Protein AF-A0A4Z2C5X3-F1 (afdb_monomer)

Radius of gyration: 63.91 Å; Cα contacts (8 Å, |Δi|>4): 15; chains: 1; bounding box: 154×69×195 Å

Sequence (505 aa):
MLQVNLQAMNTTLAELKLVVNQPTEAEAEPPQPSDPTALWEAIKRLDDMMVNNTVNVNSLIEDVEMTSRNIQLLRQDFRSLEKQINQTARNSQVQFMETGLEVEAAREVVLQRVAQLAGNLSKQSERLQEMDVDLDYVYSMLYKDNSSSDCGCKSLKTALAGLERSVANVTELANKNQQALEEESEGVAAQWDVTSDWEPAVQVVQQDLQQMRESIVLEQSRTQILDHSLAQLSNSVNLLTAEVSVLKDYNRKLAENMQRWSGSFKSLLKDVVRHNDVLGLLLGEEVLEFLEWPIQNQREYSILALKEQLGVLQEQMRSHNLSISSLLALRTGTREELPSADQPSSSPFSLPIEDWLPRDKRRGRGRVSRTERQHIQQAGRNPEQRAEGSDLWSLEKKVDELKLKVLWLEDRESNTSAGRGATNGGVEDKLQAEVTWLKRGLEEHLRMFRNVFSNADLLEKTQATLELDKLWQLMKTKDAEKEKQKQRGEGRGVRQGPRKGGEIH

Secondary structure (DSSP, 8-state):
-HHHHHHHHHHHHHHHHHHTT------------S-HHHHHHHHHHHHHHHHHHHHHHHHHHHHHHHHHHHHHHHHHHHHHHHHHHHHHHHHHHHHHHHHHHHHHHHHHHHHHHHHHHHHHHHHHHHHHHHHHHHHHHHHHHHHHHTTSS---HHHHHHHHHHHHHHHHHHHHHHHHHHHHHHHHHHHHHHHHHS-TTHHHHHHHHHHHHHHHHHHHHHHHHHHHHHHHHHHHHHHHHHHHHHHHHHHHHHHHHHHHHHHHHHHHHHHHHHHHHHHHHHHHHHH-HHHHHHHHS-HHHHHHTSHHHHHHHHHHHHHHHHHHHHHHHHHHHHGGG--------------------------------------------------------HHHHHHHHHHHHHHHHHHHHHHHHHTS-SS---S-HHHHHHHHHHHHHHHHHHHHHHHHHHHHHTTHHHHHHS-----HHHHHHHHHHHHHHHHHHHTTSSS--------------

Foldseek 3Di:
DVVVLVVVVVVVVVVVVVVVPDDDPDDDDDDDPPDVPVVVVVVVVVVVVVVVVVVSVVVVVVVVVVVVVVVVVVVVVVVVVVVVVVVVVVVVVVVVVVVVVVVVVVVVVVVVVVVVVVVVVVVVVVVVVVVVVVVVVLVVCVVVCVVPPDDPVVVVVVVVVVVVVVVVVVVVVVVVVVVVVVVVVCVVVVVVVVDPVVVVVVVVVVVVVVVVVVVVVVVVVVVVVVVVVVVVVVVVVVVVVVVVVVVVVVVVVVVVVVVVVVVVVVVVVVVVVVVVVVCCVPCPPVNVVLVPDDPVVVVCPPPVNVVVVVVVVVVVVVVVVVVVVVVVVVVVPDDDDDDDDDDDDDDDDDDDDDDDDDDDDDDDDDDDDDDDDDDDDDDDDDDDDDDPPVPVVVVVVVVVVVVVVVVVVVVVVVVPPPDDDDDDVVPVVVVVVVVVVVVVVVVVVVVVVCVVCVCVVVVVVPPDDPPVVVVVVVVVVVVVVVVVVVVVPPDDDDDDDDDDDDDDD

Mean predicted aligned error: 25.35 Å

pLDDT: mean 71.65, std 22.35, range [26.69, 97.56]

Solvent-accessible surface area (backbone atoms only — not comparable to full-atom values): 30193 Å² total; per-residue (Å²): 112,72,71,61,55,54,52,55,54,53,50,55,54,50,53,57,54,59,74,73,67,72,86,85,86,74,96,70,76,89,77,72,83,87,52,72,65,60,54,53,52,50,52,49,53,50,49,56,49,50,52,52,49,51,53,53,50,51,53,49,51,53,52,51,52,52,51,51,52,52,53,52,50,52,56,48,51,50,55,50,50,53,50,50,51,55,50,50,53,54,50,51,53,50,50,53,51,52,53,50,51,52,51,51,53,53,48,51,54,50,52,52,50,51,52,51,50,52,52,51,52,50,55,50,50,50,54,52,50,54,52,49,52,51,49,51,50,52,52,53,50,57,67,62,46,77,79,48,101,74,70,64,56,69,62,48,51,52,48,52,58,46,48,56,50,50,53,48,50,53,50,51,49,49,51,50,52,49,47,50,52,48,49,52,48,42,56,55,43,51,64,52,67,78,42,69,65,55,56,59,53,50,50,49,51,51,48,52,54,50,52,48,50,52,50,50,53,50,51,50,54,51,48,51,54,48,51,53,52,49,52,51,48,51,52,52,50,52,51,52,52,52,51,50,51,54,52,50,52,52,50,50,53,51,53,53,49,51,52,52,48,53,51,49,54,55,48,51,53,51,49,53,52,51,50,49,55,49,47,42,72,72,60,34,68,68,52,52,54,47,69,71,43,57,70,68,57,40,54,62,70,23,73,67,43,47,51,51,53,50,50,56,50,50,50,52,52,51,52,50,51,52,51,51,51,50,52,55,57,62,65,70,76,73,88,83,82,85,84,89,83,82,85,87,82,81,85,85,86,80,85,80,86,88,85,87,84,83,87,85,88,91,87,82,84,88,82,88,85,81,88,85,82,90,88,86,91,82,88,86,82,87,89,91,86,87,84,87,70,62,66,62,57,54,45,52,54,50,50,54,53,47,52,53,51,50,53,55,49,55,60,55,60,68,75,64,76,85,78,81,84,86,89,54,69,77,59,54,55,49,52,52,52,50,51,53,49,51,52,51,52,48,52,49,51,51,50,50,49,47,64,70,47,63,56,48,68,58,52,70,70,43,94,62,84,81,58,62,69,59,52,52,50,48,51,54,51,50,54,54,48,53,56,55,54,59,70,64,66,82,76,84,86,89,82,84,87,82,91,80,88,83,83,89,133

Structure (mmCIF, N/CA/C/O backbone):
data_AF-A0A4Z2C5X3-F1
#
_entry.id   AF-A0A4Z2C5X3-F1
#
loop_
_atom_site.group_PDB
_atom_site.id
_atom_site.type_symbol
_atom_site.label_atom_id
_atom_site.label_alt_id
_atom_site.label_comp_id
_atom_site.label_asym_id
_atom_site.label_entity_id
_atom_site.label_seq_id
_atom_site.pdbx_PDB_ins_code
_atom_site.Cartn_x
_atom_site.Cartn_y
_atom_site.Cartn_z
_atom_site.occupancy
_atom_site.B_iso_or_equiv
_atom_site.auth_seq_id
_atom_site.auth_comp_id
_atom_site.auth_asym_id
_atom_site.auth_atom_id
_atom_site.pdbx_PDB_model_num
ATOM 1 N N . MET A 1 1 ? 3.021 15.407 17.992 1.00 47.22 1 MET A N 1
ATOM 2 C CA . MET A 1 1 ? 2.207 16.014 19.070 1.00 47.22 1 MET A CA 1
ATOM 3 C C . MET A 1 1 ? 0.918 15.247 19.355 1.00 47.22 1 MET A C 1
ATOM 5 O O . MET A 1 1 ? 0.690 14.944 20.514 1.00 47.22 1 MET A O 1
ATOM 9 N N . LEU A 1 2 ? 0.134 14.839 18.347 1.00 42.22 2 LEU A N 1
ATOM 10 C CA . LEU A 1 2 ? -1.108 14.054 18.526 1.00 42.22 2 LEU A CA 1
ATOM 11 C C . LEU A 1 2 ? -0.980 12.806 19.423 1.00 42.22 2 LEU A C 1
ATOM 13 O O . LEU A 1 2 ? -1.866 12.525 20.223 1.00 42.22 2 LEU A O 1
ATOM 17 N N . GLN A 1 3 ? 0.137 12.079 19.333 1.00 43.78 3 GLN A N 1
ATOM 18 C CA . GLN A 1 3 ? 0.350 10.857 20.116 1.00 43.78 3 GLN A CA 1
ATOM 19 C C . GLN A 1 3 ? 0.526 11.122 21.621 1.00 43.78 3 GLN A C 1
ATOM 21 O O . GLN A 1 3 ? 0.051 10.335 22.433 1.00 43.78 3 GLN A O 1
ATOM 26 N N . VAL A 1 4 ? 1.139 12.251 21.992 1.00 54.69 4 VAL A N 1
ATOM 27 C CA . VAL A 1 4 ? 1.338 12.644 23.399 1.00 54.69 4 VAL A CA 1
ATOM 28 C C . VAL A 1 4 ? 0.012 13.111 24.012 1.00 54.69 4 VAL A C 1
ATOM 30 O O . VAL A 1 4 ? -0.307 12.756 25.145 1.00 54.69 4 VAL A O 1
ATOM 33 N N . ASN A 1 5 ? -0.815 13.812 23.230 1.00 50.12 5 ASN A N 1
ATOM 34 C CA . ASN A 1 5 ? -2.126 14.293 23.675 1.00 50.12 5 ASN A CA 1
ATOM 35 C C . ASN A 1 5 ? -3.148 13.157 23.848 1.00 50.12 5 ASN A C 1
ATOM 37 O O . ASN A 1 5 ? -3.917 13.166 24.807 1.00 50.12 5 ASN A O 1
ATOM 41 N N . LEU A 1 6 ? -3.116 12.131 22.989 1.00 55.56 6 LEU A N 1
ATOM 42 C CA . LEU A 1 6 ? -3.941 10.927 23.171 1.00 55.56 6 LEU A CA 1
ATOM 43 C C . LEU A 1 6 ? -3.541 10.137 24.422 1.00 55.56 6 LEU A C 1
ATOM 45 O O . LEU A 1 6 ? -4.403 9.584 25.101 1.00 55.56 6 LEU A O 1
ATOM 49 N N . GLN A 1 7 ? -2.249 10.113 24.754 1.00 59.06 7 GLN A N 1
ATOM 50 C CA . GLN A 1 7 ? -1.750 9.474 25.970 1.00 59.06 7 GLN A CA 1
ATOM 51 C C . GLN A 1 7 ? -2.241 10.197 27.232 1.00 59.06 7 GLN A C 1
ATOM 53 O O . GLN A 1 7 ? -2.726 9.538 28.149 1.00 59.06 7 GLN A O 1
ATOM 58 N N . ALA A 1 8 ? -2.206 11.534 27.240 1.00 56.41 8 ALA A N 1
ATOM 59 C CA . ALA A 1 8 ? -2.694 12.357 28.348 1.00 56.41 8 ALA A CA 1
ATOM 60 C C . ALA A 1 8 ? -4.218 12.243 28.563 1.00 56.41 8 ALA A C 1
ATOM 62 O O . ALA A 1 8 ? -4.705 12.254 29.693 1.00 56.41 8 ALA A O 1
ATOM 63 N N . MET A 1 9 ? -4.988 12.081 27.484 1.00 55.88 9 MET A N 1
ATOM 64 C CA . MET A 1 9 ? -6.439 11.890 27.565 1.00 55.88 9 MET A CA 1
ATOM 65 C C . MET A 1 9 ? -6.813 10.491 28.083 1.00 55.88 9 MET A C 1
ATOM 67 O O . MET A 1 9 ? -7.818 10.315 28.768 1.00 55.88 9 MET A O 1
ATOM 71 N N . ASN A 1 10 ? -5.980 9.484 27.804 1.00 62.47 10 ASN A N 1
ATOM 72 C CA . ASN A 1 10 ? -6.183 8.129 28.314 1.00 62.47 10 ASN A CA 1
ATOM 73 C C . ASN A 1 10 ? -5.863 8.029 29.817 1.00 62.47 10 ASN A C 1
ATOM 75 O O . ASN A 1 10 ? -6.504 7.263 30.535 1.00 62.47 10 ASN A O 1
ATOM 79 N N . THR A 1 11 ? -4.909 8.827 30.311 1.00 64.38 11 THR A N 1
ATOM 80 C CA . THR A 1 11 ? -4.576 8.892 31.742 1.00 64.38 11 THR A CA 1
ATOM 81 C C . THR A 1 11 ? -5.658 9.600 32.554 1.00 64.38 11 THR A C 1
ATOM 83 O O . THR A 1 11 ? -6.049 9.084 33.597 1.00 64.38 11 THR A O 1
ATOM 86 N N . THR A 1 12 ? -6.234 10.700 32.056 1.00 62.66 12 THR A N 1
ATOM 87 C CA . THR A 1 12 ? -7.338 11.390 32.756 1.00 62.66 12 THR A CA 1
ATOM 88 C C . THR A 1 12 ? -8.621 10.554 32.779 1.00 62.66 12 THR A C 1
ATOM 90 O O . THR A 1 12 ? -9.343 10.534 33.777 1.00 62.66 12 THR A O 1
ATOM 93 N N . LEU A 1 13 ? -8.882 9.782 31.718 1.00 58.62 13 LEU A N 1
ATOM 94 C CA . LEU A 1 13 ? -10.001 8.839 31.671 1.00 58.62 13 LEU A CA 1
ATOM 95 C C . LEU A 1 13 ? -9.794 7.653 32.632 1.00 58.62 1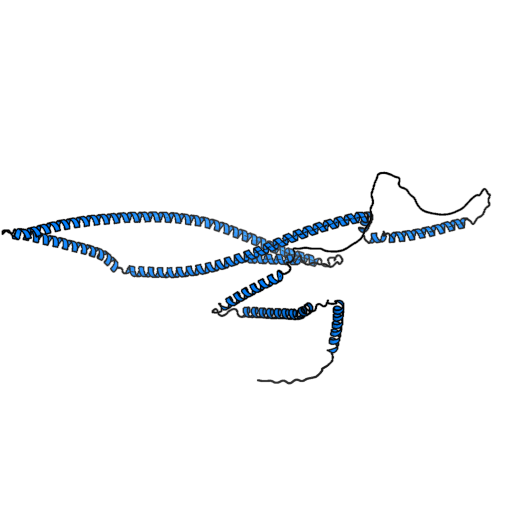3 LEU A C 1
ATOM 97 O O . LEU A 1 13 ? -10.755 7.176 33.240 1.00 58.62 13 LEU A O 1
ATOM 101 N N . ALA A 1 14 ? -8.549 7.205 32.822 1.00 61.06 14 ALA A N 1
ATOM 102 C CA . ALA A 1 14 ? -8.205 6.182 33.808 1.00 61.06 14 ALA A CA 1
ATOM 103 C C . ALA A 1 14 ? -8.342 6.690 35.258 1.00 61.06 14 ALA A C 1
ATOM 105 O O . ALA A 1 14 ? -8.840 5.953 36.110 1.00 61.06 14 ALA A O 1
ATOM 106 N N . GLU A 1 15 ? -7.980 7.947 35.527 1.00 53.47 15 GLU A N 1
ATOM 107 C CA . GLU A 1 15 ? -8.142 8.583 36.843 1.00 53.47 15 GLU A CA 1
ATOM 108 C C . GLU A 1 15 ? -9.620 8.775 37.218 1.00 53.47 15 GLU A C 1
ATOM 110 O O . GLU A 1 15 ? -10.026 8.424 38.327 1.00 53.47 15 GLU A O 1
ATOM 115 N N . LEU A 1 16 ? -10.468 9.208 36.277 1.00 49.19 16 LEU A N 1
ATOM 116 C CA . LEU A 1 16 ? -11.921 9.299 36.490 1.00 49.19 16 LEU A CA 1
ATOM 117 C C . LEU A 1 16 ? -12.565 7.929 36.749 1.00 49.19 16 LEU A C 1
ATOM 119 O O . LEU A 1 16 ? -13.497 7.809 37.546 1.00 49.19 16 LEU A O 1
ATOM 123 N N . LYS A 1 17 ? -12.043 6.866 36.127 1.00 53.31 17 LYS A N 1
ATOM 124 C CA . LYS A 1 17 ? -12.523 5.492 36.337 1.00 53.31 17 LYS A CA 1
ATOM 125 C C . LYS A 1 17 ? -12.150 4.937 37.718 1.00 53.31 17 LYS A C 1
ATOM 127 O O . LYS A 1 17 ? -12.823 4.030 38.206 1.00 53.31 17 LYS A O 1
ATOM 132 N N . LEU A 1 18 ? -11.112 5.477 38.355 1.00 48.94 18 LEU A N 1
ATOM 133 C CA . LEU A 1 18 ? -10.665 5.089 39.696 1.00 48.94 18 LEU A CA 1
ATOM 134 C C . LEU A 1 18 ? -11.539 5.699 40.803 1.00 48.94 18 LEU A C 1
ATOM 136 O O . LEU A 1 18 ? -11.748 5.058 41.829 1.00 48.94 18 LEU A O 1
ATOM 140 N N . VAL A 1 19 ? -12.124 6.877 40.566 1.00 49.28 19 VAL A N 1
ATOM 141 C CA . VAL A 1 19 ? -13.046 7.537 41.513 1.00 49.28 19 VAL A CA 1
ATOM 142 C C . VAL A 1 19 ? -14.422 6.854 41.557 1.00 49.28 19 VAL A C 1
ATOM 144 O O . VAL A 1 19 ? -15.076 6.847 42.593 1.00 49.28 19 VAL A O 1
ATOM 147 N N . VAL A 1 20 ? -14.853 6.221 40.461 1.00 46.25 20 VAL A N 1
ATOM 148 C CA . VAL A 1 20 ? -16.187 5.594 40.343 1.00 46.25 20 VAL A CA 1
ATOM 149 C C . VAL A 1 20 ? -16.244 4.158 40.900 1.00 46.25 20 VAL A C 1
ATOM 151 O O . VAL A 1 20 ? -17.331 3.636 41.121 1.00 46.25 20 VAL A O 1
ATOM 154 N N . ASN A 1 21 ? -15.104 3.508 41.169 1.00 37.94 21 ASN A N 1
ATOM 155 C CA . ASN A 1 21 ? -15.046 2.076 41.510 1.00 37.94 21 ASN A CA 1
ATOM 156 C C . ASN A 1 21 ? -14.614 1.756 42.958 1.00 37.94 21 ASN A C 1
ATOM 158 O O . ASN A 1 21 ? -14.092 0.668 43.197 1.00 37.94 21 ASN A O 1
ATOM 162 N N . GLN A 1 22 ? -14.829 2.644 43.936 1.00 35.34 22 GLN A N 1
ATOM 163 C CA . GLN A 1 22 ? -14.754 2.247 45.353 1.00 35.34 22 GLN A CA 1
ATOM 164 C C . GLN A 1 22 ? -16.110 1.690 45.825 1.00 35.34 22 GLN A C 1
ATOM 166 O O . GLN A 1 22 ? -17.087 2.438 45.851 1.00 35.34 22 GLN A O 1
ATOM 171 N N . PRO A 1 23 ? -16.202 0.400 46.207 1.00 38.38 23 PRO A N 1
ATOM 172 C CA . PRO A 1 23 ? -17.390 -0.148 46.839 1.00 38.38 23 PRO A CA 1
ATOM 173 C C . PRO A 1 23 ? -17.342 0.152 48.342 1.00 38.38 23 PRO A C 1
ATOM 175 O O . PRO A 1 23 ? -16.551 -0.437 49.079 1.00 38.38 23 PRO A O 1
ATOM 178 N N . THR A 1 24 ? -18.189 1.069 48.802 1.00 37.28 24 THR A N 1
ATOM 179 C CA . THR A 1 24 ? -18.442 1.277 50.232 1.00 37.28 24 THR A CA 1
ATOM 180 C C . THR A 1 24 ? -19.626 0.403 50.640 1.00 37.28 24 THR A C 1
ATOM 182 O O . THR A 1 24 ? -20.774 0.820 50.531 1.00 37.28 24 THR A O 1
ATOM 185 N N . GLU A 1 25 ? -19.358 -0.820 51.098 1.00 37.94 25 GLU A N 1
ATOM 186 C CA . GLU A 1 25 ? -20.300 -1.566 51.939 1.00 37.94 25 GLU A CA 1
ATOM 187 C C . GLU A 1 25 ? -19.902 -1.371 53.406 1.00 37.94 25 GLU A C 1
ATOM 189 O O . GLU A 1 25 ? -18.965 -1.994 53.898 1.00 37.94 25 GLU A O 1
ATOM 194 N N . ALA A 1 26 ? -20.610 -0.477 54.094 1.00 36.72 26 ALA A N 1
ATOM 195 C CA . ALA A 1 26 ? -20.847 -0.548 55.531 1.00 36.72 26 ALA A CA 1
ATOM 196 C C . ALA A 1 26 ? -22.053 0.341 55.855 1.00 36.72 26 ALA A C 1
ATOM 198 O O . ALA A 1 26 ? -22.033 1.555 55.668 1.00 36.72 26 ALA A O 1
ATOM 199 N N . GLU A 1 27 ? -23.112 -0.312 56.305 1.00 45.31 27 GLU A N 1
ATOM 200 C CA . GLU A 1 27 ? -24.350 0.260 56.808 1.00 45.31 27 GLU A CA 1
ATOM 201 C C . GLU A 1 27 ? -24.056 1.073 58.086 1.00 45.31 27 GLU A C 1
ATOM 203 O O . GLU A 1 27 ? -23.697 0.516 59.122 1.00 45.31 27 GLU A O 1
ATOM 208 N N . ALA A 1 28 ? -24.162 2.399 58.003 1.00 39.12 28 ALA A N 1
ATOM 209 C CA . ALA A 1 28 ? -24.257 3.305 59.145 1.00 39.12 28 ALA A CA 1
ATOM 210 C C . ALA A 1 28 ? -24.993 4.581 58.701 1.00 39.12 28 ALA A C 1
ATOM 212 O O . ALA A 1 28 ? -24.853 5.005 57.557 1.00 39.12 28 ALA A O 1
ATOM 213 N N . GLU A 1 29 ? -25.807 5.119 59.610 1.00 38.12 29 GLU A N 1
ATOM 214 C CA . GLU A 1 29 ? -26.675 6.310 59.544 1.00 38.12 29 GLU A CA 1
ATOM 215 C C . GLU A 1 29 ? -26.291 7.429 58.551 1.00 38.12 29 GLU A C 1
ATOM 217 O O . GLU A 1 29 ? -25.109 7.649 58.290 1.00 38.12 29 GLU A O 1
ATOM 222 N N . PRO A 1 30 ? -27.271 8.211 58.038 1.00 42.19 30 PRO A N 1
ATOM 223 C CA . PRO A 1 30 ? -27.009 9.252 57.047 1.00 42.19 30 PRO A CA 1
ATOM 224 C C . PRO A 1 30 ? -25.991 10.266 57.595 1.00 42.19 30 PRO A C 1
ATOM 226 O O . PRO A 1 30 ? -26.302 10.976 58.557 1.00 42.19 30 PRO A O 1
ATOM 229 N N . PRO A 1 31 ? -24.785 10.379 57.006 1.00 44.25 31 PRO A N 1
ATOM 230 C CA . PRO A 1 31 ? -23.811 11.334 57.489 1.00 44.25 31 PRO A CA 1
ATOM 231 C C . PRO A 1 31 ? -24.287 12.724 57.076 1.00 44.25 31 PRO A C 1
ATOM 233 O O . PRO A 1 31 ? -24.319 13.072 55.894 1.00 44.25 31 PRO A O 1
ATOM 236 N N . GLN A 1 32 ? -24.668 13.535 58.062 1.00 55.50 32 GLN A N 1
ATOM 237 C CA . GLN A 1 32 ? -24.762 14.974 57.862 1.00 55.50 32 GLN A CA 1
ATOM 238 C C . GLN A 1 32 ? -23.415 15.481 57.315 1.00 55.50 32 GLN A C 1
ATOM 240 O O . GLN A 1 32 ? -22.360 15.118 57.852 1.00 55.50 32 GLN A O 1
ATOM 245 N N . PRO A 1 33 ? -23.419 16.303 56.251 1.00 44.88 33 PRO A N 1
ATOM 246 C CA . PRO A 1 33 ? -22.196 16.732 55.592 1.00 44.88 33 PRO A CA 1
ATOM 247 C C . PRO A 1 33 ? -21.420 17.633 56.549 1.00 44.88 33 PRO A C 1
ATOM 249 O O . PRO A 1 33 ? -21.801 18.772 56.800 1.00 44.88 33 PRO A O 1
ATOM 252 N N . SER A 1 34 ? -20.338 17.100 57.110 1.00 51.62 34 SER A N 1
ATOM 253 C CA . SER A 1 34 ? -19.562 17.799 58.137 1.00 51.62 34 SER A CA 1
ATOM 254 C C . SER A 1 34 ? -18.550 18.794 57.568 1.00 51.62 34 SER A C 1
ATOM 256 O O . SER A 1 34 ? -17.840 19.417 58.345 1.00 51.62 34 SER A O 1
ATOM 258 N N . ASP A 1 35 ? -18.489 19.004 56.246 1.00 59.53 35 ASP A N 1
ATOM 259 C CA . ASP A 1 35 ? -17.701 20.116 55.713 1.00 59.53 35 ASP A CA 1
ATOM 260 C C . ASP A 1 35 ? -18.167 20.575 54.313 1.00 59.53 35 ASP A C 1
ATOM 262 O O . ASP A 1 35 ? -17.813 19.955 53.304 1.00 59.53 35 ASP A O 1
ATOM 266 N N . PRO A 1 36 ? -18.954 21.666 54.193 1.00 71.06 36 PRO A N 1
ATOM 267 C CA . PRO A 1 36 ? -19.327 22.230 52.890 1.00 71.06 36 PRO A CA 1
ATOM 268 C C . PRO A 1 36 ? -18.091 22.660 52.081 1.00 71.06 36 PRO A C 1
ATOM 270 O O . PRO A 1 36 ? -18.131 22.702 50.854 1.00 71.06 36 PRO A O 1
ATOM 273 N N . THR A 1 37 ? -16.970 22.916 52.755 1.00 74.88 37 THR A N 1
ATOM 274 C CA . THR A 1 37 ? -15.687 23.320 52.173 1.00 74.88 37 THR A CA 1
ATOM 275 C C . THR A 1 37 ? -15.086 22.247 51.260 1.00 74.88 37 THR A C 1
ATOM 277 O O . THR A 1 37 ? -14.600 22.564 50.177 1.00 74.88 37 THR A O 1
ATOM 280 N N . ALA A 1 38 ? -15.168 20.967 51.645 1.00 75.75 38 ALA A N 1
ATOM 281 C CA . ALA A 1 38 ? -14.642 19.859 50.843 1.00 75.75 38 ALA A CA 1
ATOM 282 C C . ALA A 1 38 ? -15.438 19.657 49.542 1.00 75.75 38 ALA A C 1
ATOM 284 O O . ALA A 1 38 ? -14.866 19.326 48.503 1.00 75.75 38 ALA A O 1
ATOM 285 N N . LEU A 1 39 ? -16.751 19.907 49.590 1.00 84.94 39 LEU A N 1
ATOM 286 C CA . LEU A 1 39 ? -17.621 19.865 48.417 1.00 84.94 39 LEU A CA 1
ATOM 287 C C . LEU A 1 39 ? -17.283 21.002 47.441 1.00 84.94 39 LEU A C 1
ATOM 289 O O . LEU A 1 39 ? -17.140 20.758 46.246 1.00 84.94 39 LEU A O 1
ATOM 293 N N . TRP A 1 40 ? -17.093 22.225 47.945 1.00 89.19 40 TRP A N 1
ATOM 294 C CA . TRP A 1 40 ? -16.707 23.375 47.121 1.00 89.19 40 TRP A CA 1
ATOM 295 C C . TRP A 1 40 ? -15.319 23.217 46.492 1.00 89.19 40 TRP A C 1
ATOM 297 O O . TRP A 1 40 ? -15.144 23.560 45.325 1.00 89.19 40 TRP A O 1
ATOM 307 N N . GLU A 1 41 ? -14.355 22.640 47.209 1.00 90.19 41 GLU A N 1
ATOM 308 C CA . GLU A 1 41 ? -13.032 22.322 46.654 1.00 90.19 41 GLU A CA 1
ATOM 309 C C . GLU A 1 41 ? -13.091 21.227 45.579 1.00 90.19 41 GLU A C 1
ATOM 311 O O . GLU A 1 41 ? -12.421 21.327 44.551 1.00 90.19 41 GLU A O 1
ATOM 316 N N . ALA A 1 42 ? -13.926 20.197 45.758 1.00 88.56 42 ALA A N 1
ATOM 317 C CA . ALA A 1 42 ? -14.144 19.183 44.726 1.00 88.56 42 ALA A CA 1
ATOM 318 C C . ALA A 1 42 ? -14.809 19.774 43.470 1.00 88.56 42 ALA A C 1
ATOM 320 O O . ALA A 1 42 ? -14.383 19.472 42.354 1.00 88.56 42 ALA A O 1
ATOM 321 N N . ILE A 1 43 ? -15.802 20.655 43.647 1.00 88.12 43 ILE A N 1
ATOM 322 C CA . ILE A 1 43 ? -16.458 21.380 42.548 1.00 88.12 43 ILE A CA 1
ATOM 323 C C . ILE A 1 43 ? -15.449 22.270 41.816 1.00 88.12 43 ILE A C 1
ATOM 325 O O . ILE A 1 43 ? -15.400 22.245 40.591 1.00 88.12 43 ILE A O 1
ATOM 329 N N . LYS A 1 44 ? -14.598 22.999 42.544 1.00 91.38 44 LYS A N 1
ATOM 330 C CA . LYS A 1 44 ? -13.569 23.863 41.954 1.00 91.38 44 LYS A CA 1
ATOM 331 C C . LYS A 1 44 ? -12.524 23.073 41.164 1.00 91.38 44 LYS A C 1
ATOM 333 O O . LYS A 1 44 ? -12.178 23.461 40.058 1.00 91.38 44 LYS A O 1
ATOM 338 N N . ARG A 1 45 ? -12.067 21.927 41.681 1.00 90.00 45 ARG A N 1
ATOM 339 C CA . ARG A 1 45 ? -11.151 21.033 40.946 1.00 90.00 45 ARG A CA 1
ATOM 340 C C . ARG A 1 45 ? -11.778 20.472 39.676 1.00 90.00 45 ARG A C 1
ATOM 342 O O . ARG A 1 45 ? -11.085 20.327 38.672 1.00 90.00 45 ARG A O 1
ATOM 349 N N . LEU A 1 46 ? -13.065 20.132 39.727 1.00 93.19 46 LEU A N 1
ATOM 350 C CA . LEU A 1 46 ? -13.793 19.682 38.547 1.00 93.19 46 LEU A CA 1
ATOM 351 C C . LEU A 1 46 ? -13.920 20.812 37.518 1.00 93.19 46 LEU A C 1
ATOM 353 O O . LEU A 1 46 ? -13.716 20.557 36.336 1.00 93.19 46 LEU A O 1
ATOM 357 N N . ASP A 1 47 ? -14.197 22.039 37.962 1.00 93.25 47 ASP A N 1
ATOM 358 C CA . ASP A 1 47 ? -14.281 23.225 37.104 1.00 93.25 47 ASP A CA 1
ATOM 359 C C . ASP A 1 47 ? -12.932 23.536 36.439 1.00 93.25 47 ASP A C 1
ATOM 361 O O . ASP A 1 47 ? -12.853 23.610 35.214 1.00 93.25 47 ASP A O 1
ATOM 365 N N . ASP A 1 48 ? -11.838 23.563 37.208 1.00 93.38 48 ASP A N 1
ATOM 366 C CA . ASP A 1 48 ? -10.477 23.744 36.685 1.00 93.38 48 ASP A CA 1
ATOM 367 C C . ASP A 1 48 ? -10.120 22.657 35.652 1.00 93.38 48 ASP A C 1
ATOM 369 O O . ASP A 1 48 ? -9.542 22.935 34.596 1.00 93.38 48 ASP A O 1
ATOM 373 N N . MET A 1 49 ? -10.505 21.403 35.917 1.00 91.81 49 MET A N 1
ATOM 374 C CA . MET A 1 49 ? -10.292 20.291 34.989 1.00 91.81 49 MET A CA 1
ATOM 375 C C . MET A 1 49 ? -11.159 20.420 33.731 1.00 91.81 49 MET A C 1
ATOM 377 O O . MET A 1 49 ? -10.680 20.152 32.630 1.00 91.81 49 MET A O 1
ATOM 381 N N . MET A 1 50 ? -12.415 20.847 33.862 1.00 90.81 50 MET A N 1
ATOM 382 C CA . MET A 1 50 ? -13.305 21.103 32.731 1.00 90.81 50 MET A CA 1
ATOM 383 C C . MET A 1 50 ? -12.795 22.248 31.859 1.00 90.81 50 MET A C 1
ATOM 385 O O . MET A 1 50 ? -12.803 22.120 30.635 1.00 90.81 50 MET A O 1
ATOM 389 N N . VAL A 1 51 ? -12.306 23.333 32.459 1.00 92.62 51 VAL A N 1
ATOM 390 C CA . VAL A 1 51 ? -11.704 24.462 31.741 1.00 92.62 51 VAL A CA 1
ATOM 391 C C . VAL A 1 51 ? -10.451 24.005 30.999 1.00 92.62 51 VAL A C 1
ATOM 393 O O . VAL A 1 51 ? -10.334 24.250 29.799 1.00 92.62 51 VAL A O 1
ATOM 396 N N . ASN A 1 52 ? -9.556 23.263 31.658 1.00 92.38 52 ASN A N 1
ATOM 397 C CA . ASN A 1 52 ? -8.355 22.726 31.016 1.00 92.38 52 ASN A CA 1
ATOM 398 C C . ASN A 1 52 ? -8.703 21.772 29.859 1.00 92.38 52 ASN A C 1
ATOM 400 O O . ASN A 1 52 ? -8.160 21.880 28.761 1.00 92.38 52 ASN A O 1
ATOM 404 N N . ASN A 1 53 ? -9.677 20.882 30.062 1.00 91.31 53 ASN A N 1
ATOM 405 C CA . ASN A 1 53 ? -10.166 19.997 29.007 1.00 91.31 53 ASN A CA 1
ATOM 406 C C . ASN A 1 53 ? -10.795 20.781 27.849 1.00 91.31 53 ASN A C 1
ATOM 408 O O . ASN A 1 53 ? -10.578 20.427 26.695 1.00 91.31 53 ASN A O 1
ATOM 412 N N . THR A 1 54 ? -11.516 21.866 28.131 1.00 93.00 54 THR A N 1
ATOM 413 C CA . THR A 1 54 ? -12.110 22.731 27.101 1.00 93.00 54 THR A CA 1
ATOM 414 C C . THR A 1 54 ? -11.028 23.407 26.258 1.00 93.00 54 THR A C 1
ATOM 416 O O . THR A 1 54 ? -11.120 23.410 25.032 1.00 93.00 54 THR A O 1
ATOM 419 N N . VAL A 1 55 ? -9.964 23.917 26.886 1.00 92.12 55 VAL A N 1
ATOM 420 C CA . VAL A 1 55 ? -8.813 24.502 26.175 1.00 92.12 55 VAL A CA 1
ATOM 421 C C . VAL A 1 55 ? -8.104 23.449 25.318 1.00 92.12 55 VAL A C 1
ATOM 423 O O . VAL A 1 55 ? -7.824 23.703 24.147 1.00 92.12 55 VAL A O 1
ATOM 426 N N . ASN A 1 56 ? -7.881 22.248 25.857 1.00 92.81 56 ASN A N 1
ATOM 427 C CA . ASN A 1 56 ? -7.241 21.154 25.123 1.00 92.81 56 ASN A CA 1
ATOM 428 C C . ASN A 1 56 ? -8.078 20.690 23.922 1.00 92.81 56 ASN A C 1
ATOM 430 O O . ASN A 1 56 ? -7.530 20.431 22.852 1.00 92.81 56 ASN A O 1
ATOM 434 N N . VAL A 1 57 ? -9.404 20.614 24.071 1.00 92.56 57 VAL A N 1
ATOM 435 C CA . VAL A 1 57 ? -10.319 20.279 22.970 1.00 92.56 57 VAL A CA 1
ATOM 436 C C . VAL A 1 57 ? -10.295 21.364 21.896 1.00 92.56 57 VAL A C 1
ATOM 438 O O . VAL A 1 57 ? -10.209 21.031 20.718 1.00 92.56 57 VAL A O 1
ATOM 441 N N . ASN A 1 58 ? -10.301 22.644 22.276 1.00 91.56 58 ASN A N 1
ATOM 442 C CA . ASN A 1 58 ? -10.217 23.745 21.314 1.00 91.56 58 ASN A CA 1
ATOM 443 C C . ASN A 1 58 ? -8.895 23.725 20.534 1.00 91.56 58 ASN A C 1
ATOM 445 O O . ASN A 1 58 ? -8.913 23.810 19.309 1.00 91.56 58 ASN A O 1
ATOM 449 N N . SER A 1 59 ? -7.765 23.514 21.214 1.00 92.19 59 SER A N 1
ATOM 450 C CA . SER A 1 59 ? -6.463 23.359 20.551 1.00 92.19 59 SER A CA 1
ATOM 451 C C . SER A 1 59 ? -6.444 22.161 19.594 1.00 92.19 59 SER A C 1
ATOM 453 O O . SER A 1 59 ? -5.913 22.262 18.490 1.00 92.19 59 SER A O 1
ATOM 455 N N . LEU A 1 60 ? -7.072 21.041 19.966 1.00 93.50 60 LEU A N 1
ATOM 456 C CA . LEU A 1 60 ? -7.165 19.875 19.088 1.00 93.50 60 LEU A CA 1
ATOM 457 C C . LEU A 1 60 ? -8.038 20.144 17.853 1.00 93.50 60 LEU A C 1
ATOM 459 O O . LEU A 1 60 ? -7.736 19.646 16.771 1.00 93.50 60 LEU A O 1
ATOM 463 N N . ILE A 1 61 ? -9.113 20.922 17.997 1.00 94.00 61 ILE A N 1
ATOM 464 C CA . ILE A 1 61 ? -9.962 21.330 16.870 1.00 94.00 61 ILE A CA 1
ATOM 465 C C . ILE A 1 61 ? -9.153 22.178 15.882 1.00 94.00 61 ILE A C 1
ATOM 467 O O . ILE A 1 61 ? -9.193 21.904 14.682 1.00 94.00 61 ILE A O 1
ATOM 471 N N . GLU A 1 62 ? -8.367 23.140 16.368 1.00 94.25 62 GLU A N 1
ATOM 472 C CA . GLU A 1 62 ? -7.482 23.959 15.528 1.00 94.25 62 GLU A CA 1
ATOM 473 C C . GLU A 1 62 ? -6.438 23.106 14.786 1.00 94.25 62 GLU A C 1
ATOM 475 O O . GLU A 1 62 ? -6.244 23.267 13.575 1.00 94.25 62 GLU A O 1
ATOM 480 N N . ASP A 1 63 ? -5.826 22.137 15.472 1.00 93.00 63 ASP A N 1
ATOM 481 C CA . ASP A 1 63 ? -4.888 21.189 14.863 1.00 93.00 63 ASP A CA 1
ATOM 482 C C . ASP A 1 63 ? -5.562 20.346 13.767 1.00 93.00 63 ASP A C 1
ATOM 484 O O . ASP A 1 63 ? -4.993 20.131 12.689 1.00 93.00 63 ASP A O 1
ATOM 488 N N . VAL A 1 64 ? -6.793 19.879 13.999 1.00 92.62 64 VAL A N 1
ATOM 489 C CA . VAL A 1 64 ? -7.573 19.116 13.010 1.00 92.62 64 VAL A CA 1
ATOM 490 C C . VAL A 1 64 ? -7.914 19.982 11.797 1.00 92.62 64 VAL A C 1
ATOM 492 O O . VAL A 1 64 ? -7.788 19.514 10.660 1.00 92.62 64 VAL A O 1
ATOM 495 N N . GLU A 1 65 ? -8.285 21.246 11.996 1.00 94.50 65 GLU A N 1
ATOM 496 C CA . GLU A 1 65 ? -8.533 22.182 10.898 1.00 94.50 65 GLU A CA 1
ATOM 497 C C . GLU A 1 65 ? -7.273 22.446 10.070 1.00 94.50 65 GLU A C 1
ATOM 499 O O . GLU A 1 65 ? -7.325 22.403 8.836 1.00 94.50 65 GLU A O 1
ATOM 504 N N . MET A 1 66 ? -6.127 22.671 10.719 1.00 93.50 66 MET A N 1
ATOM 505 C CA . MET A 1 66 ? -4.851 22.865 10.030 1.00 93.50 66 MET A CA 1
ATOM 506 C C . MET A 1 66 ? -4.462 21.616 9.232 1.00 93.50 66 MET A C 1
ATOM 508 O O . MET A 1 66 ? -4.098 21.706 8.057 1.00 93.50 66 MET A O 1
ATOM 512 N N . THR A 1 67 ? -4.608 20.436 9.836 1.00 92.38 67 THR A N 1
ATOM 513 C CA . THR A 1 67 ? -4.316 19.159 9.175 1.00 92.38 67 THR A CA 1
ATOM 514 C C . THR A 1 67 ? -5.237 18.942 7.971 1.00 92.38 67 THR A C 1
ATOM 516 O O . THR A 1 67 ? -4.780 18.528 6.906 1.00 92.38 67 THR A O 1
ATOM 519 N N . SER A 1 68 ? -6.519 19.295 8.090 1.00 94.19 68 SER A N 1
ATOM 520 C CA . SER A 1 68 ? -7.487 19.241 6.990 1.00 94.19 68 SER A CA 1
ATOM 521 C C . SER A 1 68 ? -7.087 20.148 5.819 1.00 94.19 68 SER A C 1
ATOM 523 O O . SER A 1 68 ? -7.097 19.704 4.667 1.00 94.19 68 SER A O 1
ATOM 525 N N . ARG A 1 69 ? -6.648 21.387 6.091 1.00 94.62 69 ARG A N 1
ATOM 526 C CA . ARG A 1 69 ? -6.132 22.305 5.054 1.00 94.62 69 ARG A CA 1
ATOM 527 C C . ARG A 1 69 ? -4.893 21.734 4.362 1.00 94.62 69 ARG A C 1
ATOM 529 O O . ARG A 1 69 ? -4.830 21.732 3.134 1.00 94.62 69 ARG A O 1
ATOM 536 N N . ASN A 1 70 ? -3.958 21.170 5.124 1.00 93.75 70 ASN A N 1
ATOM 537 C CA . ASN A 1 70 ? -2.755 20.541 4.570 1.00 93.75 70 ASN A CA 1
ATOM 538 C C . ASN A 1 70 ? -3.092 19.337 3.676 1.00 93.75 70 ASN A C 1
ATOM 540 O O . ASN A 1 70 ? -2.509 19.179 2.606 1.00 93.75 70 ASN A O 1
ATOM 544 N N . ILE A 1 71 ? -4.080 18.522 4.057 1.00 94.19 71 ILE A N 1
ATOM 545 C CA . ILE A 1 71 ? -4.562 17.405 3.229 1.00 94.19 71 ILE A CA 1
ATOM 546 C C . ILE A 1 71 ? -5.182 17.913 1.918 1.00 94.19 71 ILE A C 1
ATOM 548 O O . ILE A 1 71 ? -5.009 17.287 0.869 1.00 94.19 71 ILE A O 1
ATOM 552 N N . GLN A 1 72 ? -5.903 19.037 1.946 1.00 94.19 72 GLN A N 1
ATOM 553 C CA . GLN A 1 72 ? -6.472 19.634 0.734 1.00 94.19 72 GLN A CA 1
ATOM 554 C C . GLN A 1 72 ? -5.389 20.151 -0.219 1.00 94.19 72 GLN A C 1
ATOM 556 O O . GLN A 1 72 ? -5.476 19.871 -1.417 1.00 94.19 72 GLN A O 1
ATOM 561 N N . LEU A 1 73 ? -4.363 20.830 0.307 1.00 96.50 73 LEU A N 1
ATOM 562 C CA . LEU A 1 73 ? -3.199 21.270 -0.470 1.00 96.50 73 LEU A CA 1
ATOM 563 C C . LEU A 1 73 ? -2.475 20.077 -1.097 1.00 96.50 73 LEU A C 1
ATOM 565 O O . LEU A 1 73 ? -2.302 20.033 -2.311 1.00 96.50 73 LEU A O 1
ATOM 569 N N . LEU A 1 74 ? -2.194 19.036 -0.308 1.00 95.25 74 LEU A N 1
ATOM 570 C CA . LEU A 1 74 ? -1.547 17.822 -0.806 1.00 95.25 74 LEU A CA 1
ATOM 571 C C . LEU A 1 74 ? -2.351 17.154 -1.937 1.00 95.25 74 LEU A C 1
ATOM 573 O O . LEU A 1 74 ? -1.788 16.691 -2.927 1.00 95.25 74 LEU A O 1
ATOM 577 N N . ARG A 1 75 ? -3.687 17.133 -1.836 1.00 95.44 75 ARG A N 1
ATOM 578 C CA . ARG A 1 75 ? -4.565 16.628 -2.910 1.00 95.44 75 ARG A CA 1
ATOM 579 C C . ARG A 1 75 ? -4.544 17.494 -4.167 1.00 95.44 75 ARG A C 1
ATOM 581 O O . ARG A 1 75 ? -4.835 16.992 -5.256 1.00 95.44 75 ARG A O 1
ATOM 588 N N . GLN A 1 76 ? -4.307 18.794 -4.038 1.00 96.50 76 GLN A N 1
ATOM 589 C CA . GLN A 1 76 ? -4.160 19.687 -5.182 1.00 96.50 76 GLN A CA 1
ATOM 590 C C . GLN A 1 76 ? -2.807 19.467 -5.862 1.00 96.50 76 GLN A C 1
ATOM 592 O O . GLN A 1 76 ? -2.772 19.302 -7.082 1.00 96.50 76 GLN A O 1
ATOM 597 N N . ASP A 1 77 ? -1.737 19.369 -5.078 1.00 96.38 77 ASP A N 1
ATOM 598 C CA . ASP A 1 77 ? -0.385 19.121 -5.575 1.00 96.38 77 ASP A CA 1
ATOM 599 C C . ASP A 1 77 ? -0.290 17.767 -6.276 1.00 96.38 77 ASP A C 1
ATOM 601 O O . ASP A 1 77 ? 0.240 17.688 -7.381 1.00 96.38 77 ASP A O 1
ATOM 605 N N . PHE A 1 78 ? -0.908 16.721 -5.717 1.00 96.38 78 PHE A N 1
ATOM 606 C CA . PHE A 1 78 ? -0.964 15.407 -6.359 1.00 96.38 78 PHE A CA 1
ATOM 607 C C . PHE A 1 78 ? -1.659 15.459 -7.728 1.00 96.38 78 PHE A C 1
ATOM 609 O O . PHE A 1 78 ? -1.155 14.912 -8.705 1.00 96.38 78 PHE A O 1
ATOM 616 N N . ARG A 1 79 ? -2.780 16.187 -7.836 1.00 97.00 79 ARG A N 1
ATOM 617 C CA . ARG A 1 79 ? -3.475 16.392 -9.121 1.00 97.00 79 ARG A CA 1
ATOM 618 C C . ARG A 1 79 ? -2.649 17.212 -10.111 1.00 97.00 79 ARG A C 1
ATOM 620 O O . ARG A 1 79 ? -2.759 17.003 -11.317 1.00 97.00 79 ARG A O 1
ATOM 627 N N . SER A 1 80 ? -1.856 18.165 -9.627 1.00 97.31 80 SER A N 1
ATOM 628 C CA . SER A 1 80 ? -0.924 18.927 -10.463 1.00 97.31 80 SER A CA 1
ATOM 629 C C . SER A 1 80 ? 0.195 18.027 -10.992 1.00 97.31 80 SER A C 1
ATOM 631 O O . SER A 1 80 ? 0.456 18.001 -12.195 1.00 97.31 80 SER A O 1
ATOM 633 N N . LEU A 1 81 ? 0.789 17.221 -10.111 1.00 96.81 81 LEU A N 1
ATOM 634 C CA . LEU A 1 81 ? 1.859 16.291 -10.450 1.00 96.81 81 LEU A CA 1
ATOM 635 C C . LEU A 1 81 ? 1.387 15.225 -11.444 1.00 96.81 81 LEU A C 1
ATOM 637 O O . LEU A 1 81 ? 2.069 14.958 -12.427 1.00 96.81 81 LEU A O 1
ATOM 641 N N . GLU A 1 82 ? 0.184 14.682 -11.263 1.00 96.81 82 GLU A N 1
ATOM 642 C CA . GLU A 1 82 ? -0.427 13.740 -12.205 1.00 96.81 82 GLU A CA 1
ATOM 643 C C . GLU A 1 82 ? -0.590 14.351 -13.608 1.00 96.81 82 GLU A C 1
ATOM 645 O O . GLU A 1 82 ? -0.300 13.705 -14.618 1.00 96.81 82 GLU A O 1
ATOM 650 N N . LYS A 1 83 ? -1.001 15.624 -13.698 1.00 96.81 83 LYS A N 1
ATOM 651 C CA . LYS A 1 83 ? -1.068 16.338 -14.984 1.00 96.81 83 LYS A CA 1
ATOM 652 C C . LYS A 1 83 ? 0.313 16.505 -15.613 1.00 96.81 83 LYS A C 1
ATOM 654 O O . LYS A 1 83 ? 0.439 16.299 -16.818 1.00 96.81 83 LYS A O 1
ATOM 659 N N . GLN A 1 84 ? 1.328 16.852 -14.821 1.00 97.31 84 GLN A N 1
ATOM 660 C CA . GLN A 1 84 ? 2.701 16.993 -15.310 1.00 97.31 84 GLN A CA 1
ATOM 661 C C . GLN A 1 84 ? 3.261 15.661 -15.811 1.00 97.31 84 GLN A C 1
ATOM 663 O O . GLN A 1 84 ? 3.775 15.614 -16.921 1.00 97.31 84 GLN A O 1
ATOM 668 N N . ILE A 1 85 ? 3.087 14.569 -15.062 1.00 95.31 85 ILE A N 1
ATOM 669 C CA . ILE A 1 85 ? 3.526 13.226 -15.471 1.00 95.31 85 ILE A CA 1
ATOM 670 C C . ILE A 1 85 ? 2.869 12.829 -16.793 1.00 95.31 85 ILE A C 1
ATOM 672 O O . ILE A 1 85 ? 3.558 12.412 -17.722 1.00 95.31 85 ILE A O 1
ATOM 676 N N . ASN A 1 86 ? 1.553 13.016 -16.914 1.00 96.56 86 ASN A N 1
ATOM 677 C CA . ASN A 1 86 ? 0.831 12.702 -18.146 1.00 96.56 86 ASN A CA 1
ATOM 678 C C . ASN A 1 86 ? 1.302 13.552 -19.334 1.00 96.56 86 ASN A C 1
ATOM 680 O O . ASN A 1 86 ? 1.379 13.052 -20.458 1.00 96.56 86 ASN A O 1
ATOM 684 N N . GLN A 1 87 ? 1.623 14.828 -19.109 1.00 96.62 87 GLN A N 1
ATOM 685 C CA . GLN A 1 87 ? 2.157 15.691 -20.158 1.00 96.62 87 GLN A CA 1
ATOM 686 C C . GLN A 1 87 ? 3.575 15.278 -20.565 1.00 96.62 87 GLN A C 1
ATOM 688 O O . GLN A 1 87 ? 3.859 15.193 -21.757 1.00 96.62 87 GLN A O 1
ATOM 693 N N . THR A 1 88 ? 4.446 14.972 -19.603 1.00 95.94 88 THR A N 1
ATOM 694 C CA . THR A 1 88 ? 5.811 14.500 -19.862 1.00 95.94 88 THR A CA 1
ATOM 695 C C . THR A 1 88 ? 5.801 13.167 -20.599 1.00 95.94 88 THR A C 1
ATOM 697 O O . THR A 1 88 ? 6.535 13.013 -21.570 1.00 95.94 88 THR A O 1
ATOM 700 N N . ALA A 1 89 ? 4.922 12.235 -20.217 1.00 94.38 89 ALA A N 1
ATOM 701 C CA . ALA A 1 89 ? 4.758 10.964 -20.915 1.00 94.38 89 ALA A CA 1
ATOM 702 C C . ALA A 1 89 ? 4.381 11.185 -22.389 1.00 94.38 89 ALA A C 1
ATOM 704 O O . ALA A 1 89 ? 5.047 10.654 -23.277 1.00 94.38 89 ALA A O 1
ATOM 705 N N . ARG A 1 90 ? 3.390 12.045 -22.664 1.00 95.06 90 ARG A N 1
ATOM 706 C CA . ARG A 1 90 ? 3.012 12.401 -24.043 1.00 95.06 90 ARG A CA 1
ATOM 707 C C . ARG A 1 90 ? 4.155 13.063 -24.805 1.00 95.06 90 ARG A C 1
ATOM 709 O O . ARG A 1 90 ? 4.449 12.640 -25.915 1.00 95.06 90 ARG A O 1
ATOM 716 N N . ASN A 1 91 ? 4.818 14.056 -24.214 1.00 96.75 91 ASN A N 1
ATOM 717 C CA . ASN A 1 91 ? 5.934 14.749 -24.858 1.00 96.75 91 ASN A CA 1
ATOM 718 C C . ASN A 1 91 ? 7.083 13.785 -25.181 1.00 96.75 91 ASN A C 1
ATOM 720 O O . ASN A 1 91 ? 7.606 13.819 -26.289 1.00 96.75 91 ASN A O 1
ATOM 724 N N . SER A 1 92 ? 7.433 12.895 -24.248 1.00 94.94 92 SER A N 1
ATOM 725 C CA . SER A 1 92 ? 8.476 11.891 -24.469 1.00 94.94 92 SER A CA 1
ATOM 726 C C . SER A 1 92 ? 8.111 10.943 -25.609 1.00 94.94 92 SER A C 1
ATOM 728 O O . SER A 1 92 ? 8.938 10.690 -26.476 1.00 94.94 92 SER A O 1
ATOM 730 N N . GLN A 1 93 ? 6.855 10.485 -25.677 1.00 95.50 93 GLN A N 1
ATOM 731 C CA . GLN A 1 93 ? 6.383 9.630 -26.764 1.00 95.50 93 GLN A CA 1
ATOM 732 C C . GLN A 1 93 ? 6.497 10.329 -28.124 1.00 95.50 93 GLN A C 1
ATOM 734 O O . GLN A 1 93 ? 6.957 9.708 -29.080 1.00 95.50 93 GLN A O 1
ATOM 739 N N . VAL A 1 94 ? 6.108 11.606 -28.212 1.00 96.00 94 VAL A N 1
ATOM 740 C CA . VAL A 1 94 ? 6.252 12.388 -29.450 1.00 96.00 94 VAL A CA 1
ATOM 741 C C . VAL A 1 94 ? 7.723 12.514 -29.841 1.00 96.00 94 VAL A C 1
ATOM 743 O O . VAL A 1 94 ? 8.065 12.178 -30.968 1.00 96.00 94 VAL A O 1
ATOM 746 N N . GLN A 1 95 ? 8.603 12.882 -28.908 1.00 95.00 95 GLN A N 1
ATOM 747 C CA . GLN A 1 95 ? 10.039 13.003 -29.180 1.00 95.00 95 GLN A CA 1
ATOM 748 C C . GLN A 1 95 ? 10.668 11.677 -29.626 1.00 95.00 95 GLN A C 1
ATOM 750 O O . GLN A 1 95 ? 11.470 11.661 -30.557 1.00 95.00 95 GLN A O 1
ATOM 755 N N . PHE A 1 96 ? 10.293 10.548 -29.015 1.00 95.81 96 PHE A N 1
ATOM 756 C CA . PHE A 1 96 ? 10.763 9.229 -29.452 1.00 95.81 96 PHE A CA 1
ATOM 757 C C . PHE A 1 96 ? 10.278 8.876 -30.860 1.00 95.81 96 PHE A C 1
ATOM 759 O O . PHE A 1 96 ? 11.023 8.279 -31.633 1.00 95.81 96 PHE A O 1
ATOM 766 N N . MET A 1 97 ? 9.047 9.249 -31.215 1.00 95.94 97 MET A N 1
ATOM 767 C CA . MET A 1 97 ? 8.542 9.048 -32.572 1.00 95.94 97 MET A CA 1
ATOM 768 C C . MET A 1 97 ? 9.244 9.954 -33.588 1.00 95.94 97 MET A C 1
ATOM 770 O O . MET A 1 97 ? 9.623 9.474 -34.650 1.00 95.94 97 MET A O 1
ATOM 774 N N . GLU A 1 98 ? 9.442 11.233 -33.271 1.00 95.06 98 GLU A N 1
ATOM 775 C CA . GLU A 1 98 ? 10.132 12.196 -34.140 1.00 95.06 98 GLU A CA 1
ATOM 776 C C . GLU A 1 98 ? 11.581 11.776 -34.393 1.00 95.06 98 GLU A C 1
ATOM 778 O O . GLU A 1 98 ? 11.983 11.609 -35.542 1.00 95.06 98 GLU A O 1
ATOM 783 N N . THR A 1 99 ? 12.334 11.489 -33.329 1.00 94.69 99 THR A N 1
ATOM 784 C CA . THR A 1 99 ? 13.719 11.005 -33.447 1.00 94.69 99 THR A CA 1
ATOM 785 C C . THR A 1 99 ? 13.794 9.656 -34.162 1.00 94.69 99 THR A C 1
ATOM 787 O O . THR A 1 99 ? 14.689 9.442 -34.976 1.00 94.69 99 THR A O 1
ATOM 790 N N . GLY A 1 100 ? 12.832 8.756 -33.934 1.00 95.31 100 GLY A N 1
ATOM 791 C CA . GLY A 1 100 ? 12.731 7.499 -34.674 1.00 95.31 100 GLY A CA 1
ATOM 792 C C . GLY A 1 100 ? 12.540 7.709 -36.180 1.00 95.31 100 GLY A C 1
ATOM 793 O O . GLY A 1 100 ? 13.186 7.033 -36.979 1.00 95.31 100 GLY A O 1
ATOM 794 N N . LEU A 1 101 ? 11.702 8.673 -36.577 1.00 95.19 101 LEU A N 1
ATOM 795 C CA . LEU A 1 101 ? 11.490 9.027 -37.984 1.00 95.19 101 LEU A CA 1
ATOM 796 C C . LEU A 1 101 ? 12.725 9.686 -38.611 1.00 95.19 101 LEU A C 1
ATOM 798 O O . LEU A 1 101 ? 13.054 9.380 -39.756 1.00 95.19 101 LEU A O 1
ATOM 802 N N . GLU A 1 102 ? 13.429 10.551 -37.880 1.00 94.94 102 GLU A N 1
ATOM 803 C CA . GLU A 1 102 ? 14.680 11.164 -38.347 1.00 94.94 102 GLU A CA 1
ATOM 804 C C . GLU A 1 102 ? 15.779 10.119 -38.573 1.00 94.94 102 GLU A C 1
ATOM 806 O O . GLU A 1 102 ? 16.463 10.143 -39.599 1.00 94.94 102 GLU A O 1
ATOM 811 N N . VAL A 1 103 ? 15.917 9.162 -37.650 1.00 96.44 103 VAL A N 1
ATOM 812 C CA . VAL A 1 103 ? 16.872 8.054 -37.782 1.00 96.44 103 VAL A CA 1
ATOM 813 C C . VAL A 1 103 ? 16.523 7.170 -38.978 1.00 96.44 103 VAL A C 1
ATOM 815 O O . VAL A 1 103 ? 17.420 6.807 -39.739 1.00 96.44 103 VAL A O 1
ATOM 818 N N . GLU A 1 104 ? 15.245 6.854 -39.193 1.00 95.06 104 GLU A N 1
ATOM 819 C CA . GLU A 1 104 ? 14.832 6.053 -40.351 1.00 95.06 104 GLU A CA 1
ATOM 820 C C . GLU A 1 104 ? 15.066 6.806 -41.673 1.00 95.06 104 GLU A C 1
ATOM 822 O O . GLU A 1 104 ? 15.541 6.218 -42.645 1.00 95.06 104 GLU A O 1
ATOM 827 N N . ALA A 1 105 ? 14.839 8.123 -41.705 1.00 94.56 105 ALA A N 1
ATOM 828 C CA . ALA A 1 105 ? 15.166 8.950 -42.866 1.00 94.56 105 ALA A CA 1
ATOM 829 C C . ALA A 1 105 ? 16.679 8.963 -43.155 1.00 94.56 105 ALA A C 1
ATOM 831 O O . ALA A 1 105 ? 17.095 8.807 -44.306 1.00 94.56 105 ALA A O 1
ATOM 832 N N . ALA A 1 106 ? 17.516 9.099 -42.122 1.00 93.00 106 ALA A N 1
ATOM 833 C CA . ALA A 1 106 ? 18.969 9.029 -42.265 1.00 93.00 106 ALA A CA 1
ATOM 834 C C . ALA A 1 106 ? 19.428 7.643 -42.749 1.00 93.00 106 ALA A C 1
ATOM 836 O O . ALA A 1 106 ? 20.289 7.543 -43.629 1.00 93.00 106 ALA A O 1
ATOM 837 N N . ARG A 1 107 ? 18.822 6.573 -42.223 1.00 95.50 107 ARG A N 1
ATOM 838 C CA . ARG A 1 107 ? 19.076 5.192 -42.646 1.00 95.50 107 ARG A CA 1
ATOM 839 C C . ARG A 1 107 ? 18.792 4.999 -44.133 1.00 95.50 107 ARG A C 1
ATOM 841 O O . ARG A 1 107 ? 19.625 4.413 -44.821 1.00 95.50 107 ARG A O 1
ATOM 848 N N . GLU A 1 108 ? 17.672 5.508 -44.636 1.00 96.62 108 GLU A N 1
ATOM 849 C CA . GLU A 1 108 ? 17.317 5.386 -46.054 1.00 96.62 108 GLU A CA 1
ATOM 850 C C . GLU A 1 108 ? 18.340 6.086 -46.961 1.00 96.62 108 GLU A C 1
ATOM 852 O O . GLU A 1 108 ? 18.787 5.517 -47.958 1.00 96.62 108 GLU A O 1
ATOM 857 N N . VAL A 1 109 ? 18.806 7.281 -46.579 1.00 96.00 109 VAL A N 1
ATOM 858 C CA . VAL A 1 109 ? 19.863 7.995 -47.319 1.00 96.00 109 VAL A CA 1
ATOM 859 C C . VAL A 1 109 ? 21.161 7.185 -47.359 1.00 96.00 109 VAL A C 1
ATOM 861 O O . VAL A 1 109 ? 21.814 7.104 -48.405 1.00 96.00 109 VAL A O 1
ATOM 864 N N . VAL A 1 110 ? 21.546 6.563 -46.240 1.00 95.38 110 VAL A N 1
ATOM 865 C CA . VAL A 1 110 ? 22.734 5.698 -46.183 1.00 95.38 110 VAL A CA 1
ATOM 866 C C . VAL A 1 110 ? 22.557 4.476 -47.082 1.00 95.38 110 VAL A C 1
ATOM 868 O O . VAL A 1 110 ? 23.447 4.183 -47.882 1.00 95.38 110 VAL A O 1
ATOM 871 N N . LEU A 1 111 ? 21.408 3.797 -47.018 1.00 94.19 111 LEU A N 1
ATOM 872 C CA . LEU A 1 111 ? 21.112 2.647 -47.877 1.00 94.19 111 LEU A CA 1
ATOM 873 C C . LEU A 1 111 ? 21.153 3.022 -49.361 1.00 94.19 111 LEU A C 1
ATOM 875 O O . LEU A 1 111 ? 21.741 2.291 -50.159 1.00 94.19 111 LEU A O 1
ATOM 879 N N . GLN A 1 112 ? 20.621 4.188 -49.730 1.00 95.25 112 GLN A N 1
ATOM 880 C CA . GLN A 1 112 ? 20.674 4.682 -51.101 1.00 95.25 112 GLN A CA 1
ATOM 881 C C . GLN A 1 112 ? 22.117 4.913 -51.573 1.00 95.25 112 GLN A C 1
ATOM 883 O O . GLN A 1 112 ? 22.471 4.514 -52.685 1.00 95.25 112 GLN A O 1
ATOM 888 N N . ARG A 1 113 ? 22.974 5.511 -50.734 1.00 94.06 113 ARG A N 1
ATOM 889 C CA . ARG A 1 113 ? 24.399 5.710 -51.054 1.00 94.06 113 ARG A CA 1
ATOM 890 C C . ARG A 1 113 ? 25.147 4.386 -51.190 1.00 94.06 113 ARG A C 1
ATOM 892 O O . ARG A 1 113 ? 25.922 4.226 -52.130 1.00 94.06 113 ARG A O 1
ATOM 899 N N . VAL A 1 114 ? 24.887 3.423 -50.305 1.00 94.44 114 VAL A N 1
ATOM 900 C CA . VAL A 1 114 ? 25.483 2.078 -50.378 1.00 94.44 114 VAL A CA 1
ATOM 901 C C . VAL A 1 114 ? 25.042 1.358 -51.653 1.00 94.44 114 VAL A C 1
ATOM 903 O O . VAL A 1 114 ? 25.876 0.772 -52.339 1.00 94.44 114 VAL A O 1
ATOM 906 N N . ALA A 1 115 ? 23.764 1.452 -52.025 1.00 93.75 115 ALA A N 1
ATOM 907 C CA . ALA A 1 115 ? 23.253 0.870 -53.263 1.00 93.75 115 ALA A CA 1
ATOM 908 C C . ALA A 1 115 ? 23.895 1.505 -54.509 1.00 93.75 115 ALA A C 1
ATOM 910 O O . ALA A 1 115 ? 24.275 0.795 -55.442 1.00 93.75 115 ALA A O 1
ATOM 911 N N . GLN A 1 116 ? 24.074 2.831 -54.518 1.00 93.81 116 GLN A N 1
ATOM 912 C CA . GLN A 1 116 ? 24.788 3.528 -55.593 1.00 93.81 116 GLN A CA 1
ATOM 913 C C . GLN A 1 116 ? 26.254 3.090 -55.685 1.00 93.81 116 GLN A C 1
ATOM 915 O O . GLN A 1 116 ? 26.743 2.815 -56.782 1.00 93.81 116 GLN A O 1
ATOM 920 N N . LEU A 1 117 ? 26.947 2.983 -54.547 1.00 93.38 117 LEU A N 1
ATOM 921 C CA . LEU A 1 117 ? 28.336 2.535 -54.497 1.00 93.38 117 LEU A CA 1
ATOM 922 C C . LEU A 1 117 ? 28.476 1.093 -54.998 1.00 93.38 117 LEU A C 1
ATOM 924 O O . LEU A 1 117 ? 29.329 0.823 -55.841 1.00 93.38 117 LEU A O 1
ATOM 928 N N . ALA A 1 118 ? 27.600 0.190 -54.553 1.00 91.81 118 ALA A N 1
ATOM 929 C CA . ALA A 1 118 ? 27.562 -1.194 -55.017 1.00 91.81 118 ALA A CA 1
ATOM 930 C C . ALA A 1 118 ? 27.317 -1.282 -56.534 1.00 91.81 118 ALA A C 1
ATOM 932 O O . ALA A 1 118 ? 27.995 -2.039 -57.228 1.00 91.81 118 ALA A O 1
ATOM 933 N N . GLY A 1 119 ? 26.407 -0.462 -57.074 1.00 92.69 119 GLY A N 1
ATOM 934 C CA . GLY A 1 119 ? 26.157 -0.384 -58.515 1.00 92.69 119 GLY A CA 1
ATOM 935 C C . GLY A 1 119 ? 27.368 0.115 -59.311 1.00 92.69 119 GLY A C 1
ATOM 936 O O . GLY A 1 119 ? 27.677 -0.424 -60.374 1.00 92.69 119 GLY A O 1
ATOM 937 N N . ASN A 1 120 ? 28.090 1.111 -58.794 1.00 92.19 120 ASN A N 1
ATOM 938 C CA . ASN A 1 120 ? 29.313 1.609 -59.425 1.00 92.19 120 ASN A CA 1
ATOM 939 C C . ASN A 1 120 ? 30.442 0.570 -59.386 1.00 92.19 120 ASN A C 1
ATOM 941 O O . ASN A 1 120 ? 31.105 0.360 -60.403 1.00 92.19 120 ASN A O 1
ATOM 945 N N . LEU A 1 121 ? 30.619 -0.120 -58.254 1.00 88.44 121 LEU A N 1
ATOM 946 C CA . LEU A 1 121 ? 31.619 -1.177 -58.098 1.00 88.44 121 LEU A CA 1
ATOM 947 C C . LEU A 1 121 ? 31.326 -2.368 -59.021 1.00 88.44 121 LEU A C 1
ATOM 949 O O . LEU A 1 121 ? 32.237 -2.906 -59.645 1.00 88.44 121 LEU A O 1
ATOM 953 N N . SER A 1 122 ? 30.048 -2.721 -59.191 1.00 90.75 122 SER A N 1
ATOM 954 C CA . SER A 1 122 ? 29.623 -3.750 -60.146 1.00 90.75 122 SER A CA 1
ATOM 955 C C . SER A 1 122 ? 29.973 -3.373 -61.588 1.00 90.75 122 SER A C 1
ATOM 957 O O . SER A 1 122 ? 30.521 -4.198 -62.312 1.00 90.75 122 SER A O 1
ATOM 959 N N . LYS A 1 123 ? 29.717 -2.124 -62.005 1.00 90.19 123 LYS A N 1
ATOM 960 C CA . LYS A 1 123 ? 30.100 -1.640 -63.346 1.00 90.19 123 LYS A CA 1
ATOM 961 C C . LYS A 1 123 ? 31.612 -1.642 -63.551 1.00 90.19 123 LYS A C 1
ATOM 963 O O . LYS A 1 123 ? 32.090 -1.901 -64.651 1.00 90.19 123 LYS A O 1
ATOM 968 N N . GLN A 1 124 ? 32.376 -1.323 -62.507 1.00 87.12 124 GLN A N 1
ATOM 969 C CA . GLN A 1 124 ? 33.831 -1.401 -62.564 1.00 87.12 124 GLN A CA 1
ATOM 970 C C . GLN A 1 124 ? 34.304 -2.853 -62.697 1.00 87.12 124 GLN A C 1
ATOM 972 O O . GLN A 1 124 ? 35.189 -3.119 -63.503 1.00 87.12 124 GLN A O 1
ATOM 977 N N . SER A 1 125 ? 33.690 -3.785 -61.964 1.00 84.94 125 SER A N 1
ATOM 978 C CA . SER A 1 125 ? 33.983 -5.218 -62.070 1.00 84.94 125 SER A CA 1
ATOM 979 C C . SER A 1 125 ? 33.702 -5.762 -63.471 1.00 84.94 125 SER A C 1
ATOM 981 O O . SER A 1 125 ? 34.517 -6.511 -63.995 1.00 84.94 125 SER A O 1
ATOM 983 N N . GLU A 1 126 ? 32.586 -5.371 -64.092 1.00 89.00 126 GLU A N 1
ATOM 984 C CA . GLU A 1 126 ? 32.235 -5.780 -65.459 1.00 89.00 126 GLU A CA 1
ATOM 985 C C . GLU A 1 126 ? 33.272 -5.286 -66.475 1.00 89.00 126 GLU A C 1
ATOM 987 O O . GLU A 1 126 ? 33.791 -6.075 -67.256 1.00 89.00 126 GLU A O 1
ATOM 992 N N . ARG A 1 127 ? 33.682 -4.012 -66.389 1.00 84.81 127 ARG A N 1
ATOM 993 C CA . ARG A 1 127 ? 34.753 -3.468 -67.245 1.00 84.81 127 ARG A CA 1
ATOM 994 C C . ARG A 1 127 ? 36.085 -4.189 -67.065 1.00 84.81 127 ARG A C 1
ATOM 996 O O . ARG A 1 127 ? 36.821 -4.363 -68.031 1.00 84.81 127 ARG A O 1
ATOM 1003 N N . LEU A 1 128 ? 36.423 -4.573 -65.833 1.00 84.38 128 LEU A N 1
ATOM 1004 C CA . LEU A 1 128 ? 37.637 -5.345 -65.570 1.00 84.38 128 LEU A CA 1
ATOM 1005 C C . LEU A 1 128 ? 37.543 -6.749 -66.173 1.00 84.38 128 LEU A C 1
ATOM 1007 O O . LEU A 1 128 ? 38.533 -7.231 -66.709 1.00 84.38 128 LEU A O 1
ATOM 1011 N N . GLN A 1 129 ? 36.367 -7.373 -66.132 1.00 86.75 129 GLN A N 1
ATOM 1012 C CA . GLN A 1 129 ? 36.139 -8.682 -66.735 1.00 86.75 129 GLN A CA 1
ATOM 1013 C C . GLN A 1 129 ? 36.184 -8.631 -68.270 1.00 86.75 129 GLN A C 1
ATOM 1015 O O . GLN A 1 129 ? 36.778 -9.511 -68.882 1.00 86.75 129 GLN A O 1
ATOM 1020 N N . GLU A 1 130 ? 35.614 -7.599 -68.900 1.00 86.06 130 GLU A N 1
ATOM 1021 C CA . GLU A 1 130 ? 35.749 -7.376 -70.349 1.00 86.06 130 GLU A CA 1
ATOM 1022 C C . GLU A 1 130 ? 37.220 -7.215 -70.751 1.00 86.06 130 GLU A C 1
ATOM 1024 O O . GLU A 1 130 ? 37.687 -7.865 -71.684 1.00 86.06 130 GLU A O 1
ATOM 1029 N N . MET A 1 131 ? 37.975 -6.414 -69.996 1.00 82.81 131 MET A N 1
ATOM 1030 C CA . MET A 1 131 ? 39.408 -6.229 -70.225 1.00 82.81 131 MET A CA 1
ATOM 1031 C C . MET A 1 131 ? 40.205 -7.532 -70.053 1.00 82.81 131 MET A C 1
ATOM 1033 O O . MET A 1 131 ? 41.169 -7.751 -70.784 1.00 82.81 131 MET A O 1
ATOM 1037 N N . ASP A 1 132 ? 39.816 -8.392 -69.109 1.00 82.44 132 ASP A N 1
ATOM 1038 C CA . ASP A 1 132 ? 40.431 -9.708 -68.903 1.00 82.44 132 ASP A CA 1
ATOM 1039 C C . ASP A 1 132 ? 40.185 -10.634 -70.105 1.00 82.44 132 ASP A C 1
ATOM 1041 O O . ASP A 1 132 ? 41.117 -11.253 -70.611 1.00 82.44 132 ASP A O 1
ATOM 1045 N N . VAL A 1 133 ? 38.962 -10.643 -70.653 1.00 85.44 133 VAL A N 1
ATOM 1046 C CA . VAL A 1 133 ? 38.626 -11.388 -71.880 1.00 85.44 133 VAL A CA 1
ATOM 1047 C C . VAL A 1 133 ? 39.410 -10.870 -73.089 1.00 85.44 133 VAL A C 1
ATOM 1049 O O . VAL A 1 133 ? 39.907 -11.672 -73.883 1.00 85.44 133 VAL A O 1
ATOM 1052 N N . ASP A 1 134 ? 39.562 -9.551 -73.229 1.00 79.06 134 ASP A N 1
ATOM 1053 C CA . ASP A 1 134 ? 40.381 -8.950 -74.289 1.00 79.06 134 ASP A CA 1
ATOM 1054 C C . ASP A 1 134 ? 41.861 -9.350 -74.156 1.00 79.06 134 ASP A C 1
ATOM 1056 O O . ASP A 1 134 ? 42.526 -9.656 -75.152 1.00 79.06 134 ASP A O 1
ATOM 1060 N N . LEU A 1 135 ? 42.380 -9.400 -72.926 1.00 82.06 135 LEU A N 1
ATOM 1061 C CA . LEU A 1 135 ? 43.729 -9.878 -72.614 1.00 82.06 135 LEU A CA 1
ATOM 1062 C C . LEU A 1 135 ? 43.912 -11.356 -72.975 1.00 82.06 135 LEU A C 1
ATOM 1064 O O . LEU A 1 135 ? 44.900 -11.704 -73.627 1.00 82.06 135 LEU A O 1
ATOM 1068 N N . ASP A 1 136 ? 42.952 -12.205 -72.615 1.00 81.62 136 ASP A N 1
ATOM 1069 C CA . ASP A 1 136 ? 42.958 -13.637 -72.926 1.00 81.62 136 ASP A CA 1
ATOM 1070 C C . ASP A 1 136 ? 42.849 -13.886 -74.440 1.00 81.62 136 ASP A C 1
ATOM 1072 O O . ASP A 1 136 ? 43.537 -14.747 -75.001 1.00 81.62 136 ASP A O 1
ATOM 1076 N N . TYR A 1 137 ? 42.051 -13.080 -75.148 1.00 77.75 137 TYR A N 1
ATOM 1077 C CA . TYR A 1 137 ? 41.972 -13.108 -76.606 1.00 77.75 137 TYR A CA 1
ATOM 1078 C C . TYR A 1 137 ? 43.323 -12.766 -77.242 1.00 77.75 137 TYR A C 1
ATOM 1080 O O . TYR A 1 137 ? 43.814 -13.533 -78.077 1.00 77.75 137 TYR A O 1
ATOM 1088 N N . VAL A 1 138 ? 43.967 -11.676 -76.809 1.00 76.81 138 VAL A N 1
ATOM 1089 C CA . VAL A 1 138 ? 45.311 -11.294 -77.272 1.00 76.81 138 VAL A CA 1
ATOM 1090 C C . VAL A 1 138 ? 46.330 -12.391 -76.957 1.00 76.81 138 VAL A C 1
ATOM 1092 O O . VAL A 1 138 ? 47.124 -12.754 -77.826 1.00 76.81 138 VAL A O 1
ATOM 1095 N N . TYR A 1 139 ? 46.286 -12.972 -75.757 1.00 74.19 139 TYR A N 1
ATOM 1096 C CA . TYR A 1 139 ? 47.161 -14.074 -75.358 1.00 74.19 139 TYR A CA 1
ATOM 1097 C C . TYR A 1 139 ? 46.970 -15.313 -76.250 1.00 74.19 139 TYR A C 1
ATOM 1099 O O . TYR A 1 139 ? 47.941 -15.893 -76.742 1.00 74.19 139 TYR A O 1
ATOM 1107 N N . SER A 1 140 ? 45.721 -15.691 -76.534 1.00 73.50 140 SER A N 1
ATOM 1108 C CA . SER A 1 140 ? 45.395 -16.842 -77.383 1.00 73.50 140 SER A CA 1
ATOM 1109 C C . SER A 1 140 ? 45.781 -16.634 -78.854 1.00 73.50 140 SER A C 1
ATOM 1111 O O . SER A 1 140 ? 46.256 -17.570 -79.505 1.00 73.50 140 SER A O 1
ATOM 1113 N N . MET A 1 141 ? 45.629 -15.408 -79.369 1.00 68.94 141 MET A N 1
ATOM 1114 C CA . MET A 1 141 ? 46.043 -15.020 -80.717 1.00 68.94 141 MET A CA 1
ATOM 1115 C C . MET A 1 141 ? 47.569 -15.083 -80.847 1.00 68.94 141 MET A C 1
ATOM 1117 O O . MET A 1 141 ? 48.077 -15.684 -81.791 1.00 68.94 141 MET A O 1
ATOM 1121 N N . LEU A 1 142 ? 48.301 -14.591 -79.841 1.00 64.94 142 LEU A N 1
ATOM 1122 C CA . LEU A 1 142 ? 49.762 -14.693 -79.784 1.00 64.94 142 LEU A CA 1
ATOM 1123 C C . LEU A 1 142 ? 50.268 -16.134 -79.776 1.00 64.94 142 LEU A C 1
ATOM 1125 O O . LEU A 1 142 ? 51.277 -16.442 -80.409 1.00 64.94 142 LEU A O 1
ATOM 1129 N N . TYR A 1 143 ? 49.578 -17.024 -79.065 1.00 63.09 143 TYR A N 1
ATOM 1130 C CA . TYR A 1 143 ? 49.994 -18.419 -78.966 1.00 63.09 143 TYR A CA 1
ATOM 1131 C C . TYR A 1 143 ? 49.681 -19.221 -80.243 1.00 63.09 143 TYR A C 1
ATOM 1133 O O . TYR A 1 143 ? 50.442 -20.120 -80.601 1.00 63.09 143 TYR A O 1
ATOM 1141 N N . LYS A 1 144 ? 48.595 -18.887 -80.960 1.00 60.50 144 LYS A N 1
ATOM 1142 C CA . LYS A 1 144 ? 48.211 -19.536 -82.230 1.00 60.50 144 LYS A CA 1
ATOM 1143 C C . LYS A 1 144 ? 49.024 -19.048 -83.438 1.00 60.50 144 LYS A C 1
ATOM 1145 O O . LYS A 1 144 ? 49.419 -19.876 -84.263 1.00 60.50 144 LYS A O 1
ATOM 1150 N N . ASP A 1 145 ? 49.336 -17.754 -83.522 1.00 55.22 145 ASP A N 1
ATOM 1151 C CA . ASP A 1 145 ? 50.062 -17.162 -84.662 1.00 55.22 145 ASP A CA 1
ATOM 1152 C C . ASP A 1 145 ? 51.576 -17.426 -84.661 1.00 55.22 145 ASP A C 1
ATOM 1154 O O . ASP A 1 145 ? 52.242 -17.175 -85.663 1.00 55.22 145 ASP A O 1
ATOM 1158 N N . ASN A 1 146 ? 52.127 -18.065 -83.622 1.00 52.06 146 ASN A N 1
ATOM 1159 C CA . ASN A 1 146 ? 53.500 -18.601 -83.623 1.00 52.06 146 ASN A CA 1
ATOM 1160 C C . ASN A 1 146 ? 53.757 -19.684 -84.699 1.00 52.06 146 ASN A C 1
ATOM 1162 O O . ASN A 1 146 ? 54.864 -20.212 -84.801 1.00 52.06 146 ASN A O 1
ATOM 1166 N N . SER A 1 147 ? 52.745 -20.018 -85.505 1.00 52.84 147 SER A N 1
ATOM 1167 C CA . SER A 1 147 ? 52.831 -20.917 -86.657 1.00 52.84 147 SER A CA 1
ATOM 1168 C C . SER A 1 147 ? 52.819 -20.204 -88.025 1.00 52.84 147 SER A C 1
ATOM 1170 O O . SER A 1 147 ? 52.998 -20.869 -89.044 1.00 52.84 147 SER A O 1
ATOM 1172 N N . SER A 1 148 ? 52.676 -18.870 -88.072 1.00 51.84 148 SER A N 1
ATOM 1173 C CA . SER A 1 148 ? 52.662 -18.066 -89.305 1.00 51.84 148 SER A CA 1
ATOM 1174 C C . SER A 1 148 ? 53.768 -17.003 -89.279 1.00 51.84 148 SER A C 1
ATOM 1176 O O . SER A 1 148 ? 53.877 -16.205 -88.354 1.00 51.84 148 SER A O 1
ATOM 1178 N N . SER A 1 149 ? 54.627 -16.991 -90.299 1.00 53.34 149 SER A N 1
ATOM 1179 C CA . SER A 1 149 ? 55.900 -16.253 -90.337 1.00 53.34 149 SER A CA 1
ATOM 1180 C C . SER A 1 149 ? 55.799 -14.733 -90.559 1.00 53.34 149 SER A C 1
ATOM 1182 O O . SER A 1 149 ? 56.798 -14.118 -90.926 1.00 53.34 149 SER A O 1
ATOM 1184 N N . ASP A 1 150 ? 54.639 -14.115 -90.337 1.00 57.69 150 ASP A N 1
ATOM 1185 C CA . ASP A 1 150 ? 54.477 -12.655 -90.371 1.00 57.69 150 ASP A CA 1
ATOM 1186 C C . ASP A 1 150 ? 53.745 -12.185 -89.107 1.00 57.69 150 ASP A C 1
ATOM 1188 O O . ASP A 1 150 ? 52.557 -11.866 -89.098 1.00 57.69 150 ASP A O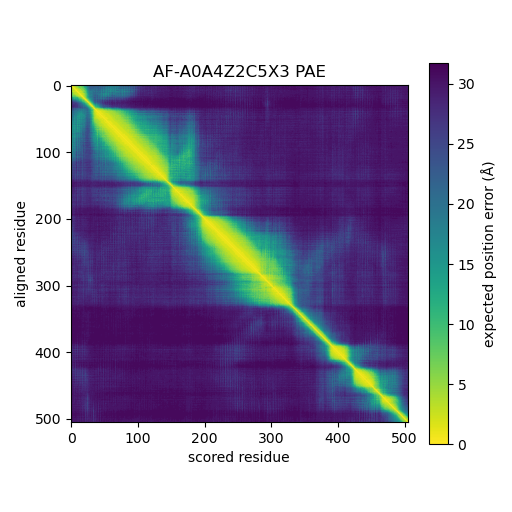 1
ATOM 1192 N N . CYS A 1 151 ? 54.461 -12.224 -87.980 1.00 59.97 151 CYS A N 1
ATOM 1193 C CA . CYS A 1 151 ? 53.946 -11.727 -86.714 1.00 59.97 151 CYS A CA 1
ATOM 1194 C C . CYS A 1 151 ? 53.689 -10.218 -86.828 1.00 59.97 151 CYS A C 1
ATOM 1196 O O . CYS A 1 151 ? 54.632 -9.428 -86.945 1.00 59.97 151 CYS A O 1
ATOM 1198 N N . GLY A 1 152 ? 52.437 -9.790 -86.632 1.00 60.72 152 GLY A N 1
ATOM 1199 C CA . GLY A 1 152 ? 52.037 -8.399 -86.370 1.00 60.72 152 GLY A CA 1
ATOM 1200 C C . GLY A 1 152 ? 52.617 -7.808 -85.070 1.00 60.72 152 GLY A C 1
ATOM 1201 O O . GLY A 1 152 ? 52.036 -6.902 -84.476 1.00 60.72 152 GLY A O 1
ATOM 1202 N N . CYS A 1 153 ? 53.780 -8.290 -84.630 1.00 64.38 153 CYS A N 1
ATOM 1203 C CA . CYS A 1 153 ? 54.524 -7.991 -83.412 1.00 64.38 153 CYS A CA 1
ATOM 1204 C C . CYS A 1 153 ? 54.740 -6.487 -83.178 1.00 64.38 153 CYS A C 1
ATOM 1206 O O . CYS A 1 153 ? 54.821 -6.051 -82.033 1.00 64.38 153 CYS A O 1
ATOM 1208 N N . LYS A 1 154 ? 54.802 -5.660 -84.234 1.00 69.00 154 LYS A N 1
ATOM 1209 C CA . LYS A 1 154 ? 54.837 -4.192 -84.088 1.00 69.00 154 LYS A CA 1
ATOM 1210 C C . LYS A 1 154 ? 53.514 -3.626 -83.567 1.00 69.00 154 LYS A C 1
ATOM 1212 O O . LYS A 1 154 ? 53.549 -2.799 -82.663 1.00 69.00 154 LYS A O 1
ATOM 1217 N N . SER A 1 155 ? 52.382 -4.086 -84.104 1.00 67.44 155 SER A N 1
ATOM 1218 C CA . SER A 1 155 ? 51.042 -3.665 -83.666 1.00 67.44 155 SER A CA 1
ATOM 1219 C C . SER A 1 155 ? 50.733 -4.151 -82.246 1.00 67.44 155 SER A C 1
ATOM 1221 O O . SER A 1 155 ? 50.206 -3.402 -81.423 1.00 67.44 155 SER A O 1
ATOM 1223 N N . LEU A 1 156 ? 51.190 -5.359 -81.912 1.00 70.12 156 LEU A N 1
ATOM 1224 C CA . LEU A 1 156 ? 51.110 -5.889 -80.559 1.00 70.12 156 LEU A CA 1
ATOM 1225 C C . LEU A 1 156 ? 51.974 -5.084 -79.590 1.00 70.12 156 LEU A C 1
ATOM 1227 O O . LEU A 1 156 ? 51.510 -4.723 -78.519 1.00 70.12 156 LEU A O 1
ATOM 1231 N N . LYS A 1 157 ? 53.214 -4.752 -79.961 1.00 74.25 157 LYS A N 1
ATOM 1232 C CA . LYS A 1 157 ? 54.087 -3.931 -79.115 1.00 74.25 157 LYS A CA 1
ATOM 1233 C C . LYS A 1 157 ? 53.462 -2.565 -78.823 1.00 74.25 157 LYS A C 1
ATOM 1235 O O . LYS A 1 157 ? 53.601 -2.065 -77.712 1.00 74.25 157 LYS A O 1
ATOM 1240 N N . THR A 1 158 ? 52.740 -1.981 -79.782 1.00 77.31 158 THR A N 1
ATOM 1241 C CA . THR A 1 158 ? 51.972 -0.750 -79.548 1.00 77.31 158 THR A CA 1
ATOM 1242 C C . THR A 1 158 ? 50.738 -0.967 -78.670 1.00 77.31 158 THR A C 1
ATOM 1244 O O . THR A 1 158 ? 50.471 -0.120 -77.824 1.00 77.31 158 THR A O 1
ATOM 1247 N N . ALA A 1 159 ? 50.027 -2.092 -78.806 1.00 75.62 159 ALA A N 1
ATOM 1248 C CA . ALA A 1 159 ? 48.890 -2.436 -77.948 1.00 75.62 159 ALA A CA 1
ATOM 1249 C C . ALA A 1 159 ? 49.328 -2.723 -76.502 1.00 75.62 159 ALA A C 1
ATOM 1251 O O . ALA A 1 159 ? 48.744 -2.185 -75.569 1.00 75.62 159 ALA A O 1
ATOM 1252 N N . LEU A 1 160 ? 50.420 -3.470 -76.317 1.00 79.06 160 LEU A N 1
ATOM 1253 C CA . LEU A 1 160 ? 51.027 -3.761 -75.019 1.00 79.06 160 LEU A CA 1
ATOM 1254 C C . LEU A 1 160 ? 51.518 -2.478 -74.339 1.00 79.06 160 LEU A C 1
ATOM 1256 O O . LEU A 1 160 ? 51.218 -2.256 -73.174 1.00 79.06 160 LEU A O 1
ATOM 1260 N N . ALA A 1 161 ? 52.175 -1.582 -75.083 1.00 77.12 161 ALA A N 1
ATOM 1261 C CA . ALA A 1 161 ? 52.558 -0.266 -74.570 1.00 77.12 161 ALA A CA 1
ATOM 1262 C C . ALA A 1 161 ? 51.344 0.648 -74.291 1.00 77.12 161 ALA A C 1
ATOM 1264 O O . ALA A 1 161 ? 51.449 1.611 -73.529 1.00 77.12 161 ALA A O 1
ATOM 1265 N N . GLY A 1 162 ? 50.200 0.409 -74.939 1.00 82.50 162 GLY A N 1
ATOM 1266 C CA . GLY A 1 162 ? 48.921 1.059 -74.647 1.00 82.50 162 GLY A CA 1
ATOM 1267 C C . GLY A 1 162 ? 48.316 0.555 -73.338 1.00 82.50 162 GLY A C 1
ATOM 1268 O O . GLY A 1 162 ? 47.962 1.361 -72.478 1.00 82.50 162 GLY A O 1
ATOM 1269 N N . LEU A 1 163 ? 48.286 -0.768 -73.166 1.00 80.38 163 LEU A N 1
ATOM 1270 C CA . LEU A 1 163 ? 47.788 -1.441 -71.973 1.00 80.38 163 LEU A CA 1
ATOM 1271 C C . LEU A 1 163 ? 48.640 -1.106 -70.746 1.00 80.38 163 LEU A C 1
ATOM 1273 O O . LEU A 1 163 ? 48.089 -0.697 -69.732 1.00 80.38 163 LEU A O 1
ATOM 1277 N N . GLU A 1 164 ? 49.967 -1.169 -70.857 1.00 81.81 164 GLU A N 1
ATOM 1278 C CA . GLU A 1 164 ? 50.907 -0.796 -69.792 1.00 81.81 164 GLU A CA 1
ATOM 1279 C C . GLU A 1 164 ? 50.647 0.633 -69.292 1.00 81.81 164 GLU A C 1
ATOM 1281 O O . GLU A 1 164 ? 50.578 0.878 -68.090 1.00 81.81 164 GLU A O 1
ATOM 1286 N N . ARG A 1 165 ? 50.383 1.571 -70.212 1.00 82.69 165 ARG A N 1
ATOM 1287 C CA . ARG A 1 165 ? 50.011 2.950 -69.870 1.00 82.69 165 ARG A CA 1
ATOM 1288 C C . ARG A 1 165 ? 48.632 3.042 -69.214 1.00 82.69 165 ARG A C 1
ATOM 1290 O O . ARG A 1 165 ? 48.454 3.843 -68.305 1.00 82.69 165 ARG A O 1
ATOM 1297 N N . SER A 1 166 ? 47.657 2.248 -69.653 1.00 79.12 166 SER A N 1
ATOM 1298 C CA . SER A 1 166 ? 46.324 2.229 -69.034 1.00 79.12 166 SER A CA 1
ATOM 1299 C C . SER A 1 166 ? 46.349 1.642 -67.619 1.00 79.12 166 SER A C 1
ATOM 1301 O O . SER A 1 166 ? 45.751 2.220 -66.716 1.00 79.12 166 SER A O 1
ATOM 1303 N N . VAL A 1 167 ? 47.120 0.572 -67.397 1.00 81.19 167 VAL A N 1
ATOM 1304 C CA . VAL A 1 167 ? 47.341 -0.036 -66.080 1.00 81.19 167 VAL A CA 1
ATOM 1305 C C . VAL A 1 167 ? 48.091 0.938 -65.178 1.00 81.19 167 VAL A C 1
ATOM 1307 O O . VAL A 1 167 ? 47.691 1.125 -64.031 1.00 81.19 167 VAL A O 1
ATOM 1310 N N . ALA A 1 168 ? 49.108 1.634 -65.696 1.00 82.69 168 ALA A N 1
ATOM 1311 C CA . ALA A 1 168 ? 49.791 2.695 -64.962 1.00 82.69 168 ALA A CA 1
ATOM 1312 C C . ALA A 1 168 ? 48.827 3.830 -64.568 1.00 82.69 168 ALA A C 1
ATOM 1314 O O . ALA A 1 168 ? 48.822 4.232 -63.411 1.00 82.69 168 ALA A O 1
ATOM 1315 N N . ASN A 1 169 ? 47.949 4.276 -65.474 1.00 85.12 169 ASN A N 1
ATOM 1316 C CA . ASN A 1 169 ? 46.949 5.309 -65.180 1.00 85.12 169 ASN A CA 1
ATOM 1317 C C . ASN A 1 169 ? 45.915 4.861 -64.134 1.00 85.12 169 ASN A C 1
ATOM 1319 O O . ASN A 1 169 ? 45.539 5.654 -63.276 1.00 85.12 169 ASN A O 1
ATOM 1323 N N . VAL A 1 170 ? 45.438 3.611 -64.190 1.00 81.62 170 VAL A N 1
ATOM 1324 C CA . VAL A 1 170 ? 44.501 3.064 -63.189 1.00 81.62 170 VAL A CA 1
ATOM 1325 C C . VAL A 1 170 ? 45.191 2.900 -61.838 1.00 81.62 170 VAL A C 1
ATOM 1327 O O . VAL A 1 170 ? 44.588 3.200 -60.813 1.00 81.62 170 VAL A O 1
ATOM 1330 N N . THR A 1 171 ? 46.461 2.495 -61.831 1.00 81.50 171 THR A N 1
ATOM 1331 C CA . THR A 1 171 ? 47.270 2.394 -60.609 1.00 81.50 171 THR A CA 1
ATOM 1332 C C . THR A 1 171 ? 47.520 3.777 -60.009 1.00 81.50 171 THR A C 1
ATOM 1334 O O . THR A 1 171 ? 47.371 3.965 -58.807 1.00 81.50 171 THR A O 1
ATOM 1337 N N . GLU A 1 172 ? 47.822 4.779 -60.837 1.00 85.25 172 GLU A N 1
ATOM 1338 C CA . GLU A 1 172 ? 47.967 6.168 -60.400 1.00 85.25 172 GLU A CA 1
ATOM 1339 C C . GLU A 1 172 ? 46.641 6.734 -59.877 1.00 85.25 172 GLU A C 1
ATOM 1341 O O . GLU A 1 172 ? 46.630 7.427 -58.866 1.00 85.25 172 GLU A O 1
ATOM 1346 N N . LEU A 1 173 ? 45.510 6.417 -60.514 1.00 84.81 173 LEU A N 1
ATOM 1347 C CA . LEU A 1 173 ? 44.189 6.833 -60.043 1.00 84.81 173 LEU A CA 1
ATOM 1348 C C . LEU A 1 173 ? 43.799 6.136 -58.733 1.00 84.81 173 LEU A C 1
ATOM 1350 O O . LEU A 1 173 ? 43.226 6.776 -57.860 1.00 84.81 173 LEU A O 1
ATOM 1354 N N . ALA A 1 174 ? 44.124 4.852 -58.574 1.00 81.38 174 ALA A N 1
ATOM 1355 C CA . ALA A 1 174 ? 43.924 4.121 -57.327 1.00 81.38 174 ALA A CA 1
ATOM 1356 C C . ALA A 1 174 ? 44.775 4.716 -56.200 1.00 81.38 174 ALA A C 1
ATOM 1358 O O . ALA A 1 174 ? 44.243 4.974 -55.126 1.00 81.38 174 ALA A O 1
ATOM 1359 N N . ASN A 1 175 ? 46.042 5.037 -56.476 1.00 82.94 175 ASN A N 1
ATOM 1360 C CA . ASN A 1 175 ? 46.919 5.720 -55.528 1.00 82.94 175 ASN A CA 1
ATOM 1361 C C . ASN A 1 175 ? 46.416 7.132 -55.203 1.00 82.94 175 ASN A C 1
ATOM 1363 O O . ASN A 1 175 ? 46.435 7.514 -54.045 1.00 82.94 175 ASN A O 1
ATOM 1367 N N . LYS A 1 176 ? 45.900 7.892 -56.180 1.00 85.19 176 LYS A N 1
ATOM 1368 C CA . LYS A 1 176 ? 45.275 9.207 -55.941 1.00 85.19 176 LYS A CA 1
ATOM 1369 C C . LYS A 1 176 ? 43.990 9.107 -55.128 1.00 85.19 176 LYS A C 1
ATOM 1371 O O . LYS A 1 176 ? 43.748 9.967 -54.299 1.00 85.19 176 LYS A O 1
ATOM 1376 N N . ASN A 1 177 ? 43.168 8.083 -55.351 1.00 79.12 177 ASN A N 1
ATOM 1377 C CA . ASN A 1 177 ? 41.954 7.854 -54.567 1.00 79.12 177 ASN A CA 1
ATOM 1378 C C . ASN A 1 177 ? 42.290 7.395 -53.144 1.00 79.12 177 ASN A C 1
ATOM 1380 O O . ASN A 1 177 ? 41.639 7.836 -52.205 1.00 79.12 177 ASN A O 1
ATOM 1384 N N . GLN A 1 178 ? 43.308 6.545 -52.984 1.00 80.06 178 GLN A N 1
ATOM 1385 C CA . GLN A 1 178 ? 43.844 6.171 -51.678 1.00 80.06 178 GLN A CA 1
ATOM 1386 C C . GLN A 1 178 ? 44.405 7.400 -50.963 1.00 80.06 178 GLN A C 1
ATOM 1388 O O . GLN A 1 178 ? 44.044 7.642 -49.823 1.00 80.06 178 GLN A O 1
ATOM 1393 N N . GLN A 1 179 ? 45.197 8.216 -51.655 1.00 77.50 179 GLN A N 1
ATOM 1394 C CA . GLN A 1 179 ? 45.753 9.447 -51.112 1.00 77.50 179 GLN A CA 1
ATOM 1395 C C . GLN A 1 179 ? 44.660 10.474 -50.791 1.00 77.50 179 GLN A C 1
ATOM 1397 O O . GLN A 1 179 ? 44.743 11.119 -49.766 1.00 77.50 179 GLN A O 1
ATOM 1402 N N . ALA A 1 180 ? 43.599 10.594 -51.592 1.00 77.94 180 ALA A N 1
ATOM 1403 C CA . ALA A 1 180 ? 42.463 11.462 -51.280 1.00 77.94 180 ALA A CA 1
ATOM 1404 C C . ALA A 1 180 ? 41.657 10.957 -50.069 1.00 77.94 180 ALA A C 1
ATOM 1406 O O . ALA A 1 180 ? 41.197 11.765 -49.271 1.00 77.94 180 ALA A O 1
ATOM 1407 N N . LEU A 1 181 ? 41.510 9.636 -49.903 1.00 70.00 181 LEU A N 1
ATOM 1408 C CA . LEU A 1 181 ? 40.913 9.024 -48.709 1.00 70.00 181 LEU A CA 1
ATOM 1409 C C . LEU A 1 181 ? 41.802 9.204 -47.472 1.00 70.00 181 LEU A C 1
ATOM 1411 O O . LEU A 1 181 ? 41.286 9.438 -46.383 1.00 70.00 181 LEU A O 1
ATOM 1415 N N . GLU A 1 182 ? 43.120 9.108 -47.633 1.00 70.94 182 GLU A N 1
ATOM 1416 C CA . GLU A 1 182 ? 44.107 9.354 -46.581 1.00 70.94 182 GLU A CA 1
ATOM 1417 C C . GLU A 1 182 ? 44.198 10.846 -46.239 1.00 70.94 182 GLU A C 1
ATOM 1419 O O . GLU A 1 182 ? 44.256 11.159 -45.066 1.00 70.94 182 GLU A O 1
ATOM 1424 N N . GLU A 1 183 ? 44.096 11.767 -47.201 1.00 70.25 183 GLU A N 1
ATOM 1425 C CA . GLU A 1 183 ? 44.050 13.225 -46.992 1.00 70.25 183 GLU A CA 1
ATOM 1426 C C . GLU A 1 183 ? 42.704 13.686 -46.410 1.00 70.25 183 GLU A C 1
ATOM 1428 O O . GLU A 1 183 ? 42.668 14.634 -45.633 1.00 70.25 183 GLU A O 1
ATOM 1433 N N . GLU A 1 184 ? 41.587 13.022 -46.727 1.00 60.19 184 GLU A N 1
ATOM 1434 C CA . GLU A 1 184 ? 40.299 13.244 -46.056 1.00 60.19 184 GLU A CA 1
ATOM 1435 C C . GLU A 1 184 ? 40.339 12.673 -44.628 1.00 60.19 184 GLU A C 1
ATOM 1437 O O . GLU A 1 184 ? 39.919 13.339 -43.683 1.00 60.19 184 GLU A O 1
ATOM 1442 N N . SER A 1 185 ? 40.943 11.495 -44.443 1.00 53.69 185 SER A N 1
ATOM 1443 C CA . SER A 1 185 ? 41.202 10.886 -43.135 1.00 53.69 185 SER A CA 1
ATOM 1444 C C . SER A 1 185 ? 42.198 11.685 -42.295 1.00 53.69 185 SER A C 1
ATOM 1446 O O . SER A 1 185 ? 42.000 11.767 -41.094 1.00 53.69 185 SER A O 1
ATOM 1448 N N . GLU A 1 186 ? 43.243 12.277 -42.873 1.00 54.28 186 GLU A N 1
ATOM 1449 C CA . GLU A 1 186 ? 44.228 13.146 -42.216 1.00 54.28 186 GLU A CA 1
ATOM 1450 C C . GLU A 1 186 ? 43.699 14.569 -42.059 1.00 54.28 186 GLU A C 1
ATOM 1452 O O . GLU A 1 186 ? 44.036 15.236 -41.094 1.00 54.28 186 GLU A O 1
ATOM 1457 N N . GLY A 1 187 ? 42.807 15.035 -42.931 1.00 54.16 187 GLY A N 1
ATOM 1458 C CA . GLY A 1 187 ? 42.061 16.275 -42.751 1.00 54.16 187 GLY A CA 1
ATOM 1459 C C . GLY A 1 187 ? 41.136 16.202 -41.540 1.00 54.16 187 GLY A C 1
ATOM 1460 O O . GLY A 1 187 ? 41.079 17.161 -40.767 1.00 54.16 187 GLY A O 1
ATOM 1461 N N . VAL A 1 188 ? 40.479 15.053 -41.309 1.00 51.22 188 VAL A N 1
ATOM 1462 C CA . VAL A 1 188 ? 39.772 14.827 -40.041 1.00 51.22 188 VAL A CA 1
ATOM 1463 C C . VAL A 1 188 ? 40.698 14.329 -38.926 1.00 51.22 188 VAL A C 1
ATOM 1465 O O . VAL A 1 188 ? 40.474 14.704 -37.795 1.00 51.22 188 VAL A O 1
ATOM 1468 N N . ALA A 1 189 ? 41.801 13.618 -39.159 1.00 47.53 189 ALA A N 1
ATOM 1469 C CA . ALA A 1 189 ? 42.701 13.207 -38.071 1.00 47.53 189 ALA A CA 1
ATOM 1470 C C . ALA A 1 189 ? 43.557 14.370 -37.544 1.00 47.53 189 ALA A C 1
ATOM 1472 O O . ALA A 1 189 ? 43.680 14.514 -36.338 1.00 47.53 189 ALA A O 1
ATOM 1473 N N . ALA A 1 190 ? 44.068 15.266 -38.391 1.00 48.00 190 ALA A N 1
ATOM 1474 C CA . ALA A 1 190 ? 44.827 16.454 -37.987 1.00 48.00 190 ALA A CA 1
ATOM 1475 C C . ALA A 1 190 ? 43.939 17.517 -37.322 1.00 48.00 190 ALA A C 1
ATOM 1477 O O . ALA A 1 190 ? 44.403 18.263 -36.460 1.00 48.00 190 ALA A O 1
ATOM 1478 N N . GLN A 1 191 ? 42.644 17.563 -37.656 1.00 48.00 191 GLN A N 1
ATOM 1479 C CA . GLN A 1 191 ? 41.678 18.376 -36.915 1.00 48.00 191 GLN A CA 1
ATOM 1480 C C . GLN A 1 191 ? 41.400 17.810 -35.509 1.00 48.00 191 GLN A C 1
ATOM 1482 O O . GLN A 1 191 ? 41.040 18.572 -34.613 1.00 48.00 191 GLN A O 1
ATOM 1487 N N . TRP A 1 192 ? 41.623 16.509 -35.296 1.00 49.75 192 TRP A N 1
ATOM 1488 C CA . TRP A 1 192 ? 41.473 15.835 -34.002 1.00 49.75 192 TRP A CA 1
ATOM 1489 C C . TRP A 1 192 ? 42.808 15.685 -33.239 1.00 49.75 192 TRP A C 1
ATOM 1491 O O . TRP A 1 192 ? 42.783 15.536 -32.023 1.00 49.75 192 TRP A O 1
ATOM 1501 N N . ASP A 1 193 ? 43.961 15.785 -33.912 1.00 47.56 193 ASP A N 1
ATOM 1502 C CA . ASP A 1 193 ? 45.310 15.673 -33.322 1.00 47.56 193 ASP A CA 1
ATOM 1503 C C . ASP A 1 193 ? 45.836 17.024 -32.793 1.00 47.56 193 ASP A C 1
ATOM 1505 O O . ASP A 1 193 ? 46.594 17.081 -31.829 1.00 47.56 193 ASP A O 1
ATOM 1509 N N . VAL A 1 194 ? 45.369 18.152 -33.351 1.00 51.09 194 VAL A N 1
ATOM 1510 C CA . VAL A 1 194 ? 45.705 19.505 -32.849 1.00 51.09 194 VAL A CA 1
ATOM 1511 C C . VAL A 1 194 ? 44.832 19.926 -31.654 1.00 51.09 194 VAL A C 1
ATOM 1513 O O . VAL A 1 194 ? 45.149 20.890 -30.960 1.00 51.09 194 VAL A O 1
ATOM 1516 N N . THR A 1 195 ? 43.763 19.184 -31.355 1.00 52.22 195 THR A N 1
ATOM 1517 C CA . THR A 1 195 ? 42.932 19.398 -30.164 1.00 52.22 195 THR A CA 1
ATOM 1518 C C . THR A 1 195 ? 42.910 18.145 -29.300 1.00 52.22 195 THR A C 1
ATOM 1520 O O . THR A 1 195 ? 41.949 17.379 -29.280 1.00 52.22 195 THR A O 1
ATOM 1523 N N . SER A 1 196 ? 43.922 18.009 -28.443 1.00 54.44 196 SER A N 1
ATOM 1524 C CA . SER A 1 196 ? 43.855 17.177 -27.231 1.00 54.44 196 SER A CA 1
ATOM 1525 C C . SER A 1 196 ? 42.713 17.590 -26.268 1.00 54.44 196 SER A C 1
ATOM 1527 O O . SER A 1 196 ? 42.679 17.136 -25.131 1.00 54.44 196 SER A O 1
ATOM 1529 N N . ASP A 1 197 ? 41.761 18.427 -26.700 1.00 59.81 197 ASP A N 1
ATOM 1530 C CA . ASP A 1 197 ? 40.598 18.933 -25.964 1.00 59.81 197 ASP A CA 1
ATOM 1531 C C . ASP A 1 197 ? 39.582 17.833 -25.613 1.00 59.81 197 ASP A C 1
ATOM 1533 O O . ASP A 1 197 ? 38.792 17.989 -24.678 1.00 59.81 197 ASP A O 1
ATOM 1537 N N . TRP A 1 198 ? 39.615 16.691 -26.307 1.00 65.00 198 TRP A N 1
ATOM 1538 C CA . TRP A 1 198 ? 38.780 15.539 -25.959 1.00 65.00 198 TRP A CA 1
ATOM 1539 C C . TRP A 1 198 ? 39.293 14.782 -24.736 1.00 65.00 198 TRP A C 1
ATOM 1541 O O . TRP A 1 198 ? 38.492 14.178 -24.032 1.00 65.00 198 TRP A O 1
ATOM 1551 N N . GLU A 1 199 ? 40.592 14.813 -24.437 1.00 72.00 199 GLU A N 1
ATOM 1552 C CA . GLU A 1 199 ? 41.155 14.069 -23.306 1.00 72.00 199 GLU A CA 1
ATOM 1553 C C . GLU A 1 199 ? 40.693 14.629 -21.943 1.00 72.00 199 GLU A C 1
ATOM 1555 O O . GLU A 1 199 ? 40.229 13.840 -21.114 1.00 72.00 199 GLU A O 1
ATOM 1560 N N . PRO A 1 200 ? 40.657 15.961 -21.719 1.00 76.31 200 PRO A N 1
ATOM 1561 C CA . PRO A 1 200 ? 39.974 16.554 -20.573 1.00 76.31 200 PRO A CA 1
ATOM 1562 C C . PRO A 1 200 ? 38.472 16.256 -20.555 1.00 76.31 200 PRO A C 1
ATOM 1564 O O . PRO A 1 200 ? 37.932 15.946 -19.498 1.00 76.31 200 PRO A O 1
ATOM 1567 N N . ALA A 1 201 ? 37.786 16.310 -21.703 1.00 77.19 201 ALA A N 1
ATOM 1568 C CA . ALA A 1 201 ? 36.350 16.027 -21.772 1.00 77.19 201 ALA A CA 1
ATOM 1569 C C . ALA A 1 201 ? 36.031 14.565 -21.409 1.00 77.19 201 ALA A C 1
ATOM 1571 O O . ALA A 1 201 ? 35.088 14.295 -20.669 1.00 77.19 201 ALA A O 1
ATOM 1572 N N . VAL A 1 202 ? 36.853 13.618 -21.863 1.00 82.31 202 VAL A N 1
ATOM 1573 C CA . VAL A 1 202 ? 36.753 12.194 -21.521 1.00 82.31 202 VAL A CA 1
ATOM 1574 C C . VAL A 1 202 ? 37.116 11.960 -20.055 1.00 82.31 202 VAL A C 1
ATOM 1576 O O . VAL A 1 202 ? 36.442 11.172 -19.396 1.00 82.31 202 VAL A O 1
ATOM 1579 N N . GLN A 1 203 ? 38.106 12.669 -19.504 1.00 85.94 203 GLN A N 1
ATOM 1580 C CA . GLN A 1 203 ? 38.424 12.611 -18.073 1.00 85.94 203 GLN A CA 1
ATOM 1581 C C . GLN A 1 203 ? 37.292 13.166 -17.202 1.00 85.94 203 GLN A C 1
ATOM 1583 O O . GLN A 1 203 ? 36.987 12.563 -16.175 1.00 85.94 203 GLN A O 1
ATOM 1588 N N . VAL A 1 204 ? 36.630 14.252 -17.615 1.00 87.12 204 VAL A N 1
ATOM 1589 C CA . VAL A 1 204 ? 35.437 14.786 -16.936 1.00 87.12 204 VAL A CA 1
ATOM 1590 C C . VAL A 1 204 ? 34.301 13.770 -16.991 1.00 87.12 204 VAL A C 1
ATOM 1592 O O . VAL A 1 204 ? 33.760 13.421 -15.952 1.00 87.12 204 VAL A O 1
ATOM 1595 N N . VAL A 1 205 ? 34.008 13.191 -18.159 1.00 87.50 205 VAL A N 1
ATOM 1596 C CA . VAL A 1 205 ? 32.979 12.143 -18.286 1.00 87.50 205 VAL A CA 1
ATOM 1597 C C . VAL A 1 205 ? 33.325 10.908 -17.451 1.00 87.50 205 VAL A C 1
ATOM 1599 O O . VAL A 1 205 ? 32.446 10.306 -16.839 1.00 87.50 205 VAL A O 1
ATOM 1602 N N . GLN A 1 206 ? 34.596 10.518 -17.384 1.00 90.38 206 GLN A N 1
ATOM 1603 C CA . GLN A 1 206 ? 35.044 9.398 -16.561 1.00 90.38 206 GLN A CA 1
ATOM 1604 C C . GLN A 1 206 ? 34.889 9.696 -15.063 1.00 90.38 206 GLN A C 1
ATOM 1606 O O . GLN A 1 206 ? 34.457 8.819 -14.312 1.00 90.38 206 GLN A O 1
ATOM 1611 N N . GLN A 1 207 ? 35.196 10.922 -14.633 1.00 92.50 207 GLN A N 1
ATOM 1612 C CA . GLN A 1 207 ? 34.964 11.384 -13.263 1.00 92.50 207 GLN A CA 1
ATOM 1613 C C . GLN A 1 207 ? 33.468 11.448 -12.941 1.00 92.50 207 GLN A C 1
ATOM 1615 O O . GLN A 1 207 ? 33.062 10.935 -11.902 1.00 92.50 207 GLN A O 1
ATOM 1620 N N . ASP A 1 208 ? 32.645 11.969 -13.850 1.00 90.31 208 ASP A N 1
ATOM 1621 C CA . ASP A 1 208 ? 31.191 12.054 -13.700 1.00 90.31 208 ASP A CA 1
ATOM 1622 C C . ASP A 1 208 ? 30.553 10.660 -13.633 1.00 90.31 208 ASP A C 1
ATOM 1624 O O . ASP A 1 208 ? 29.687 10.404 -12.797 1.00 90.31 208 ASP A O 1
ATOM 1628 N N . LEU A 1 209 ? 31.006 9.713 -14.461 1.00 92.00 209 LEU A N 1
ATOM 1629 C CA . LEU A 1 209 ? 30.571 8.314 -14.402 1.00 92.00 209 LEU A CA 1
ATOM 1630 C C . LEU A 1 209 ? 30.983 7.649 -13.088 1.00 92.00 209 LEU A C 1
ATOM 1632 O O . LEU A 1 209 ? 30.220 6.862 -12.521 1.00 92.00 209 LEU A O 1
ATOM 1636 N N . GLN A 1 210 ? 32.174 7.966 -12.582 1.00 93.50 210 GLN A N 1
ATOM 1637 C CA . GLN A 1 210 ? 32.632 7.460 -11.297 1.00 93.50 210 GLN A CA 1
ATOM 1638 C C . GLN A 1 210 ? 31.826 8.059 -10.136 1.00 93.50 210 GLN A C 1
ATOM 1640 O O . GLN A 1 210 ? 31.375 7.315 -9.264 1.00 93.50 210 GLN A O 1
ATOM 1645 N N . GLN A 1 211 ? 31.535 9.357 -10.177 1.00 94.75 211 GLN A N 1
ATOM 1646 C CA . GLN A 1 211 ? 30.676 10.036 -9.211 1.00 94.75 211 GLN A CA 1
ATOM 1647 C C . GLN A 1 211 ? 29.239 9.502 -9.259 1.00 94.75 211 GLN A C 1
ATOM 1649 O O . GLN A 1 211 ? 28.621 9.268 -8.221 1.00 94.75 211 GLN A O 1
ATOM 1654 N N . MET A 1 212 ? 28.707 9.238 -10.454 1.00 94.19 212 MET A N 1
ATOM 1655 C CA . MET A 1 212 ? 27.394 8.624 -10.632 1.00 94.19 212 MET A CA 1
ATOM 1656 C C . MET A 1 212 ? 27.367 7.214 -10.041 1.00 94.19 212 MET A C 1
ATOM 1658 O O . MET A 1 212 ? 26.416 6.861 -9.349 1.00 94.19 212 MET A O 1
ATOM 1662 N N . ARG A 1 213 ? 28.423 6.418 -10.243 1.00 94.31 213 ARG A N 1
ATOM 1663 C CA . ARG A 1 213 ? 28.552 5.089 -9.632 1.00 94.31 213 ARG A CA 1
ATOM 1664 C C . ARG A 1 213 ? 28.535 5.168 -8.106 1.00 94.31 213 ARG A C 1
ATOM 1666 O O . ARG A 1 213 ? 27.835 4.383 -7.471 1.00 94.31 213 ARG A O 1
ATOM 1673 N N . GLU A 1 214 ? 29.270 6.107 -7.520 1.00 94.19 214 GLU A N 1
ATOM 1674 C CA . GLU A 1 214 ? 29.272 6.336 -6.071 1.00 94.19 214 GLU A CA 1
ATOM 1675 C C . GLU A 1 214 ? 27.895 6.794 -5.567 1.00 94.19 214 GLU A C 1
ATOM 1677 O O . GLU A 1 214 ? 27.398 6.268 -4.570 1.00 94.19 214 GLU A O 1
ATOM 1682 N N . SER A 1 215 ? 27.225 7.689 -6.300 1.00 93.31 215 SER A N 1
ATOM 1683 C CA . SER A 1 215 ? 25.864 8.134 -5.987 1.00 93.31 215 SER A CA 1
ATOM 1684 C C . SER A 1 215 ? 24.845 6.996 -6.071 1.00 93.31 215 SER A C 1
ATOM 1686 O O . SER A 1 215 ? 23.945 6.931 -5.238 1.00 93.31 215 SER A O 1
ATOM 1688 N N . ILE A 1 216 ? 24.981 6.084 -7.037 1.00 94.50 216 ILE A N 1
ATOM 1689 C CA . ILE A 1 216 ? 24.119 4.902 -7.166 1.00 94.50 216 ILE A CA 1
ATOM 1690 C C . ILE A 1 216 ? 24.322 3.964 -5.976 1.00 94.50 216 ILE A C 1
ATOM 1692 O O . ILE A 1 216 ? 23.344 3.470 -5.421 1.00 94.50 216 ILE A O 1
ATOM 1696 N N . VAL A 1 217 ? 25.566 3.732 -5.548 1.00 94.75 217 VAL A N 1
ATOM 1697 C CA . VAL A 1 217 ? 25.853 2.900 -4.366 1.00 94.75 217 VAL A CA 1
ATOM 1698 C C . VAL A 1 217 ? 25.270 3.534 -3.101 1.00 94.75 217 VAL A C 1
ATOM 1700 O O . VAL A 1 217 ? 24.678 2.835 -2.275 1.00 94.75 217 VAL A O 1
ATOM 1703 N N . LEU A 1 218 ? 25.379 4.858 -2.960 1.00 94.75 218 LEU A N 1
ATOM 1704 C CA . LEU A 1 218 ? 24.792 5.585 -1.838 1.00 94.75 218 LEU A CA 1
ATOM 1705 C C . LEU A 1 218 ? 23.261 5.484 -1.842 1.00 94.75 218 LEU A C 1
ATOM 1707 O O . LEU A 1 218 ? 22.677 5.122 -0.819 1.00 94.75 218 LEU A O 1
ATOM 1711 N N . GLU A 1 219 ? 22.610 5.701 -2.984 1.00 94.69 219 GLU A N 1
ATOM 1712 C CA . GLU A 1 219 ? 21.157 5.537 -3.112 1.00 94.69 219 GLU A CA 1
ATOM 1713 C C . GLU A 1 219 ? 20.713 4.087 -2.891 1.00 94.69 219 GLU A C 1
ATOM 1715 O O . GLU A 1 219 ? 19.719 3.839 -2.210 1.00 94.69 219 GLU A O 1
ATOM 1720 N N . GLN A 1 220 ? 21.481 3.098 -3.349 1.00 94.75 220 GLN A N 1
ATOM 1721 C CA . GLN A 1 220 ? 21.197 1.690 -3.079 1.00 94.75 220 GLN A CA 1
ATOM 1722 C C . GLN A 1 220 ? 21.258 1.384 -1.575 1.00 94.75 220 GLN A C 1
ATOM 1724 O O . GLN A 1 220 ? 20.363 0.723 -1.047 1.00 94.75 220 GLN A O 1
ATOM 1729 N N . SER A 1 221 ? 22.263 1.907 -0.864 1.00 94.00 221 SER A N 1
ATOM 1730 C CA . SER A 1 221 ? 22.364 1.756 0.594 1.00 94.00 221 SER A CA 1
ATOM 1731 C C . SER A 1 221 ? 21.204 2.441 1.326 1.00 94.00 221 SER A C 1
ATOM 1733 O O . SER A 1 221 ? 20.628 1.876 2.258 1.00 94.00 221 SER A O 1
ATOM 1735 N N . ARG A 1 222 ? 20.784 3.621 0.852 1.00 96.00 222 ARG A N 1
ATOM 1736 C CA . ARG A 1 222 ? 19.623 4.349 1.371 1.00 96.00 222 ARG A CA 1
ATOM 1737 C C . ARG A 1 222 ? 18.331 3.561 1.158 1.00 96.00 222 ARG A C 1
ATOM 1739 O O . ARG A 1 222 ? 17.513 3.480 2.071 1.00 96.00 222 ARG A O 1
ATOM 1746 N N . THR A 1 223 ? 18.178 2.942 -0.009 1.00 94.56 223 THR A N 1
ATOM 1747 C CA . THR A 1 223 ? 17.026 2.093 -0.340 1.00 94.56 223 THR A CA 1
ATOM 1748 C C . THR A 1 223 ? 16.978 0.872 0.574 1.00 94.56 223 THR A C 1
ATOM 1750 O O . THR A 1 223 ? 15.941 0.598 1.166 1.00 94.56 223 THR A O 1
ATOM 1753 N N . GLN A 1 224 ? 18.117 0.212 0.808 1.00 95.12 224 GLN A N 1
ATOM 1754 C CA . GLN A 1 224 ? 18.192 -0.903 1.756 1.00 95.12 224 GLN A CA 1
ATOM 1755 C C . GLN A 1 224 ? 17.781 -0.482 3.172 1.00 95.12 224 GLN A C 1
ATOM 1757 O O . GLN A 1 224 ? 17.021 -1.199 3.818 1.00 95.12 224 GLN A O 1
ATOM 1762 N N . ILE A 1 225 ? 18.230 0.676 3.667 1.00 95.31 225 ILE A N 1
ATOM 1763 C CA . ILE A 1 225 ? 17.820 1.183 4.990 1.00 95.31 225 ILE A CA 1
ATOM 1764 C C . ILE A 1 225 ? 16.306 1.431 5.032 1.00 95.31 225 ILE A C 1
ATOM 1766 O O . ILE A 1 225 ? 15.646 1.063 6.007 1.00 95.31 225 ILE A O 1
ATOM 1770 N N . LEU A 1 226 ? 15.747 2.021 3.972 1.00 95.38 226 LEU A N 1
ATOM 1771 C CA . LEU A 1 226 ? 14.308 2.249 3.859 1.00 95.38 226 LEU A CA 1
ATOM 1772 C C . LEU A 1 226 ? 13.529 0.930 3.852 1.00 95.38 226 LEU A C 1
ATOM 1774 O O . LEU A 1 226 ? 12.563 0.812 4.602 1.00 95.38 226 LEU A O 1
ATOM 1778 N N . ASP A 1 227 ? 13.982 -0.079 3.114 1.00 95.56 227 ASP A N 1
ATOM 1779 C CA . ASP A 1 227 ? 13.357 -1.404 3.086 1.00 95.56 227 ASP A CA 1
ATOM 1780 C C . ASP A 1 227 ? 13.368 -2.071 4.467 1.00 95.56 227 ASP A C 1
ATOM 1782 O O . ASP A 1 227 ? 12.349 -2.606 4.910 1.00 95.56 227 ASP A O 1
ATOM 1786 N N . HIS A 1 228 ? 14.481 -1.973 5.204 1.00 95.56 228 HIS A N 1
ATOM 1787 C CA . HIS A 1 228 ? 14.552 -2.463 6.584 1.00 95.56 228 HIS A CA 1
ATOM 1788 C C . HIS A 1 228 ? 13.569 -1.714 7.493 1.00 95.56 228 HIS A C 1
ATOM 1790 O O . HIS A 1 228 ? 12.872 -2.341 8.293 1.00 95.56 228 HIS A O 1
ATOM 1796 N N . SER A 1 229 ? 13.469 -0.388 7.351 1.00 95.88 229 SER A N 1
ATOM 1797 C CA . SER A 1 229 ? 12.528 0.426 8.129 1.00 95.88 229 SER A CA 1
ATOM 1798 C C . SER A 1 229 ? 11.066 0.081 7.813 1.00 95.88 229 SER A C 1
ATOM 1800 O O . SER A 1 229 ? 10.233 0.006 8.717 1.00 95.88 229 SER A O 1
ATOM 1802 N N . LEU A 1 230 ? 10.758 -0.218 6.548 1.00 96.81 230 LEU A N 1
ATOM 1803 C CA . LEU A 1 230 ? 9.428 -0.608 6.094 1.00 96.81 230 LEU A CA 1
ATOM 1804 C C . LEU A 1 230 ? 9.071 -2.008 6.594 1.00 96.81 230 LEU A C 1
ATOM 1806 O O . LEU A 1 230 ? 7.959 -2.216 7.076 1.00 96.81 230 LEU A O 1
ATOM 1810 N N . ALA A 1 231 ? 10.017 -2.949 6.570 1.00 94.56 231 ALA A N 1
ATOM 1811 C CA . ALA A 1 231 ? 9.834 -4.274 7.158 1.00 94.56 231 ALA A CA 1
ATOM 1812 C C . ALA A 1 231 ? 9.587 -4.195 8.677 1.00 94.56 231 ALA A C 1
ATOM 1814 O O . ALA A 1 231 ? 8.686 -4.855 9.199 1.00 94.56 231 ALA A O 1
ATOM 1815 N N . GLN A 1 232 ? 10.329 -3.344 9.395 1.00 95.25 232 GLN A N 1
ATOM 1816 C CA . GLN A 1 232 ? 10.107 -3.097 10.825 1.00 95.25 232 GLN A CA 1
ATOM 1817 C C . GLN A 1 232 ? 8.733 -2.475 11.104 1.00 95.25 232 GLN A C 1
ATOM 1819 O O . GLN A 1 232 ? 8.039 -2.897 12.037 1.00 95.25 232 GLN A O 1
ATOM 1824 N N . LEU A 1 233 ? 8.314 -1.511 10.281 1.00 96.00 233 LEU A N 1
ATOM 1825 C CA . LEU A 1 233 ? 6.996 -0.897 10.387 1.00 96.00 233 LEU A CA 1
ATOM 1826 C C . LEU A 1 233 ? 5.890 -1.917 10.100 1.00 96.00 233 LEU A C 1
ATOM 1828 O O . LEU A 1 233 ? 4.928 -1.999 10.857 1.00 96.00 233 LEU A O 1
ATOM 1832 N N . SER A 1 234 ? 6.047 -2.738 9.061 1.00 96.94 234 SER A N 1
ATOM 1833 C CA . SER A 1 234 ? 5.109 -3.808 8.716 1.00 96.94 234 SER A CA 1
ATOM 1834 C C . SER A 1 234 ? 4.939 -4.794 9.874 1.00 96.94 234 SER A C 1
ATOM 1836 O O . SER A 1 234 ? 3.813 -5.093 10.271 1.00 96.94 234 SER A O 1
ATOM 1838 N N . ASN A 1 235 ? 6.040 -5.219 10.498 1.00 95.19 235 ASN A N 1
ATOM 1839 C CA . ASN A 1 235 ? 5.994 -6.090 11.672 1.00 95.19 235 ASN A CA 1
ATOM 1840 C C . ASN A 1 235 ? 5.289 -5.427 12.863 1.00 95.19 235 ASN A C 1
ATOM 1842 O O . ASN A 1 235 ? 4.469 -6.068 13.520 1.00 95.19 235 ASN A O 1
ATOM 1846 N N . SER A 1 236 ? 5.551 -4.141 13.108 1.00 96.56 236 SER A N 1
ATOM 1847 C CA . SER A 1 236 ? 4.876 -3.370 14.161 1.00 96.56 236 SER A CA 1
ATOM 1848 C C . SER A 1 236 ? 3.369 -3.254 13.912 1.00 96.56 236 SER A C 1
ATOM 1850 O O . SER A 1 236 ? 2.570 -3.453 14.824 1.00 96.56 236 SER A O 1
ATOM 1852 N N . VAL A 1 237 ? 2.961 -2.996 12.667 1.00 96.75 237 VAL A N 1
ATOM 1853 C CA . VAL A 1 237 ? 1.546 -2.930 12.271 1.00 96.75 237 VAL A CA 1
ATOM 1854 C C . VAL A 1 237 ? 0.870 -4.291 12.432 1.00 96.75 237 VAL A C 1
ATOM 1856 O O . VAL A 1 237 ? -0.248 -4.361 12.942 1.00 96.75 237 VAL A O 1
ATOM 1859 N N . ASN A 1 238 ? 1.543 -5.379 12.060 1.00 95.94 238 ASN A N 1
ATOM 1860 C CA . ASN A 1 238 ? 1.016 -6.731 12.234 1.00 95.94 238 ASN A CA 1
ATOM 1861 C C . ASN A 1 238 ? 0.829 -7.082 13.718 1.00 95.94 238 ASN A C 1
ATOM 1863 O O . ASN A 1 238 ? -0.207 -7.640 14.085 1.00 95.94 238 ASN A O 1
ATOM 1867 N N . LEU A 1 239 ? 1.781 -6.702 14.578 1.00 96.19 239 LEU A N 1
ATOM 1868 C CA . LEU A 1 239 ? 1.676 -6.890 16.026 1.00 96.19 239 LEU A CA 1
ATOM 1869 C C . LEU A 1 239 ? 0.485 -6.114 16.607 1.00 96.19 239 LEU A C 1
ATOM 1871 O O . LEU A 1 239 ? -0.358 -6.702 17.283 1.00 96.19 239 LEU A O 1
ATOM 1875 N N . LEU A 1 240 ? 0.358 -4.828 16.270 1.00 95.75 240 LEU A N 1
ATOM 1876 C CA . LEU A 1 240 ? -0.773 -4.000 16.705 1.00 95.75 240 LEU A CA 1
ATOM 1877 C C . LEU A 1 240 ? -2.112 -4.557 16.210 1.00 95.75 240 LEU A C 1
ATOM 1879 O O . LEU A 1 240 ? -3.103 -4.553 16.936 1.00 95.75 240 LEU A O 1
ATOM 1883 N N . THR A 1 241 ? -2.150 -5.086 14.988 1.00 95.88 241 THR A N 1
ATOM 1884 C CA . THR A 1 241 ? -3.359 -5.710 14.435 1.00 95.88 241 THR A CA 1
ATOM 1885 C C . THR A 1 241 ? -3.758 -6.951 15.240 1.00 95.88 241 THR A C 1
ATOM 1887 O O . THR A 1 241 ? -4.944 -7.149 15.524 1.00 95.88 241 THR A O 1
ATOM 1890 N N . ALA A 1 242 ? -2.784 -7.760 15.669 1.00 94.50 242 ALA A N 1
ATOM 1891 C CA . ALA A 1 242 ? -3.032 -8.898 16.548 1.00 94.50 242 ALA A CA 1
ATOM 1892 C C . ALA A 1 242 ? -3.545 -8.450 17.929 1.00 94.50 242 ALA A C 1
ATOM 1894 O O . ALA A 1 242 ? -4.544 -8.988 18.408 1.00 94.50 242 ALA A O 1
ATOM 1895 N N . GLU A 1 243 ? -2.953 -7.422 18.538 1.00 96.25 243 GLU A N 1
ATOM 1896 C CA . GLU A 1 243 ? -3.414 -6.874 19.823 1.00 96.25 243 GLU A CA 1
ATOM 1897 C C . GLU A 1 243 ? -4.846 -6.326 19.749 1.00 96.25 243 GLU A C 1
ATOM 1899 O O . GLU A 1 243 ? -5.674 -6.615 20.616 1.00 96.25 243 GLU A O 1
ATOM 1904 N N . VAL A 1 244 ? -5.185 -5.605 18.676 1.00 96.50 244 VAL A N 1
ATOM 1905 C CA . VAL A 1 244 ? -6.548 -5.105 18.438 1.00 96.50 244 VAL A CA 1
ATOM 1906 C C . VAL A 1 244 ? -7.542 -6.258 18.298 1.00 96.50 244 VAL A C 1
ATOM 1908 O O . VAL A 1 244 ? -8.665 -6.162 18.800 1.00 96.50 244 VAL A O 1
ATOM 1911 N N . SER A 1 245 ? -7.151 -7.365 17.660 1.00 95.00 245 SER A N 1
ATOM 1912 C CA . SER A 1 245 ? -8.013 -8.549 17.548 1.00 95.00 245 SER A CA 1
ATOM 1913 C C . SER A 1 245 ? -8.313 -9.174 18.916 1.00 95.00 245 SER A C 1
ATOM 1915 O O . SER A 1 245 ? -9.471 -9.466 19.222 1.00 95.00 245 SER A O 1
ATOM 1917 N N . VAL A 1 246 ? -7.303 -9.266 19.785 1.00 95.94 246 VAL A N 1
ATOM 1918 C CA . VAL A 1 246 ? -7.451 -9.757 21.159 1.00 95.94 246 VAL A CA 1
ATOM 1919 C C . VAL A 1 246 ? -8.350 -8.820 21.968 1.00 95.94 246 VAL A C 1
ATOM 1921 O O . VAL A 1 246 ? -9.284 -9.272 22.631 1.00 95.94 246 VAL A O 1
ATOM 1924 N N . LEU A 1 247 ? -8.133 -7.505 21.876 1.00 95.75 247 LEU A N 1
ATOM 1925 C CA . LEU A 1 247 ? -8.953 -6.514 22.574 1.00 95.75 247 LEU A CA 1
ATOM 1926 C C . LEU A 1 247 ? -10.419 -6.553 22.116 1.00 95.75 247 LEU A C 1
ATOM 1928 O O . LEU A 1 247 ? -11.337 -6.449 22.933 1.00 95.75 247 LEU A O 1
ATOM 1932 N N . LYS A 1 248 ? -10.654 -6.761 20.818 1.00 96.88 248 LYS A N 1
ATOM 1933 C CA . LYS A 1 248 ? -11.995 -6.936 20.251 1.00 96.88 248 LYS A CA 1
ATOM 1934 C C . LYS A 1 248 ? -12.703 -8.160 20.837 1.00 96.88 248 LYS A C 1
ATOM 1936 O O . LYS A 1 248 ? -13.889 -8.077 21.160 1.00 96.88 248 LYS A O 1
ATOM 1941 N N . ASP A 1 249 ? -11.985 -9.263 21.023 1.00 96.50 249 ASP A N 1
ATOM 1942 C CA . ASP A 1 249 ? -12.526 -10.471 21.649 1.00 96.50 249 ASP A CA 1
ATOM 1943 C C . ASP A 1 249 ? -12.866 -10.258 23.131 1.00 96.50 249 ASP A C 1
ATOM 1945 O O . ASP A 1 249 ? -13.916 -10.718 23.591 1.00 96.50 249 ASP A O 1
ATOM 1949 N N . TYR A 1 250 ? -12.037 -9.520 23.876 1.00 97.00 250 TYR A N 1
ATOM 1950 C CA . TYR A 1 250 ? -12.360 -9.118 25.250 1.00 97.00 250 TYR A CA 1
ATOM 1951 C C . TYR A 1 250 ? -13.608 -8.234 25.311 1.00 97.00 250 TYR A C 1
ATOM 1953 O O . TYR A 1 250 ? -14.473 -8.455 26.160 1.00 97.00 250 TYR A O 1
ATOM 1961 N N . ASN A 1 251 ? -13.742 -7.280 24.389 1.00 95.75 251 ASN A N 1
ATOM 1962 C CA . ASN A 1 251 ? -14.909 -6.404 24.337 1.00 95.75 251 ASN A CA 1
ATOM 1963 C C . ASN A 1 251 ? -16.197 -7.184 24.016 1.00 95.75 251 ASN A C 1
ATOM 1965 O O . ASN A 1 251 ? -17.238 -6.946 24.628 1.00 95.75 251 ASN A O 1
ATOM 1969 N N . ARG A 1 252 ? -16.122 -8.184 23.123 1.00 97.56 252 ARG A N 1
ATOM 1970 C CA . ARG A 1 252 ? -17.244 -9.099 22.848 1.00 97.56 252 ARG A CA 1
ATOM 1971 C C . ARG A 1 252 ? -17.674 -9.856 24.107 1.00 97.56 252 ARG A C 1
ATOM 1973 O O . ARG A 1 252 ? -18.854 -9.842 24.442 1.00 97.56 252 ARG A O 1
ATOM 1980 N N . LYS A 1 253 ? -16.725 -10.448 24.843 1.00 97.19 253 LYS A N 1
ATOM 1981 C CA . LYS A 1 253 ? -17.017 -11.155 26.106 1.00 97.19 253 LYS A CA 1
ATOM 1982 C C . LYS A 1 253 ? -17.645 -10.235 27.154 1.00 97.19 253 LYS A C 1
ATOM 1984 O O . LYS A 1 253 ? -18.563 -10.638 27.863 1.00 97.19 253 LYS A O 1
ATOM 1989 N N . LEU A 1 254 ? -17.169 -8.993 27.253 1.00 97.00 254 LEU A N 1
ATOM 1990 C CA . LEU A 1 254 ? -17.741 -8.009 28.170 1.00 97.00 254 LEU A CA 1
ATOM 1991 C C . LEU A 1 254 ? -19.195 -7.681 27.804 1.00 97.00 254 LEU A C 1
ATOM 1993 O O . LEU A 1 254 ? -20.048 -7.639 28.688 1.00 97.00 254 LEU A O 1
ATOM 1997 N N . ALA A 1 255 ? -19.494 -7.507 26.514 1.00 97.00 255 ALA A N 1
ATOM 1998 C CA . ALA A 1 255 ? -20.853 -7.262 26.037 1.00 97.00 255 ALA A CA 1
ATOM 1999 C C . ALA A 1 255 ? -21.796 -8.445 26.327 1.00 97.00 255 ALA A C 1
ATOM 2001 O O . ALA A 1 255 ? -22.921 -8.237 26.786 1.00 97.00 255 ALA A O 1
ATOM 2002 N N . GLU A 1 256 ? -21.331 -9.681 26.125 1.00 97.25 256 GLU A N 1
ATO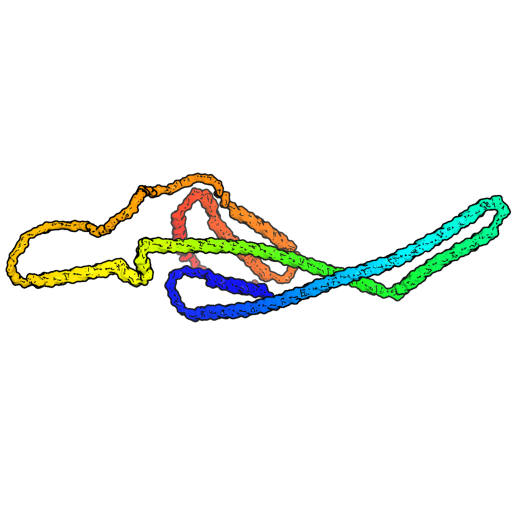M 2003 C CA . GLU A 1 256 ? -22.081 -10.900 26.465 1.00 97.25 256 GLU A CA 1
ATOM 2004 C C . GLU A 1 256 ? -22.386 -10.978 27.971 1.00 97.25 256 GLU A C 1
ATOM 2006 O O . GLU A 1 256 ? -23.523 -11.253 28.368 1.00 97.25 256 GLU A O 1
ATOM 2011 N N . ASN A 1 257 ? -21.404 -10.665 28.824 1.00 97.25 257 ASN A N 1
ATOM 2012 C CA . ASN A 1 257 ? -21.596 -10.613 30.275 1.00 97.25 257 ASN A CA 1
ATOM 2013 C C . ASN A 1 257 ? -22.583 -9.518 30.686 1.00 97.25 257 ASN A C 1
ATOM 2015 O O . ASN A 1 257 ? -23.471 -9.778 31.495 1.00 97.25 257 ASN A O 1
ATOM 2019 N N . MET A 1 258 ? -22.486 -8.325 30.094 1.00 95.69 258 MET A N 1
ATOM 2020 C CA . MET A 1 258 ? -23.412 -7.223 30.360 1.00 95.69 258 MET A CA 1
ATOM 2021 C C . MET A 1 258 ? -24.850 -7.606 29.999 1.00 95.69 258 MET A C 1
ATOM 2023 O O . MET A 1 258 ? -25.775 -7.356 30.774 1.00 95.69 258 MET A O 1
ATOM 2027 N N . GLN A 1 259 ? -25.051 -8.285 28.864 1.00 96.56 259 GLN A N 1
ATOM 2028 C CA . GLN A 1 259 ? -26.365 -8.812 28.505 1.00 96.56 259 GLN A CA 1
ATOM 2029 C C . GLN A 1 259 ? -26.854 -9.856 29.511 1.00 96.56 259 GLN A C 1
ATOM 2031 O O . GLN A 1 259 ? -27.989 -9.755 29.982 1.00 96.56 259 GLN A O 1
ATOM 2036 N N . ARG A 1 260 ? -26.005 -10.812 29.905 1.00 97.56 260 ARG A N 1
ATOM 2037 C CA . ARG A 1 260 ? -26.355 -11.818 30.918 1.00 97.56 260 ARG A CA 1
ATOM 2038 C C . ARG A 1 260 ? -26.744 -11.169 32.250 1.00 97.56 260 ARG A C 1
ATOM 2040 O O . ARG A 1 260 ? -27.779 -11.527 32.812 1.00 97.56 260 ARG A O 1
ATOM 2047 N N . TRP A 1 261 ? -25.964 -10.207 32.742 1.00 97.38 261 TRP A N 1
ATOM 2048 C CA . TRP A 1 261 ? -26.260 -9.485 33.982 1.00 97.38 261 TRP A CA 1
ATOM 2049 C C . TRP A 1 261 ? -27.542 -8.670 33.873 1.00 97.38 261 TRP A C 1
ATOM 2051 O O . TRP A 1 261 ? -28.368 -8.734 34.778 1.00 97.38 261 TRP A O 1
ATOM 2061 N N . SER A 1 262 ? -27.770 -7.986 32.749 1.00 96.88 262 SER A N 1
ATOM 2062 C CA . SER A 1 262 ? -29.024 -7.263 32.516 1.00 96.88 262 SER A CA 1
ATOM 2063 C C . SER A 1 262 ? -30.242 -8.199 32.541 1.00 96.88 262 SER A C 1
ATOM 2065 O O . SER A 1 262 ? -31.271 -7.868 33.130 1.00 96.88 262 SER A O 1
ATOM 2067 N N . GLY A 1 263 ? -30.110 -9.410 31.984 1.00 97.38 263 GLY A N 1
ATOM 2068 C CA . GLY A 1 263 ? -31.132 -10.453 32.053 1.00 97.38 263 GLY A CA 1
ATOM 2069 C C . GLY A 1 263 ? -31.373 -10.938 33.483 1.00 97.38 263 GLY A C 1
ATOM 2070 O O . GLY A 1 263 ? -32.525 -11.060 33.900 1.00 97.38 263 GLY A O 1
ATOM 2071 N N . SER A 1 264 ? -30.300 -11.142 34.253 1.00 97.12 264 SER A N 1
ATOM 2072 C CA . SER A 1 264 ? -30.373 -11.531 35.666 1.00 97.12 264 SER A CA 1
ATOM 2073 C C . SER A 1 264 ? -31.055 -10.461 36.518 1.00 97.12 264 SER A C 1
ATOM 2075 O O . SER A 1 264 ? -31.983 -10.780 37.256 1.00 97.12 264 SER A O 1
ATOM 2077 N N . PHE A 1 265 ? -30.672 -9.187 36.373 1.00 97.50 265 PHE A N 1
ATOM 2078 C CA . PHE A 1 265 ? -31.313 -8.065 37.068 1.00 97.50 265 PHE A CA 1
ATOM 2079 C C . PHE A 1 265 ? -32.794 -7.954 36.720 1.00 97.50 265 PHE A C 1
ATOM 2081 O O . PHE A 1 265 ? -33.628 -7.769 37.601 1.00 97.50 265 PHE A O 1
ATOM 2088 N N . LYS A 1 266 ? -33.148 -8.135 35.443 1.00 97.31 266 LYS A N 1
ATOM 2089 C CA . LYS A 1 266 ? -34.548 -8.131 35.010 1.00 97.31 266 LYS A CA 1
ATOM 2090 C C . LYS A 1 266 ? -35.343 -9.289 35.616 1.00 97.31 266 LYS A C 1
ATOM 2092 O O . LYS A 1 266 ? -36.519 -9.111 35.927 1.00 97.31 266 LYS A O 1
ATOM 2097 N N . SER A 1 267 ? -34.732 -10.464 35.768 1.00 96.69 267 SER A N 1
ATOM 2098 C CA . SER A 1 267 ? -35.365 -11.608 36.433 1.00 96.69 267 SER A CA 1
ATOM 2099 C C . SER A 1 267 ? -35.536 -11.360 37.928 1.00 96.69 267 SER A C 1
ATOM 2101 O O . SER A 1 267 ? -36.625 -11.572 38.448 1.00 96.69 267 SER A O 1
ATOM 2103 N N . LEU A 1 268 ? -34.497 -10.855 38.595 1.00 97.25 268 LEU A N 1
ATOM 2104 C CA . LEU A 1 268 ? -34.540 -10.519 40.016 1.00 97.25 268 LEU A CA 1
ATOM 2105 C C . LEU A 1 268 ? -35.613 -9.467 40.301 1.00 97.25 268 LEU A C 1
ATOM 2107 O O . LEU A 1 268 ? -36.404 -9.635 41.218 1.00 97.25 268 LEU A O 1
ATOM 2111 N N . LEU A 1 269 ? -35.704 -8.428 39.468 1.00 96.88 269 LEU A N 1
ATOM 2112 C CA . LEU A 1 269 ? -36.737 -7.404 39.595 1.00 96.88 269 LEU A CA 1
ATOM 2113 C C . LEU A 1 269 ? -38.145 -8.002 39.470 1.00 96.88 269 LEU A C 1
ATOM 2115 O O . LEU A 1 269 ? -39.030 -7.659 40.246 1.00 96.88 269 LEU A O 1
ATOM 2119 N N . LYS A 1 270 ? -38.354 -8.927 38.524 1.00 96.25 270 LYS A N 1
ATOM 2120 C CA . LYS A 1 270 ? -39.633 -9.642 38.403 1.00 96.25 270 LYS A CA 1
ATOM 2121 C C . LYS A 1 270 ? -39.945 -10.481 39.640 1.00 96.25 270 LYS A C 1
ATOM 2123 O O . LYS A 1 270 ? -41.105 -10.530 40.034 1.00 96.25 270 LYS A O 1
ATOM 2128 N N . ASP A 1 271 ? -38.949 -11.133 40.228 1.00 96.38 271 ASP A N 1
ATOM 2129 C CA . ASP A 1 271 ? -39.140 -11.921 41.448 1.00 96.38 271 ASP A CA 1
ATOM 2130 C C . ASP A 1 271 ? -39.430 -11.039 42.665 1.00 96.38 271 ASP A C 1
ATOM 2132 O O . ASP A 1 271 ? -40.310 -11.380 43.445 1.00 96.38 271 ASP A O 1
ATOM 2136 N N . VAL A 1 272 ? -38.786 -9.875 42.795 1.00 95.62 272 VAL A N 1
ATOM 2137 C CA . VAL A 1 272 ? -39.107 -8.900 43.852 1.00 95.62 272 VAL A CA 1
ATOM 2138 C C . VAL A 1 272 ? -40.551 -8.417 43.727 1.00 95.62 272 VAL A C 1
ATOM 2140 O O . VAL A 1 272 ? -41.271 -8.409 44.721 1.00 95.62 272 VAL A O 1
ATOM 2143 N N . VAL A 1 273 ? -41.004 -8.088 42.513 1.00 92.12 273 VAL A N 1
ATOM 2144 C CA . VAL A 1 273 ? -42.406 -7.702 42.274 1.00 92.12 273 VAL A CA 1
ATOM 2145 C C . VAL A 1 273 ? -43.354 -8.842 42.651 1.00 92.12 273 VAL A C 1
ATOM 2147 O O . VAL A 1 273 ? -44.293 -8.628 43.406 1.00 92.12 273 VAL A O 1
ATOM 2150 N N . ARG A 1 274 ? -43.071 -10.078 42.218 1.00 92.56 274 ARG A N 1
ATOM 2151 C CA . ARG A 1 274 ? -43.884 -11.249 42.587 1.00 92.56 274 ARG A CA 1
ATOM 2152 C C . ARG A 1 274 ? -43.916 -11.492 44.092 1.00 92.56 274 ARG A C 1
ATOM 2154 O O . ARG A 1 274 ? -44.965 -11.836 44.623 1.00 92.56 274 ARG A O 1
ATOM 2161 N N . HIS A 1 275 ? -42.785 -11.351 44.782 1.00 92.19 275 HIS A N 1
ATOM 2162 C CA . HIS A 1 275 ? -42.738 -11.482 46.235 1.00 92.19 275 HIS A CA 1
ATOM 2163 C C . HIS A 1 275 ? -43.547 -10.383 46.920 1.00 92.19 275 HIS A C 1
ATOM 2165 O O . HIS A 1 275 ? -44.249 -10.688 47.876 1.00 92.19 275 HIS A O 1
ATOM 2171 N N . ASN A 1 276 ? -43.517 -9.151 46.410 1.00 87.12 276 ASN A N 1
ATOM 2172 C CA . ASN A 1 276 ? -44.364 -8.074 46.912 1.00 87.12 276 ASN A CA 1
ATOM 2173 C C . ASN A 1 276 ? -45.858 -8.391 46.732 1.00 87.12 276 ASN A C 1
ATOM 2175 O O . ASN A 1 276 ? -46.622 -8.265 47.683 1.00 87.12 276 ASN A O 1
ATOM 2179 N N . ASP A 1 277 ? -46.263 -8.899 45.563 1.00 88.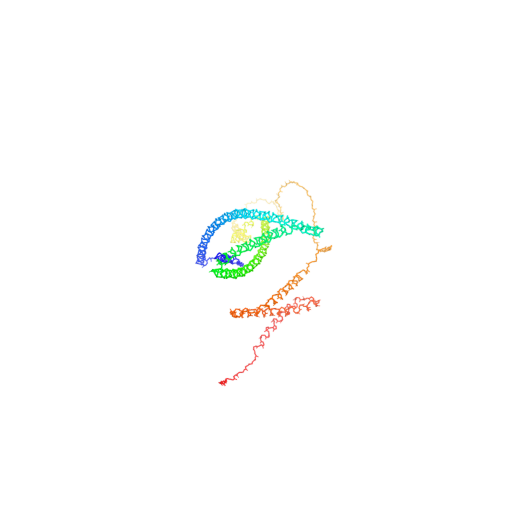00 277 ASP A N 1
ATOM 2180 C CA . ASP A 1 277 ? -47.651 -9.317 45.311 1.00 88.00 277 ASP A CA 1
ATOM 2181 C C . ASP A 1 277 ? -48.088 -10.445 46.267 1.00 88.00 277 ASP A C 1
ATOM 2183 O O . ASP A 1 277 ? -49.194 -10.435 46.809 1.00 88.00 277 ASP A O 1
ATOM 2187 N N . VAL A 1 278 ? -47.206 -11.425 46.507 1.00 90.94 278 VAL A N 1
ATOM 2188 C CA . VAL A 1 278 ? -47.456 -12.529 47.449 1.00 90.94 278 VAL A CA 1
ATOM 2189 C C . VAL A 1 278 ? -47.553 -12.026 48.890 1.00 90.94 278 VAL A C 1
ATOM 2191 O O . VAL A 1 278 ? -48.421 -12.489 49.630 1.00 90.94 278 VAL A O 1
ATOM 2194 N N . LEU A 1 279 ? -46.697 -11.084 49.295 1.00 86.00 279 LEU A N 1
ATOM 2195 C CA . LEU A 1 279 ? -46.776 -10.443 50.608 1.00 86.00 279 LEU A CA 1
ATOM 2196 C C . LEU A 1 279 ? -48.089 -9.665 50.756 1.00 86.00 279 LEU A C 1
ATOM 2198 O O . LEU A 1 279 ? -48.739 -9.810 51.787 1.00 86.00 279 LEU A O 1
ATOM 2202 N N . GLY A 1 280 ? -48.529 -8.962 49.709 1.00 85.75 280 GLY A N 1
ATOM 2203 C CA . GLY A 1 280 ? -49.854 -8.335 49.620 1.00 85.75 280 GLY A CA 1
ATOM 2204 C C . GLY A 1 280 ? -50.992 -9.298 49.915 1.00 85.75 280 GLY A C 1
ATOM 2205 O O . GLY A 1 280 ? -51.833 -9.038 50.771 1.00 85.75 280 GLY A O 1
ATOM 2206 N N . LEU A 1 281 ? -50.979 -10.459 49.262 1.00 85.25 281 LEU A N 1
ATOM 2207 C CA . LEU A 1 281 ? -52.009 -11.480 49.451 1.00 85.25 281 LEU A CA 1
ATOM 2208 C C . LEU A 1 281 ? -51.969 -12.153 50.832 1.00 85.25 281 LEU A C 1
ATOM 2210 O O . LEU A 1 281 ? -53.019 -12.532 51.346 1.00 85.25 281 LEU A O 1
ATOM 2214 N N . LEU A 1 282 ? -50.782 -12.368 51.409 1.00 84.38 282 LEU A N 1
ATOM 2215 C CA . LEU A 1 282 ? -50.622 -13.087 52.680 1.00 84.38 282 LEU A CA 1
ATOM 2216 C C . LEU A 1 282 ? -50.871 -12.210 53.906 1.00 84.38 282 LEU A C 1
ATOM 2218 O O . LEU A 1 282 ? -51.457 -12.684 54.879 1.00 84.38 282 LEU A O 1
ATOM 2222 N N . LEU A 1 283 ? -50.364 -10.979 53.885 1.00 84.00 283 LEU A N 1
ATOM 2223 C CA . LEU A 1 283 ? -50.420 -10.060 55.021 1.00 84.00 283 LEU A CA 1
ATOM 2224 C C . LEU A 1 283 ? -51.684 -9.193 54.991 1.00 84.00 283 LEU A C 1
ATOM 2226 O O . LEU A 1 283 ? -52.133 -8.767 56.051 1.00 84.00 283 LEU A O 1
ATOM 2230 N N . GLY A 1 284 ? -52.280 -8.987 53.814 1.00 83.12 284 GLY A N 1
ATOM 2231 C CA . GLY A 1 284 ? -53.362 -8.024 53.621 1.00 83.12 284 GLY A CA 1
ATOM 2232 C C . GLY A 1 284 ? -52.831 -6.597 53.470 1.00 83.12 284 GLY A C 1
ATOM 2233 O O . GLY A 1 284 ? -51.703 -6.284 53.865 1.00 83.12 284 GLY A O 1
ATOM 2234 N N . GLU A 1 285 ? -53.646 -5.728 52.873 1.00 78.00 285 GLU A N 1
ATOM 2235 C CA . GLU A 1 285 ? -53.286 -4.327 52.618 1.00 78.00 285 GLU A CA 1
ATOM 2236 C C . GLU A 1 285 ? -53.079 -3.560 53.933 1.00 78.00 285 GLU A C 1
ATOM 2238 O O . GLU A 1 285 ? -52.177 -2.734 54.028 1.00 78.00 285 GLU A O 1
ATOM 2243 N N . GLU A 1 286 ? -53.818 -3.906 54.989 1.00 75.88 286 GLU A N 1
ATOM 2244 C CA . GLU A 1 286 ? -53.796 -3.202 56.273 1.00 75.88 286 GLU A 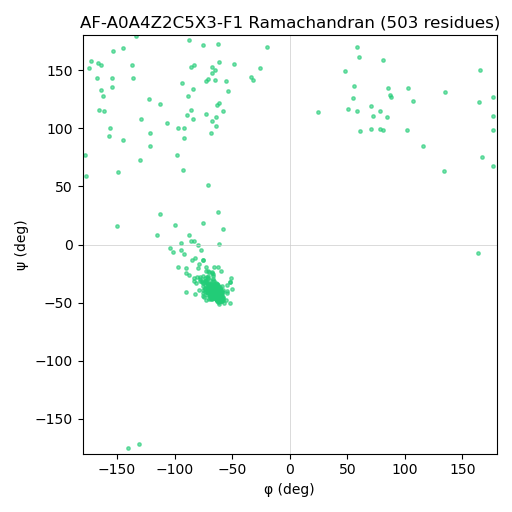CA 1
ATOM 2245 C C . GLU A 1 286 ? -52.493 -3.426 57.054 1.00 75.88 286 GLU A C 1
ATOM 2247 O O . GLU A 1 286 ? -51.975 -2.516 57.703 1.00 75.88 286 GLU A O 1
ATOM 2252 N N . VAL A 1 287 ? -51.938 -4.642 57.005 1.00 81.44 287 VAL A N 1
ATOM 2253 C CA . VAL A 1 287 ? -50.670 -4.960 57.684 1.00 81.44 287 VAL A CA 1
ATOM 2254 C C . VAL A 1 287 ? -49.487 -4.370 56.919 1.00 81.44 287 VAL A C 1
ATOM 2256 O O . VAL A 1 287 ? -48.509 -3.954 57.540 1.00 81.44 287 VAL A O 1
ATOM 2259 N N . LEU A 1 288 ? -49.570 -4.301 55.588 1.00 80.44 288 LEU A N 1
ATOM 2260 C CA . LEU A 1 288 ? -48.557 -3.635 54.770 1.00 80.44 288 LEU A CA 1
ATOM 2261 C C . LEU A 1 288 ? -48.584 -2.116 54.950 1.00 80.44 288 LEU A C 1
ATOM 2263 O O . LEU A 1 288 ? -47.528 -1.527 55.158 1.00 80.44 288 LEU A O 1
ATOM 2267 N N . GLU A 1 289 ? -49.766 -1.500 54.977 1.00 82.94 289 GLU A N 1
ATOM 2268 C CA . GLU A 1 289 ? -49.918 -0.074 55.282 1.00 82.94 289 GLU A CA 1
ATOM 2269 C C . GLU A 1 289 ? -49.368 0.245 56.681 1.00 82.94 289 GLU A C 1
ATOM 2271 O O . GLU A 1 289 ? -48.614 1.200 56.858 1.00 82.94 289 GLU A O 1
ATOM 2276 N N . PHE A 1 290 ? -49.643 -0.610 57.672 1.00 83.31 290 PHE A N 1
ATOM 2277 C CA . PHE A 1 290 ? -49.055 -0.483 59.005 1.00 83.31 290 PHE A CA 1
ATOM 2278 C C . PHE A 1 290 ? -47.519 -0.592 58.988 1.00 83.31 290 PHE A C 1
ATOM 2280 O O . PHE A 1 290 ? -46.851 0.149 59.710 1.00 83.31 290 PHE A O 1
ATOM 2287 N N . LEU A 1 291 ? -46.934 -1.470 58.163 1.00 82.56 291 LEU A N 1
ATOM 2288 C CA . LEU A 1 291 ? -45.476 -1.594 58.001 1.00 82.56 291 LEU A CA 1
ATOM 2289 C C . LEU A 1 291 ? -44.831 -0.368 57.331 1.00 82.56 291 LEU A C 1
ATOM 2291 O O . LEU A 1 291 ? -43.652 -0.102 57.572 1.00 82.56 291 LEU A O 1
ATOM 2295 N N . GLU A 1 292 ? -45.589 0.400 56.550 1.00 84.31 292 GLU A N 1
ATOM 2296 C CA . GLU A 1 292 ? -45.143 1.674 55.972 1.00 84.31 292 GLU A CA 1
ATOM 2297 C C . GLU A 1 292 ? -45.190 2.840 56.974 1.00 84.31 292 GLU A C 1
ATOM 2299 O O . GLU A 1 292 ? -44.554 3.876 56.757 1.00 84.31 292 GLU A O 1
ATOM 2304 N N . TRP A 1 293 ? -45.911 2.700 58.091 1.00 88.69 293 TRP A N 1
ATOM 2305 C CA . TRP A 1 293 ? -45.991 3.759 59.095 1.00 88.69 293 TRP A CA 1
ATOM 2306 C C . TRP A 1 293 ? -44.646 3.999 59.803 1.00 88.69 293 TRP A C 1
ATOM 2308 O O . TRP A 1 293 ? -43.845 3.081 59.979 1.00 88.69 293 TRP A O 1
ATOM 2318 N N . PRO A 1 294 ? -44.396 5.222 60.306 1.00 86.00 294 PRO A N 1
ATOM 2319 C CA . PRO A 1 294 ? -43.236 5.493 61.145 1.00 86.00 294 PRO A CA 1
ATOM 2320 C C . PRO A 1 294 ? -43.189 4.556 62.359 1.00 86.00 294 PRO A C 1
ATOM 2322 O O . PRO A 1 294 ? -44.209 4.315 63.006 1.00 86.00 294 PRO A O 1
ATOM 2325 N N . ILE A 1 295 ? -41.988 4.098 62.728 1.00 80.88 295 ILE A N 1
ATOM 2326 C CA . ILE A 1 295 ? -41.751 3.125 63.816 1.00 80.88 295 ILE A CA 1
ATOM 2327 C C . ILE A 1 295 ? -42.416 3.550 65.140 1.00 80.88 295 ILE A C 1
ATOM 2329 O O . ILE A 1 295 ? -42.858 2.707 65.922 1.00 80.88 295 ILE A O 1
ATOM 2333 N N . GLN A 1 296 ? -42.515 4.859 65.393 1.00 81.12 296 GLN A N 1
ATOM 2334 C CA . GLN A 1 296 ? -43.191 5.409 66.569 1.00 81.12 296 GLN A CA 1
ATOM 2335 C C . GLN A 1 296 ? -44.687 5.048 66.590 1.00 81.12 296 GLN A C 1
ATOM 2337 O O . GLN A 1 296 ? -45.177 4.504 67.578 1.00 81.12 296 GLN A O 1
ATOM 2342 N N . ASN A 1 297 ? -45.373 5.244 65.460 1.00 80.06 297 ASN A N 1
ATOM 2343 C CA . ASN A 1 297 ? -46.789 4.919 65.293 1.00 80.06 297 ASN A CA 1
ATOM 2344 C C . ASN A 1 297 ? -47.003 3.401 65.276 1.00 80.06 297 ASN A C 1
ATOM 2346 O O . ASN A 1 297 ? -47.969 2.908 65.848 1.00 80.06 297 ASN A O 1
ATOM 2350 N N . GLN A 1 298 ? -46.074 2.638 64.696 1.00 82.56 298 GLN A N 1
ATOM 2351 C CA . GLN A 1 298 ? -46.135 1.176 64.757 1.00 82.56 298 GLN A CA 1
ATOM 2352 C C . GLN A 1 298 ? -46.069 0.656 66.194 1.00 82.56 298 GLN A C 1
ATOM 2354 O O . GLN A 1 298 ? -46.774 -0.285 66.543 1.00 82.56 298 GLN A O 1
ATOM 2359 N N . ARG A 1 299 ? -45.245 1.254 67.062 1.00 79.62 299 ARG A N 1
ATOM 2360 C CA . ARG A 1 299 ? -45.189 0.845 68.474 1.00 79.62 299 ARG A CA 1
ATOM 2361 C C . ARG A 1 299 ? -46.471 1.194 69.216 1.00 79.62 299 ARG A C 1
ATOM 2363 O O . ARG A 1 299 ? -46.999 0.329 69.914 1.00 79.62 299 ARG A O 1
ATOM 2370 N N . GLU A 1 300 ? -46.966 2.417 69.048 1.00 79.75 300 GLU A N 1
ATOM 2371 C CA . GLU A 1 300 ? -48.160 2.917 69.742 1.00 79.75 300 GLU A CA 1
ATOM 2372 C C . GLU A 1 300 ? -49.436 2.171 69.340 1.00 79.75 300 GLU A C 1
ATOM 2374 O O . GLU A 1 300 ? -50.233 1.811 70.204 1.00 79.75 300 GLU A O 1
ATOM 2379 N N . TYR A 1 301 ? -49.593 1.863 68.052 1.00 79.44 301 TYR A N 1
ATOM 2380 C CA . TYR A 1 301 ? -50.753 1.146 67.516 1.00 79.44 301 TYR A CA 1
ATOM 2381 C C . TYR A 1 301 ? -50.483 -0.347 67.291 1.00 79.44 301 TYR A C 1
ATOM 2383 O O . TYR A 1 301 ? -51.232 -1.025 66.589 1.00 79.44 301 TYR A O 1
ATOM 2391 N N . SER A 1 302 ? -49.424 -0.890 67.900 1.00 85.25 302 SER A N 1
ATOM 2392 C CA . SER A 1 302 ? -49.174 -2.330 67.869 1.00 85.25 302 SER A CA 1
ATOM 2393 C C . SER A 1 302 ? -50.276 -3.088 68.607 1.00 85.25 302 SER A C 1
ATOM 2395 O O . SER A 1 302 ? -50.838 -2.617 69.597 1.00 85.25 302 SER A O 1
ATOM 2397 N N . ILE A 1 303 ? -50.538 -4.325 68.181 1.00 83.94 303 ILE A N 1
ATOM 2398 C CA . ILE A 1 303 ? -51.523 -5.208 68.828 1.00 83.94 303 ILE A CA 1
ATOM 2399 C C . ILE A 1 303 ? -51.230 -5.361 70.331 1.00 83.94 303 ILE A C 1
ATOM 2401 O O . ILE A 1 303 ? -52.152 -5.448 71.140 1.00 83.94 303 ILE A O 1
ATOM 2405 N N . LEU A 1 304 ? -49.951 -5.373 70.718 1.00 83.44 304 LEU A N 1
ATOM 2406 C CA . LEU A 1 304 ? -49.540 -5.463 72.118 1.00 83.44 304 LEU A CA 1
ATOM 2407 C C . LEU A 1 304 ? -49.860 -4.182 72.896 1.00 83.44 304 LEU A C 1
ATOM 2409 O O . LEU A 1 304 ? -50.452 -4.277 73.970 1.00 83.44 304 LEU A O 1
ATOM 2413 N N . ALA A 1 305 ? -49.540 -3.009 72.343 1.00 83.56 305 ALA A N 1
ATOM 2414 C CA . ALA A 1 305 ? -49.833 -1.726 72.979 1.00 83.56 305 ALA A CA 1
ATOM 2415 C C . ALA A 1 305 ? -51.345 -1.479 73.104 1.00 83.56 305 ALA A C 1
ATOM 2417 O O . ALA A 1 305 ? -51.831 -1.115 74.175 1.00 83.56 305 ALA A O 1
ATOM 2418 N N . LEU A 1 306 ? -52.117 -1.778 72.055 1.00 85.69 306 LEU A N 1
ATOM 2419 C CA . LEU A 1 306 ? -53.579 -1.680 72.078 1.00 85.69 306 LEU A CA 1
ATOM 2420 C C . LEU A 1 306 ? -54.204 -2.639 73.098 1.00 85.69 306 LEU A C 1
ATOM 2422 O O . LEU A 1 306 ? -55.155 -2.279 73.789 1.00 85.69 306 LEU A O 1
ATOM 2426 N N . LYS A 1 307 ? -53.661 -3.854 73.236 1.00 88.56 307 LYS A N 1
ATOM 2427 C CA . LYS A 1 307 ? -54.112 -4.823 74.243 1.00 88.56 307 LYS A CA 1
ATOM 2428 C C . LYS A 1 307 ? -53.846 -4.333 75.666 1.00 88.56 307 LYS A C 1
ATOM 2430 O O . LYS A 1 307 ? -54.682 -4.546 76.542 1.00 88.56 307 LYS A O 1
ATOM 2435 N N . GLU A 1 308 ? -52.711 -3.684 75.899 1.00 88.69 308 GLU A N 1
ATOM 2436 C CA . GLU A 1 308 ? -52.384 -3.088 77.195 1.00 88.69 308 GLU A CA 1
ATOM 2437 C C . GLU A 1 308 ? -53.319 -1.914 77.517 1.00 88.69 308 GLU A C 1
ATOM 2439 O O . GLU A 1 308 ? -53.924 -1.891 78.589 1.00 88.69 308 GLU A O 1
ATOM 2444 N N . GLN A 1 309 ? -53.548 -1.011 76.557 1.00 86.94 309 GLN A N 1
ATOM 2445 C CA . GLN A 1 309 ? -54.509 0.089 76.698 1.00 86.94 309 GLN A CA 1
ATOM 2446 C C . GLN A 1 309 ? -55.941 -0.408 76.949 1.00 86.94 309 GLN A C 1
ATOM 2448 O O . GLN A 1 309 ? -56.634 0.115 77.825 1.00 86.94 309 GLN A O 1
ATOM 2453 N N . LEU A 1 310 ? -56.381 -1.450 76.236 1.00 87.19 310 LEU A N 1
ATOM 2454 C CA . LEU A 1 310 ? -57.687 -2.075 76.450 1.00 87.19 310 LEU A CA 1
ATOM 2455 C C . LEU A 1 310 ? -57.782 -2.714 77.842 1.00 87.19 310 LEU A C 1
ATOM 2457 O O . LEU A 1 310 ? -58.820 -2.610 78.491 1.00 87.19 310 LEU A O 1
ATOM 2461 N N . GLY A 1 311 ? -56.699 -3.334 78.320 1.00 89.75 311 GLY A N 1
ATOM 2462 C CA . GLY A 1 311 ? -56.613 -3.887 79.671 1.00 89.75 311 GLY A CA 1
ATOM 2463 C C . GLY A 1 311 ? -56.766 -2.815 80.752 1.00 89.75 311 GLY A C 1
ATOM 2464 O O . GLY A 1 311 ? -57.543 -2.996 81.689 1.00 89.75 311 GLY A O 1
ATOM 2465 N N . VAL A 1 312 ? -56.099 -1.668 80.588 1.00 89.38 312 VAL A N 1
ATOM 2466 C CA . VAL A 1 312 ? -56.240 -0.514 81.494 1.00 89.38 312 VAL A CA 1
ATOM 2467 C C . VAL A 1 312 ? -57.673 0.019 81.482 1.00 89.38 312 VAL A C 1
ATOM 2469 O O . VAL A 1 312 ? -58.265 0.232 82.542 1.00 89.38 312 VAL A O 1
ATOM 2472 N N . LEU A 1 313 ? -58.269 0.180 80.298 1.00 88.00 313 LEU A N 1
ATOM 2473 C CA . LEU A 1 313 ? -59.646 0.654 80.162 1.00 88.00 313 LEU A CA 1
ATOM 2474 C C . LEU A 1 313 ? -60.657 -0.330 80.775 1.00 88.00 313 LEU A C 1
ATOM 2476 O O . LEU A 1 313 ? -61.627 0.082 81.412 1.00 88.00 313 LEU A O 1
ATOM 2480 N N . GLN A 1 314 ? -60.424 -1.634 80.623 1.00 90.19 314 GLN A N 1
ATOM 2481 C CA . GLN A 1 314 ? -61.252 -2.681 81.215 1.00 90.19 314 GLN A CA 1
ATOM 2482 C C . GLN A 1 314 ? -61.179 -2.663 82.747 1.00 90.19 314 GLN A C 1
ATOM 2484 O O . GLN A 1 314 ? -62.211 -2.808 83.406 1.00 90.19 314 GLN A O 1
ATOM 2489 N N . GLU A 1 315 ? -59.999 -2.435 83.324 1.00 88.50 315 GLU A N 1
ATOM 2490 C CA . GLU A 1 315 ? -59.837 -2.304 84.775 1.00 88.50 315 GLU A CA 1
ATOM 2491 C C . GLU A 1 315 ? -60.510 -1.030 85.305 1.00 88.50 315 GLU A C 1
ATOM 2493 O O . GLU A 1 315 ? -61.192 -1.054 86.330 1.00 88.50 315 GLU A O 1
ATOM 2498 N N . GLN A 1 316 ? -60.422 0.074 84.559 1.00 89.06 316 GLN A N 1
ATOM 2499 C CA . GLN A 1 316 ? -61.133 1.308 84.887 1.00 89.06 316 GLN A CA 1
ATOM 2500 C C . GLN A 1 316 ? -62.658 1.131 84.816 1.00 89.06 316 GLN A C 1
ATOM 2502 O O . GLN A 1 316 ? -63.391 1.630 85.668 1.00 89.06 316 GLN A O 1
ATOM 2507 N N . MET A 1 317 ? -63.160 0.374 83.841 1.00 84.50 317 MET A N 1
ATOM 2508 C CA . MET A 1 317 ? -64.579 0.030 83.756 1.00 84.50 317 MET A CA 1
ATOM 2509 C C . MET A 1 317 ? -65.010 -0.864 84.924 1.00 84.50 317 MET A C 1
ATOM 2511 O O . MET A 1 317 ? -66.087 -0.675 85.492 1.00 84.50 317 MET A O 1
ATOM 2515 N N . ARG A 1 318 ? -64.157 -1.814 85.326 1.00 88.00 318 ARG A N 1
ATOM 2516 C CA . ARG A 1 318 ? -64.391 -2.688 86.480 1.00 88.00 318 ARG A CA 1
ATOM 2517 C C . ARG A 1 318 ? -64.442 -1.889 87.782 1.00 88.00 318 ARG A C 1
ATOM 2519 O O . ARG A 1 318 ? -65.350 -2.107 88.583 1.00 88.00 318 ARG A O 1
ATOM 2526 N N . SER A 1 319 ? -63.536 -0.930 87.972 1.00 83.56 319 SER A N 1
ATOM 2527 C CA . SER A 1 319 ? -63.527 -0.050 89.146 1.00 83.56 319 SER A CA 1
ATOM 2528 C C . SER A 1 319 ? -64.743 0.881 89.176 1.00 83.56 319 SER A C 1
ATOM 2530 O O . SER A 1 319 ? -65.394 1.005 90.215 1.00 83.56 319 SER A O 1
ATOM 2532 N N . HIS A 1 320 ? -65.137 1.450 88.031 1.00 83.94 320 HIS A N 1
ATOM 2533 C CA . HIS A 1 320 ? -66.374 2.224 87.909 1.00 83.94 320 HIS A CA 1
ATOM 2534 C C . HIS A 1 320 ? -67.611 1.382 88.228 1.00 83.94 320 HIS A C 1
ATOM 2536 O O . HIS A 1 320 ? -68.492 1.847 88.946 1.00 83.94 320 HIS A O 1
ATOM 2542 N N . ASN A 1 321 ? -67.676 0.137 87.757 1.00 86.88 321 ASN A N 1
ATOM 2543 C CA . ASN A 1 321 ? -68.791 -0.762 88.041 1.00 86.88 321 ASN A CA 1
ATOM 2544 C C . ASN A 1 321 ? -68.871 -1.125 89.536 1.00 86.88 321 ASN A C 1
ATOM 2546 O O . ASN A 1 321 ? -69.954 -1.116 90.120 1.00 86.88 321 ASN A O 1
ATOM 2550 N N . LEU A 1 322 ? -67.731 -1.349 90.197 1.00 82.12 322 LEU A N 1
ATOM 2551 C CA . LEU A 1 322 ? -67.674 -1.526 91.654 1.00 82.12 322 LEU A CA 1
ATOM 2552 C C . LEU A 1 322 ? -68.124 -0.265 92.407 1.00 82.12 322 LEU A C 1
ATOM 2554 O O . LEU A 1 322 ? -68.833 -0.364 93.409 1.00 82.12 322 LEU A O 1
ATOM 2558 N N . SER A 1 323 ? -67.768 0.917 91.905 1.00 80.31 323 SER A N 1
ATOM 2559 C CA . SER A 1 323 ? -68.178 2.204 92.476 1.00 80.31 323 SER A CA 1
ATOM 2560 C C . SER A 1 323 ? -69.689 2.445 92.321 1.00 80.31 323 SER A C 1
ATOM 2562 O O . SER A 1 323 ? -70.371 2.789 93.284 1.00 80.31 323 SER A O 1
ATOM 2564 N N . ILE A 1 324 ? -70.255 2.146 91.146 1.00 79.19 324 ILE A N 1
ATOM 2565 C CA . ILE A 1 324 ? -71.705 2.185 90.888 1.00 79.19 324 ILE A CA 1
ATOM 2566 C C . ILE A 1 324 ? -72.439 1.159 91.760 1.00 79.19 324 ILE A C 1
ATOM 2568 O O . ILE A 1 324 ? -73.455 1.483 92.371 1.00 79.19 324 ILE A O 1
ATOM 2572 N N . SER A 1 325 ? -71.907 -0.058 91.878 1.00 75.38 325 SER A N 1
ATOM 2573 C CA . SER A 1 325 ? -72.461 -1.105 92.745 1.00 75.38 325 SER A CA 1
ATOM 2574 C C . SER A 1 325 ? -72.442 -0.693 94.220 1.00 75.38 325 SER A C 1
ATOM 2576 O O . SER A 1 325 ? -73.396 -0.958 94.946 1.00 75.38 325 SER A O 1
ATOM 2578 N N . SER A 1 326 ? -71.402 0.020 94.656 1.00 73.19 326 SER A N 1
ATOM 2579 C CA . SER A 1 326 ? -71.299 0.564 96.015 1.00 73.19 326 SER A CA 1
ATOM 2580 C C . SER A 1 326 ? -72.302 1.696 96.262 1.00 73.19 326 SER A C 1
ATOM 2582 O O . SER A 1 326 ? -72.891 1.766 97.337 1.00 73.19 326 SER A O 1
ATOM 2584 N N . LEU A 1 327 ? -72.570 2.546 95.264 1.00 68.88 327 LEU A N 1
ATOM 2585 C CA . LEU A 1 327 ? -73.624 3.567 95.334 1.00 68.88 327 LEU A CA 1
ATOM 2586 C C . LEU A 1 327 ? -75.030 2.952 95.357 1.00 68.88 327 LEU A C 1
ATOM 2588 O O . LEU A 1 327 ? -75.903 3.430 96.081 1.00 68.88 327 LEU A O 1
ATOM 2592 N N . LEU A 1 328 ? -75.251 1.869 94.608 1.00 66.62 328 LEU A N 1
ATOM 2593 C CA . LEU A 1 328 ? -76.496 1.101 94.661 1.00 66.62 328 LEU A CA 1
ATOM 2594 C C . LEU A 1 328 ? -76.668 0.396 96.015 1.00 66.62 328 LEU A C 1
ATOM 2596 O O . LEU A 1 328 ? -77.769 0.415 96.560 1.00 66.62 328 LEU A O 1
ATOM 2600 N N . ALA A 1 329 ? -75.593 -0.134 96.607 1.00 58.94 329 ALA A N 1
ATOM 2601 C CA . ALA A 1 329 ? -75.613 -0.695 97.958 1.00 58.94 329 ALA A CA 1
ATOM 2602 C C . ALA A 1 329 ? -75.912 0.378 99.025 1.00 58.94 329 ALA A C 1
ATOM 2604 O O . ALA A 1 329 ? -76.725 0.147 99.919 1.00 58.94 329 ALA A O 1
ATOM 2605 N N . LEU A 1 330 ? -75.357 1.588 98.890 1.00 56.25 330 LEU A N 1
ATOM 2606 C CA . LEU A 1 330 ? -75.630 2.713 99.794 1.00 56.25 330 LEU A CA 1
ATOM 2607 C C . LEU A 1 330 ? -77.085 3.214 99.697 1.00 56.25 330 LEU A C 1
ATOM 2609 O O . LEU A 1 330 ? -77.643 3.710 100.673 1.00 56.25 330 LEU A O 1
ATOM 2613 N N . ARG A 1 331 ? -77.732 3.029 98.538 1.00 49.88 331 ARG A N 1
ATOM 2614 C CA . ARG A 1 331 ? -79.147 3.369 98.312 1.00 49.88 331 ARG A CA 1
ATOM 2615 C C . ARG A 1 331 ? -80.128 2.378 98.953 1.00 49.88 331 ARG A C 1
ATOM 2617 O O . ARG A 1 331 ? -81.303 2.702 99.083 1.00 49.88 331 ARG A O 1
ATOM 2624 N N . THR A 1 332 ? -79.672 1.206 99.399 1.00 45.88 332 THR A N 1
ATOM 2625 C CA . THR A 1 332 ? -80.530 0.200 100.064 1.00 45.88 332 THR A CA 1
ATOM 2626 C C . THR A 1 332 ? -80.665 0.382 101.585 1.00 45.88 332 THR A C 1
ATOM 2628 O O . THR A 1 332 ? -81.273 -0.448 102.255 1.00 45.88 332 THR A O 1
ATOM 2631 N N . GLY A 1 333 ? -80.152 1.488 102.139 1.00 45.03 333 GLY A N 1
ATOM 2632 C CA . GLY A 1 333 ? -80.160 1.789 103.577 1.00 45.03 333 GLY A CA 1
ATOM 2633 C C . GLY A 1 333 ? -81.412 2.471 104.151 1.00 45.03 333 GLY A C 1
ATOM 2634 O O . GLY A 1 333 ? -81.416 2.762 105.345 1.00 45.03 333 GLY A O 1
ATOM 2635 N N . THR A 1 334 ? -82.472 2.718 103.371 1.00 37.25 334 THR A N 1
ATOM 2636 C CA . THR A 1 334 ? -83.715 3.326 103.889 1.00 37.25 334 THR A CA 1
ATOM 2637 C C . THR A 1 334 ? -84.928 2.497 103.472 1.00 37.25 334 THR A C 1
ATOM 2639 O O . THR A 1 334 ? -85.298 2.440 102.303 1.00 37.25 334 THR A O 1
ATOM 2642 N N . ARG A 1 335 ? -85.499 1.805 104.461 1.00 37.00 335 ARG A N 1
ATOM 2643 C CA . ARG A 1 335 ? -86.629 0.873 104.383 1.00 37.00 335 ARG A CA 1
ATOM 2644 C C . ARG A 1 335 ? -87.954 1.623 104.546 1.00 37.00 335 ARG A C 1
ATOM 2646 O O . ARG A 1 335 ? -88.140 2.265 105.570 1.00 37.00 335 ARG A O 1
ATOM 2653 N N . GLU A 1 336 ? -88.884 1.419 103.617 1.00 33.88 336 GLU A N 1
ATOM 2654 C CA . GLU A 1 336 ? -90.332 1.411 103.873 1.00 33.88 336 GLU A CA 1
ATOM 2655 C C . GLU A 1 336 ? -90.969 0.223 103.125 1.00 33.88 336 GLU A C 1
ATOM 2657 O O . GLU A 1 336 ? -90.498 -0.200 102.069 1.00 33.88 336 GLU A O 1
ATOM 2662 N N . GLU A 1 337 ? -91.964 -0.384 103.769 1.00 30.06 337 GLU A N 1
ATOM 2663 C CA . GLU A 1 337 ? -92.549 -1.709 103.530 1.00 30.06 337 GLU A CA 1
ATOM 2664 C C . GLU A 1 337 ? -93.629 -1.757 102.423 1.00 30.06 337 GLU A C 1
ATOM 2666 O O . GLU A 1 337 ? -94.543 -0.947 102.448 1.00 30.06 337 GLU A O 1
ATOM 2671 N N . LEU A 1 338 ? -93.516 -2.766 101.529 1.00 40.19 338 LEU A N 1
ATOM 2672 C CA . LEU A 1 338 ? -94.512 -3.774 101.046 1.00 40.19 338 LEU A CA 1
ATOM 2673 C C . LEU A 1 338 ? -95.944 -3.346 100.582 1.00 40.19 338 LEU A C 1
ATOM 2675 O O . LEU A 1 338 ? -96.518 -2.429 101.155 1.00 40.19 338 LEU A O 1
ATOM 2679 N N . PRO A 1 339 ? -96.598 -4.058 99.612 1.00 44.22 339 PRO A N 1
ATOM 2680 C CA . PRO A 1 339 ? -96.772 -5.520 99.655 1.00 44.22 339 PRO A CA 1
ATOM 2681 C C . PRO A 1 339 ? -96.732 -6.330 98.336 1.00 44.22 339 PRO A C 1
ATOM 2683 O O . PRO A 1 339 ? -96.757 -5.817 97.223 1.00 44.22 339 PRO A O 1
ATOM 2686 N N . SER A 1 340 ? -96.667 -7.647 98.564 1.00 34.12 340 SER A N 1
ATOM 2687 C CA . SER A 1 340 ? -96.706 -8.826 97.689 1.00 34.12 340 SER A CA 1
ATOM 2688 C C . SER A 1 340 ? -97.540 -8.774 96.404 1.00 34.12 340 SER A C 1
ATOM 2690 O O . SER A 1 340 ? -98.709 -8.405 96.448 1.00 34.12 340 SER A O 1
ATOM 2692 N N . ALA A 1 341 ? -97.001 -9.389 95.343 1.00 31.11 341 ALA A N 1
ATOM 2693 C CA . ALA A 1 341 ? -97.658 -10.496 94.633 1.00 31.11 341 ALA A CA 1
ATOM 2694 C C . ALA A 1 341 ? -96.651 -11.285 93.758 1.00 31.11 341 ALA A C 1
ATOM 2696 O O . ALA A 1 341 ? -95.927 -10.708 92.954 1.00 31.11 341 ALA A O 1
ATOM 2697 N N . ASP A 1 342 ? -96.657 -12.603 93.963 1.00 33.28 342 ASP A N 1
ATOM 2698 C CA . ASP A 1 342 ? -96.413 -13.702 93.015 1.00 33.28 342 ASP A CA 1
ATOM 2699 C C . ASP A 1 342 ? -95.001 -13.990 92.443 1.00 33.28 342 ASP A C 1
ATOM 2701 O O . ASP A 1 342 ? -94.538 -13.460 91.438 1.00 33.28 342 ASP A O 1
ATOM 2705 N N . GLN A 1 343 ? -94.366 -14.990 93.072 1.00 33.38 343 GLN A N 1
ATOM 2706 C CA . GLN A 1 343 ? -93.563 -16.051 92.433 1.00 33.38 343 GLN A CA 1
ATOM 2707 C C . GLN A 1 343 ? -94.433 -16.915 91.477 1.00 33.38 343 GLN A C 1
ATOM 2709 O O . GLN A 1 343 ? -95.656 -16.804 91.564 1.00 33.38 343 GLN A O 1
ATOM 2714 N N . PRO A 1 344 ? -93.895 -17.860 90.657 1.00 44.59 344 PRO A N 1
ATOM 2715 C CA . PRO A 1 344 ? -92.535 -18.438 90.622 1.00 44.59 344 PRO A CA 1
ATOM 2716 C C . PRO A 1 344 ? -91.952 -18.415 89.167 1.00 44.59 344 PRO A C 1
ATOM 2718 O O . PRO A 1 344 ? -92.546 -17.822 88.283 1.00 44.59 344 PRO A O 1
ATOM 2721 N N . SER A 1 345 ? -90.821 -18.990 88.750 1.00 28.47 345 SER A N 1
ATOM 2722 C CA . SER A 1 345 ? -89.952 -20.035 89.278 1.00 28.47 345 SER A CA 1
ATOM 2723 C C . SER A 1 345 ? -88.677 -20.136 88.416 1.00 28.47 345 SER A C 1
ATOM 2725 O O . SER A 1 345 ? -88.724 -19.878 87.219 1.00 28.47 345 SER A O 1
ATOM 2727 N N . SER A 1 346 ? -87.621 -20.692 89.018 1.00 27.44 346 SER A N 1
ATOM 2728 C CA . SER A 1 346 ? -86.633 -21.594 88.389 1.00 27.44 346 SER A CA 1
ATOM 2729 C C . SER A 1 346 ? -85.506 -21.030 87.492 1.00 27.44 346 SER A C 1
ATOM 2731 O O . SER A 1 346 ? -85.639 -20.817 86.295 1.00 27.44 346 SER A O 1
ATOM 2733 N N . SER A 1 347 ? -84.330 -20.921 88.124 1.00 29.62 347 SER A N 1
ATOM 2734 C CA . SER A 1 347 ? -83.020 -21.526 87.757 1.00 29.62 347 SER A CA 1
ATOM 2735 C C . SER A 1 347 ? -83.063 -22.749 86.792 1.00 29.62 347 SER A C 1
ATOM 2737 O O . SER A 1 347 ? -84.122 -23.371 86.733 1.00 29.62 347 SER A O 1
ATOM 2739 N N . PRO A 1 348 ? -81.951 -23.288 86.215 1.00 45.81 348 PRO A N 1
ATOM 2740 C CA . PRO A 1 348 ? -80.555 -22.812 86.090 1.00 45.81 348 PRO A CA 1
ATOM 2741 C C . PRO A 1 348 ? -79.882 -23.116 84.706 1.00 45.81 348 PRO A C 1
ATOM 2743 O O . PRO A 1 348 ? -80.455 -23.762 83.838 1.00 45.81 348 PRO A O 1
ATOM 2746 N N . PHE A 1 349 ? -78.584 -22.781 84.617 1.00 29.44 349 PHE A N 1
ATOM 2747 C CA . PHE A 1 349 ? -77.501 -23.476 83.883 1.00 29.44 349 PHE A CA 1
ATOM 2748 C C . PHE A 1 349 ? -77.198 -23.160 82.399 1.00 29.44 349 PHE A C 1
ATOM 2750 O O . PHE A 1 349 ? -78.004 -23.349 81.497 1.00 29.44 349 PHE A O 1
ATOM 2757 N N . SER A 1 350 ? -75.903 -22.857 82.211 1.00 28.44 350 SER A N 1
ATOM 2758 C CA . SER A 1 350 ? -75.029 -23.244 81.090 1.00 28.44 350 SER A CA 1
ATOM 2759 C C . SER A 1 350 ? -75.028 -22.396 79.808 1.00 28.44 350 SER A C 1
ATOM 2761 O O . SER A 1 350 ? -75.914 -22.470 78.968 1.00 28.44 350 SER A O 1
ATOM 2763 N N . LEU A 1 351 ? -73.905 -21.686 79.620 1.00 36.78 351 LEU A N 1
ATOM 2764 C CA . LEU A 1 351 ? -73.235 -21.492 78.319 1.00 36.78 351 LEU A CA 1
ATOM 2765 C C . LEU A 1 351 ? -73.080 -22.859 77.603 1.00 36.78 351 LEU A C 1
ATOM 2767 O O . LEU A 1 351 ? -72.957 -23.853 78.328 1.00 36.78 351 LEU A O 1
ATOM 2771 N N . PRO A 1 352 ? -72.972 -22.957 76.254 1.00 40.97 352 PRO A N 1
ATOM 2772 C CA . PRO A 1 352 ? -72.086 -22.084 75.466 1.00 40.97 352 PRO A CA 1
ATOM 2773 C C . PRO A 1 352 ? -72.446 -21.818 73.976 1.00 40.97 352 PRO A C 1
ATOM 2775 O O . PRO A 1 352 ? -73.241 -22.526 73.382 1.00 40.97 352 PRO A O 1
ATOM 2778 N N . ILE A 1 353 ? -71.761 -20.808 73.414 1.00 32.72 353 ILE A N 1
ATOM 2779 C CA . ILE A 1 353 ? -71.112 -20.732 72.077 1.00 32.72 353 ILE A CA 1
ATOM 2780 C C . ILE A 1 353 ? -71.940 -20.997 70.788 1.00 32.72 353 ILE A C 1
ATOM 2782 O O . ILE A 1 353 ? -72.625 -21.998 70.660 1.00 32.72 353 ILE A O 1
ATOM 2786 N N . GLU A 1 354 ? -71.681 -20.115 69.802 1.00 28.77 354 GLU A N 1
ATOM 2787 C CA . GLU A 1 354 ? -71.972 -20.171 68.347 1.00 28.77 354 GLU A CA 1
ATOM 2788 C C . GLU A 1 354 ? -73.404 -19.858 67.869 1.00 28.77 354 GLU A C 1
ATOM 2790 O O . GLU A 1 354 ? -74.360 -20.558 68.170 1.00 28.77 354 GLU A O 1
ATOM 2795 N N . ASP A 1 355 ? -73.574 -18.766 67.106 1.00 26.69 355 ASP A N 1
ATOM 2796 C CA . ASP A 1 355 ? -73.551 -18.799 65.629 1.00 26.69 355 ASP A CA 1
ATOM 2797 C C . ASP A 1 355 ? -74.153 -17.510 65.028 1.00 26.69 355 ASP A C 1
ATOM 2799 O O . ASP A 1 355 ? -75.325 -17.188 65.231 1.00 26.69 355 ASP A O 1
ATOM 2803 N N . TRP A 1 356 ? -73.373 -16.801 64.206 1.00 33.31 356 TRP A N 1
ATOM 2804 C CA . TRP A 1 356 ? -73.912 -15.941 63.148 1.00 33.31 356 TRP A CA 1
ATOM 2805 C C . TRP A 1 356 ? -73.661 -16.647 61.812 1.00 33.31 356 TRP A C 1
ATOM 2807 O O . TRP A 1 356 ? -72.543 -16.675 61.304 1.00 33.31 356 TRP A O 1
ATOM 2817 N N . LEU A 1 357 ? -74.721 -17.227 61.250 1.00 31.94 357 LEU A N 1
ATOM 2818 C CA . LEU A 1 357 ? -74.753 -17.810 59.908 1.00 31.94 357 LEU A CA 1
ATOM 2819 C C . LEU A 1 357 ? -74.741 -16.727 58.811 1.00 31.94 357 LEU A C 1
ATOM 2821 O O . LEU A 1 357 ? -75.526 -15.779 58.881 1.00 31.94 357 LEU A O 1
ATOM 2825 N N . PRO A 1 358 ? -74.013 -16.954 57.704 1.00 37.09 358 PRO A N 1
ATOM 2826 C CA . PRO A 1 358 ? -74.342 -16.421 56.384 1.00 37.09 358 PRO A CA 1
ATOM 2827 C C . PRO A 1 358 ? -75.171 -17.429 55.568 1.00 37.09 358 PRO A C 1
ATOM 2829 O O . PRO A 1 358 ? -74.899 -18.631 55.540 1.00 37.09 358 PRO A O 1
ATOM 2832 N N . ARG A 1 359 ? -76.184 -16.933 54.848 1.00 31.14 359 ARG A N 1
ATOM 2833 C CA . ARG A 1 359 ? -77.099 -17.729 54.016 1.00 31.14 359 ARG A CA 1
ATOM 2834 C C . ARG A 1 359 ? -76.583 -17.903 52.574 1.00 31.14 359 ARG A C 1
ATOM 2836 O O . ARG A 1 359 ? -76.610 -16.964 51.795 1.00 31.14 359 ARG A O 1
ATOM 2843 N N . ASP A 1 360 ? -76.207 -19.145 52.248 1.00 34.59 360 ASP A N 1
ATOM 2844 C CA . ASP A 1 360 ? -76.625 -19.981 51.094 1.00 34.59 360 ASP A CA 1
ATOM 2845 C C . ASP A 1 360 ? -76.580 -19.439 49.627 1.00 34.59 360 ASP A C 1
ATOM 2847 O O . ASP A 1 360 ? -77.436 -18.659 49.219 1.00 34.59 360 ASP A O 1
ATOM 2851 N N . LYS A 1 361 ? -75.746 -20.062 48.757 1.00 36.97 361 LYS A N 1
ATOM 2852 C CA . LYS A 1 361 ? -76.069 -21.221 47.854 1.00 36.97 361 LYS A CA 1
ATOM 2853 C C . LYS A 1 361 ? -75.605 -21.178 46.367 1.00 36.97 361 LYS A C 1
ATOM 2855 O O . LYS A 1 361 ? -76.054 -20.348 45.587 1.00 36.97 361 LYS A O 1
ATOM 2860 N N . ARG A 1 362 ? -74.978 -22.320 45.980 1.00 33.88 362 ARG A N 1
ATOM 2861 C CA . ARG A 1 362 ? -74.850 -23.032 44.660 1.00 33.88 362 ARG A CA 1
ATOM 2862 C C . ARG A 1 362 ? -73.722 -22.571 43.720 1.00 33.88 362 ARG A C 1
ATOM 2864 O O . ARG A 1 362 ? -73.605 -21.389 43.474 1.00 33.88 362 ARG A O 1
ATOM 2871 N N . ARG A 1 363 ? -72.909 -23.420 43.064 1.00 34.97 363 ARG A N 1
ATOM 2872 C CA . ARG A 1 363 ? -72.800 -24.878 42.736 1.00 34.97 363 ARG A CA 1
ATOM 2873 C C . ARG A 1 363 ? -71.323 -25.073 42.276 1.00 34.97 363 ARG A C 1
ATOM 2875 O O . ARG A 1 363 ? -70.777 -24.120 41.750 1.00 34.97 363 ARG A O 1
ATOM 2882 N N . GLY A 1 364 ? -70.603 -26.196 42.320 1.00 30.23 364 GLY A N 1
ATOM 2883 C CA . GLY A 1 364 ? -70.819 -27.589 42.706 1.00 30.23 364 GLY A CA 1
ATOM 2884 C C . GLY A 1 364 ? -69.655 -28.463 42.168 1.00 30.23 364 GLY A C 1
ATOM 2885 O O . GLY A 1 364 ? -69.129 -28.151 41.110 1.00 30.23 364 GLY A O 1
ATOM 2886 N N . ARG A 1 365 ? -69.339 -29.564 42.887 1.00 32.25 365 ARG A N 1
ATOM 2887 C CA . ARG A 1 365 ? -68.496 -30.752 42.541 1.00 32.25 365 ARG A CA 1
ATOM 2888 C C . ARG A 1 365 ? -67.035 -30.474 42.145 1.00 32.25 365 ARG A C 1
ATOM 2890 O O . ARG A 1 365 ? -66.774 -29.855 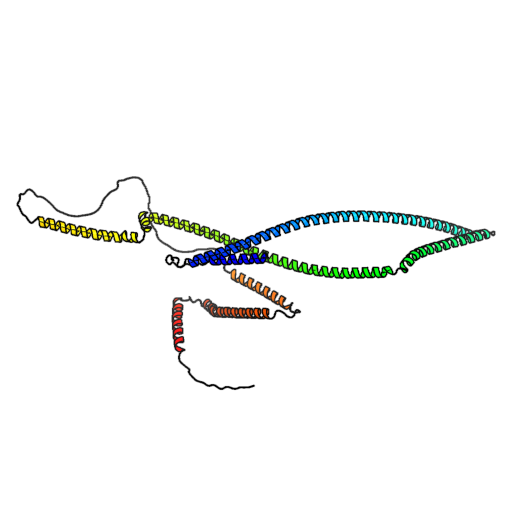41.133 1.00 32.25 365 ARG A O 1
ATOM 2897 N N . GLY A 1 366 ? -66.032 -30.920 42.905 1.00 27.14 366 GLY A N 1
ATOM 2898 C CA . GLY A 1 366 ? -65.699 -32.319 43.240 1.00 27.14 366 GLY A CA 1
ATOM 2899 C C . GLY A 1 366 ? -64.440 -32.673 42.427 1.00 27.14 366 GLY A C 1
ATOM 2900 O O . GLY A 1 366 ? -64.452 -32.493 41.223 1.00 27.14 366 GLY A O 1
ATOM 2901 N N . ARG A 1 367 ? -63.304 -33.109 42.972 1.00 30.53 367 ARG A N 1
ATOM 2902 C CA . ARG A 1 367 ? -63.096 -34.233 43.883 1.00 30.53 367 ARG A CA 1
ATOM 2903 C C . ARG A 1 367 ? -61.675 -34.132 44.464 1.00 30.53 367 ARG A C 1
ATOM 2905 O O . ARG A 1 367 ? -60.735 -33.751 43.781 1.00 30.53 367 ARG A O 1
ATOM 2912 N N . VAL A 1 368 ? -61.581 -34.503 45.730 1.00 30.97 368 VAL A N 1
ATOM 2913 C CA . VAL A 1 368 ? -60.397 -34.623 46.588 1.00 30.97 368 VAL A CA 1
ATOM 2914 C C . VAL A 1 368 ? -59.486 -35.767 46.122 1.00 30.97 368 VAL A C 1
ATOM 2916 O O . VAL A 1 368 ? -60.008 -36.800 45.701 1.00 30.97 368 VAL A O 1
ATOM 2919 N N . SER A 1 369 ? -58.164 -35.641 46.296 1.00 30.80 369 SER A N 1
ATOM 2920 C CA . SER A 1 369 ? -57.348 -36.621 47.046 1.00 30.80 369 SER A CA 1
ATOM 2921 C C . SER A 1 369 ? -55.977 -36.065 47.437 1.00 30.80 369 SER A C 1
ATOM 2923 O O . SER A 1 369 ? -55.283 -35.427 46.656 1.00 30.80 369 SER A O 1
ATOM 2925 N N . ARG A 1 370 ? -55.679 -36.299 48.714 1.00 32.25 370 ARG A N 1
ATOM 2926 C CA . ARG A 1 370 ? -54.508 -35.946 49.521 1.00 32.25 370 ARG A CA 1
ATOM 2927 C C . ARG A 1 370 ? -53.439 -37.044 49.383 1.00 32.25 370 ARG A C 1
ATOM 2929 O O . ARG A 1 370 ? -53.773 -38.138 48.930 1.00 32.25 370 ARG A O 1
ATOM 2936 N N . THR A 1 371 ? -52.274 -36.803 50.001 1.00 32.34 371 THR A N 1
ATOM 2937 C CA . THR A 1 371 ? -51.155 -37.750 50.280 1.00 32.34 371 THR A CA 1
ATOM 2938 C C . THR A 1 371 ? -50.171 -37.822 49.096 1.00 32.34 371 THR A C 1
ATOM 2940 O O . THR A 1 371 ? -50.605 -37.916 47.962 1.00 32.34 371 THR A O 1
ATOM 2943 N N . GLU A 1 372 ? -48.851 -37.666 49.233 1.00 27.02 372 GLU A N 1
ATOM 2944 C CA . GLU A 1 372 ? -47.951 -38.209 50.253 1.00 27.02 372 GLU A CA 1
ATOM 2945 C C . GLU A 1 372 ? -46.571 -37.514 50.211 1.00 27.02 372 GLU A C 1
ATOM 2947 O O . GLU A 1 372 ? -46.167 -36.942 49.199 1.00 27.02 372 GLU A O 1
ATOM 2952 N N . ARG A 1 373 ? -45.861 -37.542 51.341 1.00 31.97 373 ARG A N 1
ATOM 2953 C CA . ARG A 1 373 ? -44.487 -37.052 51.524 1.00 31.97 373 ARG A CA 1
ATOM 2954 C C . ARG A 1 373 ? -43.458 -38.107 51.069 1.00 31.97 373 ARG A C 1
ATOM 2956 O O . ARG A 1 373 ? -43.702 -39.287 51.248 1.00 31.97 373 ARG A O 1
ATOM 2963 N N . GLN A 1 374 ? -42.267 -37.617 50.693 1.00 31.20 374 GLN A N 1
ATOM 2964 C CA . GLN A 1 374 ? -40.932 -38.260 50.763 1.00 31.20 374 GLN A CA 1
ATOM 2965 C C . GLN A 1 374 ? -40.608 -39.435 49.814 1.00 31.20 374 GLN A C 1
ATOM 2967 O O . GLN A 1 374 ? -41.145 -40.521 49.959 1.00 31.20 374 GLN A O 1
ATOM 2972 N N . HIS A 1 375 ? -39.584 -39.273 48.958 1.00 28.95 375 HIS A N 1
ATOM 2973 C CA . HIS A 1 375 ? -38.256 -39.882 49.174 1.00 28.95 375 HIS A CA 1
ATOM 2974 C C . HIS A 1 375 ? -37.207 -39.454 48.128 1.00 28.95 375 HIS A C 1
ATOM 2976 O O . HIS A 1 375 ? -37.506 -39.098 46.993 1.00 28.95 375 HIS A O 1
ATOM 2982 N N . ILE A 1 376 ? -35.960 -39.486 48.591 1.00 31.50 376 ILE A N 1
ATOM 2983 C CA . ILE A 1 376 ? -34.690 -39.204 47.919 1.00 31.50 376 ILE A CA 1
ATOM 2984 C C . ILE A 1 376 ? -34.172 -40.470 47.192 1.00 31.50 376 ILE A C 1
ATOM 2986 O O . ILE A 1 376 ? -34.365 -41.570 47.700 1.00 31.50 376 ILE A O 1
ATOM 2990 N N . GLN A 1 377 ? -33.392 -40.250 46.117 1.00 27.97 377 GLN A N 1
ATOM 2991 C CA . GLN A 1 377 ? -32.215 -41.014 45.634 1.00 27.97 377 GLN A CA 1
ATOM 2992 C C . GLN A 1 377 ? -32.282 -42.001 44.439 1.00 27.97 377 GLN A C 1
ATOM 2994 O O . GLN A 1 377 ? -33.069 -42.935 44.397 1.00 27.97 377 GLN A O 1
ATOM 2999 N N . GLN A 1 378 ? -31.241 -41.820 43.601 1.00 28.58 378 GLN A N 1
ATOM 3000 C CA . GLN A 1 378 ? -30.425 -42.784 42.832 1.00 28.58 378 GLN A CA 1
ATOM 3001 C C . GLN A 1 378 ? -30.671 -42.997 41.321 1.00 28.58 378 GLN A C 1
ATOM 3003 O O . GLN A 1 378 ? -31.507 -43.772 40.885 1.00 28.58 378 GLN A O 1
ATOM 3008 N N . ALA A 1 379 ? -29.817 -42.309 40.545 1.00 26.70 379 ALA A N 1
ATOM 3009 C CA . ALA A 1 379 ? -28.699 -42.863 39.760 1.00 26.70 379 ALA A CA 1
ATOM 3010 C C . ALA A 1 379 ? -28.956 -43.992 38.740 1.00 26.70 379 ALA A C 1
ATOM 3012 O O . ALA A 1 379 ? -29.324 -45.103 39.105 1.00 26.70 379 ALA A O 1
ATOM 3013 N N . GLY A 1 380 ? -28.529 -43.765 37.484 1.00 27.45 380 GLY A N 1
ATOM 3014 C CA . GLY A 1 380 ? -28.203 -44.878 36.583 1.00 27.45 380 GLY A CA 1
ATOM 3015 C C . GLY A 1 380 ? -28.006 -44.604 35.084 1.00 27.45 380 GLY A C 1
ATOM 3016 O O . GLY A 1 380 ? -28.815 -45.067 34.298 1.00 27.45 380 GLY A O 1
ATOM 3017 N N . ARG A 1 381 ? -26.847 -44.018 34.725 1.00 28.59 381 ARG A N 1
ATOM 3018 C CA . ARG A 1 381 ? -25.983 -44.313 33.543 1.00 28.59 381 ARG A CA 1
ATOM 3019 C C . ARG A 1 381 ? -26.293 -43.757 32.123 1.00 28.59 381 ARG A C 1
ATOM 3021 O O . ARG A 1 381 ? -27.003 -44.390 31.357 1.00 28.59 381 ARG A O 1
ATOM 3028 N N . ASN A 1 382 ? -25.590 -42.654 31.788 1.00 35.12 382 ASN A N 1
ATOM 3029 C CA . ASN A 1 382 ? -24.344 -42.517 30.965 1.00 35.12 382 ASN A CA 1
ATOM 3030 C C . ASN A 1 382 ? -24.279 -42.972 29.479 1.00 35.12 382 ASN A C 1
ATOM 3032 O O . ASN A 1 382 ? -25.008 -43.895 29.134 1.00 35.12 382 ASN A O 1
ATOM 3036 N N . PRO A 1 383 ? -23.293 -42.499 28.650 1.00 45.44 383 PRO A N 1
ATOM 3037 C CA . PRO A 1 383 ? -22.208 -41.503 28.889 1.00 45.44 383 PRO A CA 1
ATOM 3038 C C . PRO A 1 383 ? -21.956 -40.463 27.756 1.00 45.44 383 PRO A C 1
ATOM 3040 O O . PRO A 1 383 ? -22.117 -40.786 26.592 1.00 45.44 383 PRO A O 1
ATOM 3043 N N . GLU A 1 384 ? -21.414 -39.280 28.089 1.00 32.66 384 GLU A N 1
ATOM 3044 C CA . GLU A 1 384 ? -20.365 -38.565 27.312 1.00 32.66 384 GLU A CA 1
ATOM 3045 C C . GLU A 1 384 ? -19.952 -37.267 28.039 1.00 32.66 384 GLU A C 1
ATOM 3047 O O . GLU A 1 384 ? -20.372 -36.167 27.707 1.00 32.66 384 GLU A O 1
ATOM 3052 N N . GLN A 1 385 ? -19.146 -37.390 29.097 1.00 34.16 385 GLN A N 1
ATOM 3053 C CA . GLN A 1 385 ? -18.451 -36.258 29.721 1.00 34.16 385 GLN A CA 1
ATOM 3054 C C . GLN A 1 385 ? -17.229 -36.795 30.468 1.00 34.16 385 GLN A C 1
ATOM 3056 O O . GLN A 1 385 ? -17.304 -37.250 31.607 1.00 34.16 385 GLN A O 1
ATOM 3061 N N . ARG A 1 386 ? -16.089 -36.796 29.775 1.00 38.16 386 ARG A N 1
ATOM 3062 C CA . ARG A 1 386 ? -14.758 -36.941 30.366 1.00 38.16 386 ARG A CA 1
ATOM 3063 C C . ARG A 1 386 ? -13.793 -36.081 29.556 1.00 38.16 386 ARG A C 1
ATOM 3065 O O . ARG A 1 386 ? -13.230 -36.539 28.572 1.00 38.16 386 ARG A O 1
ATOM 3072 N N . ALA A 1 387 ? -13.649 -34.826 29.961 1.00 36.81 387 ALA A N 1
ATOM 3073 C CA . ALA A 1 387 ? -12.629 -33.912 29.459 1.00 36.81 387 ALA A CA 1
ATOM 3074 C C . ALA A 1 387 ? -12.249 -32.940 30.584 1.00 36.81 387 ALA A C 1
ATOM 3076 O O . ALA A 1 387 ? -12.478 -31.743 30.503 1.00 36.81 387 ALA A O 1
ATOM 3077 N N . GLU A 1 388 ? -11.717 -33.490 31.671 1.00 45.81 388 GLU A N 1
ATOM 3078 C CA . GLU A 1 388 ? -11.092 -32.731 32.752 1.00 45.81 388 GLU A CA 1
ATOM 3079 C C . GLU A 1 388 ? -9.657 -33.260 32.840 1.00 45.81 388 GLU A C 1
ATOM 3081 O O . GLU A 1 388 ? -9.405 -34.371 33.306 1.00 45.81 388 GLU A O 1
ATOM 3086 N N . GLY A 1 389 ? -8.752 -32.542 32.172 1.00 42.44 389 GLY A N 1
ATOM 3087 C CA . GLY A 1 389 ? -7.382 -32.975 31.865 1.00 42.44 389 GLY A CA 1
ATOM 3088 C C . GLY A 1 389 ? -6.690 -32.158 30.759 1.00 42.44 389 GLY A C 1
ATOM 3089 O O . GLY A 1 389 ? -5.497 -32.331 30.530 1.00 42.44 389 GLY A O 1
ATOM 3090 N N . SER A 1 390 ? -7.405 -31.246 30.085 1.00 56.06 390 SER A N 1
ATOM 3091 C CA . SER A 1 390 ? -6.874 -30.391 29.008 1.00 56.06 390 SER A CA 1
ATOM 3092 C C . SER A 1 390 ? -5.933 -29.287 29.485 1.00 56.06 390 SER A C 1
ATOM 3094 O O . SER A 1 390 ? -5.058 -28.856 28.735 1.00 56.06 390 SER A O 1
ATOM 3096 N N . ASP A 1 391 ? -6.098 -28.821 30.721 1.00 61.62 391 ASP A N 1
ATOM 3097 C CA . ASP A 1 391 ? -5.499 -27.553 31.142 1.00 61.62 391 ASP A CA 1
ATOM 3098 C C . ASP A 1 391 ? -4.027 -27.712 31.533 1.00 61.62 391 ASP A C 1
ATOM 3100 O O . ASP A 1 391 ? -3.214 -26.840 31.227 1.00 61.62 391 ASP A O 1
ATOM 3104 N N . LEU A 1 392 ? -3.653 -28.864 32.104 1.00 60.56 392 LEU A N 1
ATOM 3105 C CA . LEU A 1 392 ? -2.260 -29.170 32.441 1.00 60.56 392 LEU A CA 1
ATOM 3106 C C . LEU A 1 392 ? -1.422 -29.434 31.181 1.00 60.56 392 LEU A C 1
ATOM 3108 O O . LEU A 1 392 ? -0.338 -28.880 31.038 1.00 60.56 392 LEU A O 1
ATOM 3112 N N . TRP A 1 393 ? -1.965 -30.194 30.225 1.00 64.44 393 TRP A N 1
ATOM 3113 C CA . TRP A 1 393 ? -1.332 -30.450 28.924 1.00 64.44 393 TRP A CA 1
ATOM 3114 C C . TRP A 1 393 ? -1.224 -29.177 28.072 1.00 64.44 393 TRP A C 1
ATOM 3116 O O . TRP A 1 393 ? -0.235 -28.962 27.370 1.00 64.44 393 TRP A O 1
ATOM 3126 N N . SER A 1 394 ? -2.221 -28.286 28.150 1.00 72.69 394 SER A N 1
ATOM 3127 C CA . SER A 1 394 ? -2.141 -26.967 27.514 1.00 72.69 394 SER A CA 1
ATOM 3128 C C . SER A 1 394 ? -1.081 -26.078 28.162 1.00 72.69 394 SER A C 1
ATOM 3130 O O . SER A 1 394 ? -0.526 -25.221 27.470 1.00 72.69 394 SER A O 1
ATOM 3132 N N . LEU A 1 395 ? -0.839 -26.223 29.465 1.00 68.56 395 LEU A N 1
ATOM 3133 C CA . LEU A 1 395 ? 0.185 -25.466 30.173 1.00 68.56 395 LEU A CA 1
ATOM 3134 C C . LEU A 1 395 ? 1.580 -26.007 29.855 1.00 68.56 395 LEU A C 1
ATOM 3136 O O . LEU A 1 395 ? 2.455 -25.218 29.522 1.00 68.56 395 LEU A O 1
ATOM 3140 N N . GLU A 1 396 ? 1.759 -27.329 29.858 1.00 73.56 396 GLU A N 1
ATOM 3141 C CA . GLU A 1 396 ? 2.997 -28.012 29.458 1.00 73.56 396 GLU A CA 1
ATOM 3142 C C . GLU A 1 396 ? 3.420 -27.597 28.042 1.00 73.56 396 GLU A C 1
ATOM 3144 O O . GLU A 1 396 ? 4.527 -27.101 27.844 1.00 73.56 396 GLU A O 1
ATOM 3149 N N . LYS A 1 397 ? 2.482 -27.609 27.085 1.00 78.88 397 LYS A N 1
ATOM 3150 C CA . LYS A 1 397 ? 2.732 -27.145 25.714 1.00 78.88 397 LYS A CA 1
ATOM 3151 C C . LYS A 1 397 ? 3.144 -25.670 25.639 1.00 78.88 397 LYS A C 1
ATOM 3153 O O . LYS A 1 397 ? 4.007 -25.312 24.841 1.00 78.88 397 LYS A O 1
ATOM 3158 N N . LYS A 1 398 ? 2.534 -24.802 26.455 1.00 82.25 398 LYS A N 1
ATOM 3159 C CA . LYS A 1 398 ? 2.893 -23.373 26.514 1.00 82.25 398 LYS A CA 1
ATOM 3160 C C . LYS A 1 398 ? 4.252 -23.149 27.169 1.00 82.25 398 LYS A C 1
ATOM 3162 O O . LYS A 1 398 ? 4.968 -22.245 26.753 1.00 82.25 398 LYS A O 1
ATOM 3167 N N . VAL A 1 399 ? 4.607 -23.953 28.169 1.00 80.06 399 VAL A N 1
ATOM 3168 C CA . VAL A 1 399 ? 5.916 -23.912 28.834 1.00 80.06 399 VAL A CA 1
ATOM 3169 C C . VAL A 1 399 ? 7.015 -24.390 27.883 1.00 80.06 399 VAL A C 1
ATOM 3171 O O . VAL A 1 399 ? 8.052 -23.735 27.795 1.00 80.06 399 VAL A O 1
ATOM 3174 N N . ASP A 1 400 ? 6.770 -25.442 27.102 1.00 83.31 400 ASP A N 1
ATOM 3175 C CA . ASP A 1 400 ? 7.695 -25.903 26.061 1.00 83.31 400 ASP A CA 1
ATOM 3176 C C . ASP A 1 400 ? 7.870 -24.869 24.939 1.00 83.31 400 ASP A C 1
ATOM 3178 O O . ASP A 1 400 ? 8.989 -24.615 24.487 1.00 83.31 400 ASP A O 1
ATOM 3182 N N . GLU A 1 401 ? 6.787 -24.198 24.533 1.00 83.00 401 GLU A N 1
ATOM 3183 C CA . GLU A 1 401 ? 6.848 -23.095 23.570 1.00 83.00 401 GLU A CA 1
ATOM 3184 C C . GLU A 1 401 ? 7.640 -21.896 24.124 1.00 83.00 401 GLU A C 1
ATOM 3186 O O . GLU A 1 401 ? 8.414 -21.266 23.399 1.00 83.00 401 GLU A O 1
ATOM 3191 N N . LEU A 1 402 ? 7.497 -21.596 25.420 1.00 81.69 402 LEU A N 1
ATOM 3192 C CA . LEU A 1 402 ? 8.266 -20.547 26.089 1.00 81.69 402 LEU A CA 1
ATOM 3193 C C . LEU A 1 402 ? 9.751 -20.913 26.187 1.00 81.69 402 LEU A C 1
ATOM 3195 O O . LEU A 1 402 ? 10.602 -20.063 25.944 1.00 81.69 402 LEU A O 1
ATOM 3199 N N . LYS A 1 403 ? 10.070 -22.178 26.479 1.00 80.44 403 LYS A N 1
ATOM 3200 C CA . LYS A 1 403 ? 11.445 -22.695 26.531 1.00 80.44 403 LYS A CA 1
ATOM 3201 C C . LYS A 1 403 ? 12.143 -22.574 25.175 1.00 80.44 403 LYS A C 1
ATOM 3203 O O . LYS A 1 403 ? 13.292 -22.144 25.120 1.00 80.44 403 LYS A O 1
ATOM 3208 N N . LEU A 1 404 ? 11.439 -22.883 24.085 1.00 78.38 404 LEU A N 1
ATOM 3209 C CA . LEU A 1 404 ? 11.929 -22.686 22.716 1.00 78.38 404 LEU A CA 1
ATOM 3210 C C . LEU A 1 404 ? 12.145 -21.205 22.379 1.00 78.38 404 LEU A C 1
ATOM 3212 O O . LEU A 1 404 ? 13.153 -20.866 21.767 1.00 78.38 404 LEU A O 1
ATOM 3216 N N . LYS A 1 405 ? 11.246 -20.312 22.812 1.00 81.06 405 LYS A N 1
ATOM 3217 C CA . LYS A 1 405 ? 11.405 -18.859 22.614 1.00 81.06 405 LYS A CA 1
ATOM 3218 C C . LYS A 1 405 ? 12.568 -18.280 23.418 1.00 81.06 405 LYS A C 1
ATOM 3220 O O . LYS A 1 405 ? 13.261 -17.410 22.907 1.00 81.06 405 LYS A O 1
ATOM 3225 N N . VAL A 1 406 ? 12.806 -18.768 24.634 1.00 78.75 406 VAL A N 1
ATOM 3226 C CA . VAL A 1 406 ? 13.956 -18.356 25.455 1.00 78.75 406 VAL A CA 1
ATOM 3227 C C . VAL A 1 406 ? 15.262 -18.829 24.825 1.00 78.75 406 VAL A C 1
ATOM 3229 O O . VAL A 1 406 ? 16.152 -18.010 24.646 1.00 78.75 406 VAL A O 1
ATOM 3232 N N . LEU A 1 407 ? 15.343 -20.091 24.389 1.00 76.94 407 LEU A N 1
ATOM 3233 C CA . LEU A 1 407 ? 16.516 -20.597 23.666 1.00 76.94 407 LEU A CA 1
ATOM 3234 C C . LEU A 1 407 ? 16.781 -19.812 22.375 1.00 76.94 407 LEU A C 1
ATOM 3236 O O . LEU A 1 407 ? 17.925 -19.507 22.066 1.00 76.94 407 LEU A O 1
ATOM 3240 N N . TRP A 1 408 ? 15.728 -19.437 21.644 1.00 71.12 408 TRP A N 1
ATOM 3241 C CA . TRP A 1 408 ? 15.855 -18.618 20.438 1.00 71.12 408 TRP A CA 1
ATOM 3242 C C . TRP A 1 408 ? 16.332 -17.189 20.733 1.00 71.12 408 TRP A C 1
ATOM 3244 O O . TRP A 1 408 ? 17.079 -16.615 19.947 1.00 71.12 408 TRP A O 1
ATOM 3254 N N . LEU A 1 409 ? 15.915 -16.602 21.858 1.00 70.62 409 LEU A N 1
ATOM 3255 C CA . LEU A 1 409 ? 16.369 -15.274 22.276 1.00 70.62 409 LEU A CA 1
ATOM 3256 C C . LEU A 1 409 ? 17.811 -15.302 22.802 1.00 70.62 409 LEU A C 1
ATOM 3258 O O . LEU A 1 409 ? 18.581 -14.410 22.463 1.00 70.62 409 LEU A O 1
ATOM 3262 N N . GLU A 1 410 ? 18.194 -16.345 23.535 1.00 69.62 410 GLU A N 1
ATOM 3263 C CA . GLU A 1 410 ? 19.547 -16.544 24.076 1.00 69.62 410 GLU A CA 1
ATOM 3264 C C . GLU A 1 410 ? 20.583 -16.821 22.961 1.00 69.62 410 GLU A C 1
ATOM 3266 O O . GLU A 1 410 ? 21.697 -16.288 22.981 1.00 69.62 410 GLU A O 1
ATOM 3271 N N . ASP A 1 411 ? 20.187 -17.558 21.915 1.00 58.03 411 ASP A N 1
ATOM 3272 C CA . ASP A 1 411 ? 20.984 -17.771 20.693 1.00 58.03 411 ASP A CA 1
ATOM 3273 C C . ASP A 1 411 ? 21.107 -16.488 19.841 1.00 58.03 411 ASP A C 1
ATOM 3275 O O . ASP A 1 411 ? 22.129 -16.232 19.194 1.00 58.03 411 ASP A O 1
ATOM 3279 N N . ARG A 1 412 ? 20.091 -15.614 19.884 1.00 48.94 412 ARG A N 1
ATOM 3280 C CA . ARG A 1 412 ? 20.105 -14.321 19.181 1.00 48.94 412 ARG A CA 1
ATOM 3281 C C . ARG A 1 412 ? 20.970 -13.272 19.881 1.00 48.94 412 ARG A C 1
ATOM 3283 O O . ARG A 1 412 ? 21.563 -12.439 19.202 1.00 48.94 412 ARG A O 1
ATOM 3290 N N . GLU A 1 413 ? 21.067 -13.323 21.206 1.00 51.78 413 GLU A N 1
ATOM 3291 C CA . GLU A 1 413 ? 21.863 -12.394 22.021 1.00 51.78 413 GLU A CA 1
ATOM 3292 C C . GLU A 1 413 ? 23.368 -12.726 21.976 1.00 51.78 413 GLU A C 1
ATOM 3294 O O . GLU A 1 413 ? 24.216 -11.831 22.018 1.00 51.78 413 GLU A O 1
ATOM 3299 N N . SER A 1 414 ? 23.710 -14.001 21.755 1.00 42.69 414 SER A N 1
ATOM 3300 C CA . SER A 1 414 ? 25.097 -14.468 21.605 1.00 42.69 414 SER A CA 1
ATOM 3301 C C . SER A 1 414 ? 25.753 -14.066 20.272 1.00 42.69 414 SER A C 1
ATOM 3303 O O . SER A 1 414 ? 26.978 -14.016 20.180 1.00 42.69 414 SER A O 1
ATOM 3305 N N . ASN A 1 415 ? 24.969 -13.719 19.243 1.00 39.03 415 ASN A N 1
ATOM 3306 C CA . ASN A 1 415 ? 25.479 -13.381 17.906 1.00 39.03 415 ASN A CA 1
ATOM 3307 C C . ASN A 1 415 ? 25.701 -11.874 17.664 1.00 39.03 415 ASN A C 1
ATOM 3309 O O . ASN A 1 415 ? 26.130 -11.484 16.578 1.00 39.03 415 ASN A O 1
ATOM 3313 N N . THR A 1 416 ? 25.458 -11.012 18.659 1.00 39.19 416 THR A N 1
ATOM 3314 C CA . THR A 1 416 ? 25.604 -9.547 18.520 1.00 39.19 416 THR A CA 1
ATOM 3315 C C . THR A 1 416 ? 26.692 -8.920 19.396 1.00 39.19 416 THR A C 1
ATOM 3317 O O . THR A 1 416 ? 26.819 -7.698 19.425 1.00 39.19 416 THR A O 1
ATOM 3320 N N . SER A 1 417 ? 27.534 -9.707 20.078 1.00 36.34 417 SER A N 1
ATOM 3321 C CA . SER A 1 417 ? 28.543 -9.157 21.004 1.00 36.34 417 SER A CA 1
ATOM 3322 C C . SER A 1 417 ? 29.815 -8.604 20.338 1.00 36.34 417 SER A C 1
ATOM 3324 O O . SER A 1 417 ? 30.708 -8.114 21.031 1.00 36.34 417 SER A O 1
ATOM 3326 N N . ALA A 1 418 ? 29.934 -8.649 19.010 1.00 40.47 418 ALA A N 1
ATOM 3327 C CA . ALA A 1 418 ? 31.095 -8.124 18.296 1.00 40.47 418 ALA A CA 1
ATOM 3328 C C . ALA A 1 418 ? 30.820 -6.718 17.743 1.00 40.47 418 ALA A C 1
ATOM 3330 O O . ALA A 1 418 ? 30.623 -6.521 16.548 1.00 40.47 418 ALA A O 1
ATOM 3331 N N . GLY A 1 419 ? 30.862 -5.725 18.631 1.00 38.91 419 GLY A N 1
ATOM 3332 C CA . GLY A 1 419 ? 31.167 -4.353 18.235 1.00 38.91 419 GLY A CA 1
ATOM 3333 C C . GLY A 1 419 ? 30.049 -3.341 18.428 1.00 38.91 419 GLY A C 1
ATOM 3334 O O . GLY A 1 419 ? 29.418 -2.925 17.466 1.00 38.91 419 GLY A O 1
ATOM 3335 N N . ARG A 1 420 ? 29.940 -2.801 19.644 1.00 31.42 420 ARG A N 1
ATOM 3336 C CA . ARG A 1 420 ? 30.073 -1.351 19.861 1.00 31.42 420 ARG A CA 1
ATOM 3337 C C . ARG A 1 420 ? 30.257 -1.081 21.350 1.00 31.42 420 ARG A C 1
ATOM 3339 O O . ARG A 1 420 ? 29.387 -1.371 22.162 1.00 31.42 420 ARG A O 1
ATOM 3346 N N . GLY A 1 421 ? 31.425 -0.556 21.699 1.00 34.44 421 GLY A N 1
ATOM 3347 C CA . GLY A 1 421 ? 31.735 -0.138 23.055 1.00 34.44 421 GLY A CA 1
ATOM 3348 C C . GLY A 1 421 ? 30.974 1.125 23.462 1.00 34.44 421 GLY A C 1
ATOM 3349 O O . GLY A 1 421 ? 30.828 2.053 22.672 1.00 34.44 421 GLY A O 1
ATOM 3350 N N . ALA A 1 422 ? 30.580 1.112 24.735 1.00 45.66 422 ALA A N 1
ATOM 3351 C CA . ALA A 1 422 ? 30.444 2.237 25.656 1.00 45.66 422 ALA A CA 1
ATOM 3352 C C . ALA A 1 422 ? 29.447 3.356 25.304 1.00 45.66 422 ALA A C 1
ATOM 3354 O O . ALA A 1 422 ? 29.784 4.324 24.636 1.00 45.66 422 ALA A O 1
ATOM 3355 N N . THR A 1 423 ? 28.247 3.268 25.887 1.00 44.19 423 THR A N 1
ATOM 3356 C CA . THR A 1 423 ? 27.631 4.324 26.729 1.00 44.19 423 THR A CA 1
ATOM 3357 C C . THR A 1 423 ? 26.281 3.838 27.283 1.00 44.19 423 THR A C 1
ATOM 3359 O O . THR A 1 423 ? 25.274 4.455 27.009 1.00 44.19 423 THR A O 1
ATOM 3362 N N . ASN A 1 424 ? 26.213 2.730 28.039 1.00 48.47 424 ASN A N 1
ATOM 3363 C CA . ASN A 1 424 ? 24.955 2.320 28.712 1.00 48.47 424 ASN A CA 1
ATOM 3364 C C . ASN A 1 424 ? 25.144 1.534 30.031 1.00 48.47 424 ASN A C 1
ATOM 3366 O O . ASN A 1 424 ? 24.191 0.945 30.532 1.00 48.47 424 ASN A O 1
ATOM 3370 N N . GLY A 1 425 ? 26.339 1.553 30.640 1.00 48.12 425 GLY A N 1
ATOM 3371 C CA . GLY A 1 425 ? 26.639 0.732 31.829 1.00 48.12 425 GLY A CA 1
ATOM 3372 C C . GLY A 1 425 ? 25.654 0.919 32.992 1.00 48.12 425 GLY A C 1
ATOM 3373 O O . GLY A 1 425 ? 25.200 -0.049 33.577 1.00 48.12 425 GLY A O 1
ATOM 3374 N N . GLY A 1 426 ? 25.201 2.147 33.265 1.00 53.31 426 GLY A N 1
ATOM 3375 C CA . GLY A 1 426 ? 24.337 2.407 34.425 1.00 53.31 426 GLY A CA 1
ATOM 3376 C C . GLY A 1 426 ? 22.888 1.908 34.319 1.00 53.31 426 GLY A C 1
ATOM 3377 O O . GLY A 1 426 ? 22.242 1.728 35.350 1.00 53.31 426 GLY A O 1
ATOM 3378 N N . VAL A 1 427 ? 22.355 1.713 33.107 1.00 61.12 427 VAL A N 1
ATOM 3379 C CA . VAL A 1 427 ? 20.967 1.246 32.908 1.00 61.12 427 VAL A CA 1
ATOM 3380 C C . VAL A 1 427 ? 20.928 -0.279 32.852 1.00 61.12 427 VAL A C 1
ATOM 3382 O O . VAL A 1 427 ? 20.065 -0.885 33.487 1.00 61.12 427 VAL A O 1
ATOM 3385 N N . GLU A 1 428 ? 21.907 -0.883 32.178 1.00 66.44 428 GLU A N 1
ATOM 3386 C CA . GLU A 1 428 ? 22.095 -2.334 32.113 1.00 66.44 428 GLU A CA 1
ATOM 3387 C C . GLU A 1 428 ? 22.344 -2.917 33.515 1.00 66.44 428 GLU A C 1
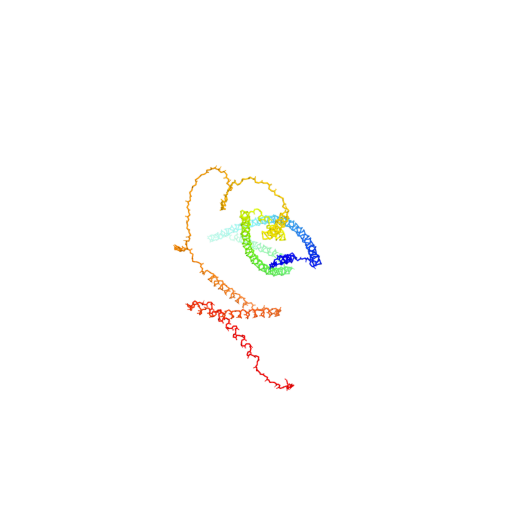ATOM 3389 O O . GLU A 1 428 ? 21.652 -3.843 33.931 1.00 66.44 428 GLU A O 1
ATOM 3394 N N . ASP A 1 429 ? 23.233 -2.294 34.302 1.00 69.00 429 ASP A N 1
ATOM 3395 C CA . ASP A 1 429 ? 23.566 -2.745 35.661 1.00 69.00 429 ASP A CA 1
ATOM 3396 C C . ASP A 1 429 ? 22.353 -2.678 36.605 1.00 69.00 429 ASP A C 1
ATOM 3398 O O . ASP A 1 429 ? 22.171 -3.529 37.482 1.00 69.00 429 ASP A O 1
ATOM 3402 N N . LYS A 1 430 ? 21.478 -1.680 36.416 1.00 72.81 430 LYS A N 1
ATOM 3403 C CA . LYS A 1 430 ? 20.261 -1.503 37.219 1.00 72.81 430 LYS A CA 1
ATOM 3404 C C . LYS A 1 430 ? 19.180 -2.511 36.834 1.00 72.81 430 LYS A C 1
ATOM 3406 O O . LYS A 1 430 ? 18.565 -3.107 37.717 1.00 72.81 430 LYS A O 1
ATOM 3411 N N . LEU A 1 431 ? 19.005 -2.758 35.537 1.00 74.56 431 LEU A N 1
ATOM 3412 C CA . LEU A 1 431 ? 18.095 -3.783 35.031 1.00 74.56 431 LEU A CA 1
ATOM 3413 C C . LEU A 1 431 ? 18.554 -5.183 35.466 1.00 74.56 431 LEU A C 1
ATOM 3415 O O . LEU A 1 431 ? 17.747 -5.998 35.906 1.00 74.56 431 LEU A O 1
ATOM 3419 N N . GLN A 1 432 ? 19.859 -5.448 35.441 1.00 80.19 432 GLN A N 1
ATOM 3420 C CA . GLN A 1 432 ? 20.433 -6.716 35.878 1.00 80.19 432 GLN A CA 1
ATOM 3421 C C . GLN A 1 432 ? 20.301 -6.917 37.399 1.00 80.19 432 GLN A C 1
ATOM 3423 O O . GLN A 1 432 ? 20.017 -8.030 37.860 1.00 80.19 432 GLN A O 1
ATOM 3428 N N . ALA A 1 433 ? 20.408 -5.848 38.194 1.00 80.75 433 ALA A N 1
ATOM 3429 C CA . ALA A 1 433 ? 20.109 -5.878 39.627 1.00 80.75 433 ALA A CA 1
ATOM 3430 C C . ALA A 1 433 ? 18.621 -6.169 39.914 1.00 80.75 433 ALA A C 1
ATOM 3432 O O . ALA A 1 433 ? 18.302 -6.960 40.805 1.00 80.75 433 ALA A O 1
ATOM 3433 N N . GLU A 1 434 ? 17.698 -5.593 39.140 1.00 81.56 434 GLU A N 1
ATOM 3434 C CA . GLU A 1 434 ? 16.261 -5.868 39.272 1.00 81.56 434 GLU A CA 1
ATOM 3435 C C . GLU A 1 434 ? 15.907 -7.300 38.841 1.00 81.56 434 GLU A C 1
ATOM 3437 O O . GLU A 1 434 ? 15.182 -8.000 39.551 1.00 81.56 434 GLU A O 1
ATOM 3442 N N . VAL A 1 435 ? 16.488 -7.794 37.743 1.00 85.19 435 VAL A N 1
ATOM 3443 C CA . VAL A 1 435 ? 16.293 -9.174 37.264 1.00 85.19 435 VAL A CA 1
ATOM 3444 C C . VAL A 1 435 ? 16.832 -10.195 38.265 1.00 85.19 435 VAL A C 1
ATOM 3446 O O . VAL A 1 435 ? 16.183 -11.209 38.525 1.00 85.19 435 VAL A O 1
ATOM 3449 N N . THR A 1 436 ? 17.998 -9.949 38.865 1.00 84.75 436 THR A N 1
ATOM 3450 C CA . THR A 1 436 ? 18.554 -10.839 39.900 1.00 84.75 436 THR A CA 1
ATOM 3451 C C . THR A 1 436 ? 17.726 -10.814 41.184 1.00 84.75 436 THR A C 1
ATOM 3453 O O . THR A 1 436 ? 17.528 -11.862 41.805 1.00 84.75 436 THR A O 1
ATOM 3456 N N . TRP A 1 437 ? 17.164 -9.660 41.556 1.00 85.88 437 TRP A N 1
ATOM 3457 C CA . TRP A 1 437 ? 16.223 -9.561 42.670 1.00 85.88 437 TRP A CA 1
ATOM 3458 C C . TRP A 1 437 ? 14.930 -10.344 42.398 1.00 85.88 437 TRP A C 1
ATOM 3460 O O . TRP A 1 437 ? 14.490 -11.105 43.263 1.00 85.88 437 TRP A O 1
ATOM 3470 N N . LEU A 1 438 ? 14.375 -10.237 41.187 1.00 83.44 438 LEU A N 1
ATOM 3471 C CA . LEU A 1 438 ? 13.162 -10.949 40.779 1.00 83.44 438 LEU A CA 1
ATOM 3472 C C . LEU A 1 438 ? 13.379 -12.469 40.719 1.00 83.44 438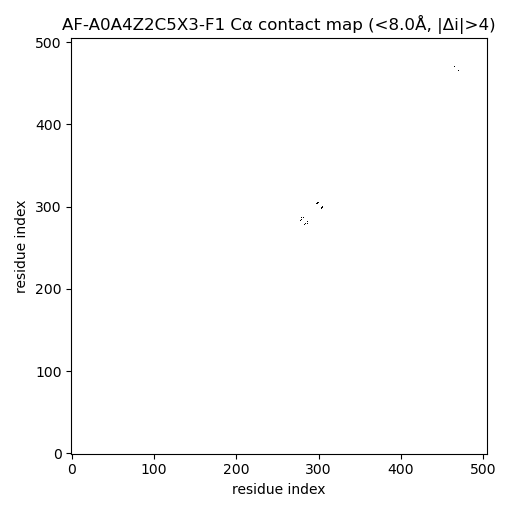 LEU A C 1
ATOM 3474 O O . LEU A 1 438 ? 12.546 -13.230 41.211 1.00 83.44 438 LEU A O 1
ATOM 3478 N N . LYS A 1 439 ? 14.521 -12.917 40.176 1.00 86.44 439 LYS A N 1
ATOM 3479 C CA . LYS A 1 439 ? 14.915 -14.337 40.152 1.00 86.44 439 LYS A CA 1
ATOM 3480 C C . LYS A 1 439 ? 15.011 -14.914 41.563 1.00 86.44 439 LYS A C 1
ATOM 3482 O O . LYS A 1 439 ? 14.439 -15.969 41.823 1.00 86.44 439 LYS A O 1
ATOM 3487 N N . ARG A 1 440 ? 15.647 -14.189 42.489 1.00 87.06 440 ARG A N 1
ATOM 3488 C CA . ARG A 1 440 ? 15.728 -14.586 43.902 1.00 87.06 440 ARG A CA 1
ATOM 3489 C C . ARG A 1 440 ? 14.348 -14.650 44.561 1.00 87.06 440 ARG A C 1
ATOM 3491 O O . ARG A 1 440 ? 14.064 -15.622 45.253 1.00 87.06 440 ARG A O 1
ATOM 3498 N N . GLY A 1 441 ? 13.481 -13.662 44.321 1.00 88.50 441 GLY A N 1
ATOM 3499 C CA . GLY A 1 441 ? 12.112 -13.656 44.850 1.00 88.50 441 GLY A CA 1
ATOM 3500 C C . GLY A 1 441 ? 11.269 -14.825 44.328 1.00 88.50 441 GLY A C 1
ATOM 3501 O O . GLY A 1 441 ? 10.533 -15.454 45.090 1.00 88.50 441 GLY A O 1
ATOM 3502 N N . LEU A 1 442 ? 11.427 -15.175 43.048 1.00 82.62 442 LEU A N 1
ATOM 3503 C CA . LEU A 1 442 ? 10.766 -16.329 42.442 1.00 82.62 442 LEU A CA 1
ATOM 3504 C C . LEU A 1 442 ? 11.285 -17.651 43.019 1.00 82.62 442 LEU A C 1
ATOM 3506 O O . LEU A 1 442 ? 10.482 -18.514 43.362 1.00 82.62 442 LEU A O 1
ATOM 3510 N N . GLU A 1 443 ? 12.599 -17.811 43.181 1.00 88.50 443 GLU A N 1
ATOM 3511 C CA . GLU A 1 443 ? 13.184 -18.980 43.852 1.00 88.50 443 GLU A CA 1
ATOM 3512 C C . GLU A 1 443 ? 12.715 -19.104 45.302 1.00 88.50 443 GLU A C 1
ATOM 3514 O O . GLU A 1 443 ? 12.447 -20.207 45.778 1.00 88.50 443 GLU A O 1
ATOM 3519 N N . GLU A 1 444 ? 12.549 -17.985 46.004 1.00 85.06 444 GLU A N 1
ATOM 3520 C CA . GLU A 1 444 ? 11.982 -17.956 47.348 1.00 85.06 444 GLU A CA 1
ATOM 3521 C C . GLU A 1 444 ? 10.524 -18.398 47.381 1.00 85.06 444 GLU A C 1
ATOM 3523 O O . GLU A 1 444 ? 10.172 -19.254 48.196 1.00 85.06 444 GLU A O 1
ATOM 3528 N N . HIS A 1 445 ? 9.699 -17.894 46.465 1.00 82.06 445 HIS A N 1
ATOM 3529 C CA . HIS A 1 445 ? 8.316 -18.333 46.309 1.00 82.06 445 HIS A CA 1
ATOM 3530 C C . HIS A 1 445 ? 8.221 -19.814 45.939 1.00 82.06 445 HIS A C 1
ATOM 3532 O O . HIS A 1 445 ? 7.441 -20.540 46.548 1.00 82.06 445 HIS A O 1
ATOM 3538 N N . LEU A 1 446 ? 9.046 -20.292 45.006 1.00 80.19 446 LEU A N 1
ATOM 3539 C CA . LEU A 1 446 ? 9.085 -21.698 44.605 1.00 80.19 446 LEU A CA 1
ATOM 3540 C C . LEU A 1 446 ? 9.581 -22.600 45.736 1.00 80.19 446 LEU A C 1
ATOM 3542 O O . LEU A 1 446 ? 9.055 -23.694 45.923 1.00 80.19 446 LEU A O 1
ATOM 3546 N N . ARG A 1 447 ? 10.544 -22.145 46.539 1.00 85.12 447 ARG A N 1
ATOM 3547 C CA . ARG A 1 447 ? 11.015 -22.858 47.731 1.00 85.12 447 ARG A CA 1
ATOM 3548 C C . ARG A 1 447 ? 9.942 -22.916 48.815 1.00 85.12 447 ARG A C 1
ATOM 3550 O O . ARG A 1 447 ? 9.755 -23.972 49.411 1.00 85.12 447 ARG A O 1
ATOM 3557 N N . MET A 1 448 ? 9.215 -21.824 49.057 1.00 75.25 448 MET A N 1
ATOM 3558 C CA . MET A 1 448 ? 8.076 -21.823 49.981 1.00 75.25 448 MET A CA 1
ATOM 3559 C C . MET A 1 448 ? 6.953 -22.726 49.478 1.00 75.25 448 MET A C 1
ATOM 3561 O O . MET A 1 448 ? 6.461 -23.551 50.240 1.00 75.25 448 MET A O 1
ATOM 3565 N N . PHE A 1 449 ? 6.608 -22.641 48.195 1.00 74.94 449 PHE A N 1
ATOM 3566 C CA . PHE A 1 449 ? 5.624 -23.508 47.559 1.00 74.94 449 PHE A CA 1
ATOM 3567 C C . PHE A 1 449 ? 6.033 -24.976 47.713 1.00 74.94 449 PHE A C 1
ATOM 3569 O O . PHE A 1 449 ? 5.291 -25.784 48.260 1.00 74.94 449 PHE A O 1
ATOM 3576 N N . ARG A 1 450 ? 7.274 -25.319 47.369 1.00 75.06 450 ARG A N 1
ATOM 3577 C CA . ARG A 1 450 ? 7.788 -26.680 47.523 1.00 75.06 450 ARG A CA 1
ATOM 3578 C C . ARG A 1 450 ? 7.818 -27.134 48.983 1.00 75.06 450 ARG A C 1
ATOM 3580 O O . ARG A 1 450 ? 7.533 -28.292 49.241 1.00 75.06 450 ARG A O 1
ATOM 3587 N N . ASN A 1 451 ? 8.090 -26.260 49.950 1.00 76.06 451 ASN A N 1
ATOM 3588 C CA . ASN A 1 451 ? 8.019 -26.599 51.377 1.00 76.06 451 ASN A CA 1
ATOM 3589 C C . ASN A 1 451 ? 6.580 -26.797 51.884 1.00 76.06 451 ASN A C 1
ATOM 3591 O O . ASN A 1 451 ? 6.353 -27.638 52.747 1.00 76.06 451 ASN A O 1
ATOM 3595 N N . VAL A 1 452 ? 5.610 -26.047 51.357 1.00 73.75 452 VAL A N 1
ATOM 3596 C CA . VAL A 1 452 ? 4.188 -26.191 51.711 1.00 73.75 452 VAL A CA 1
ATOM 3597 C C . VAL A 1 452 ? 3.598 -27.458 51.087 1.00 73.75 452 VAL A C 1
ATOM 3599 O O . VAL A 1 452 ? 2.837 -28.167 51.742 1.00 73.75 452 VAL A O 1
ATOM 3602 N N . PHE A 1 453 ? 3.995 -27.784 49.855 1.00 61.69 453 PHE A N 1
ATOM 3603 C CA . PHE A 1 453 ? 3.415 -28.879 49.075 1.00 61.69 453 PHE A CA 1
ATOM 3604 C C . PHE A 1 453 ? 4.250 -30.168 49.049 1.00 61.69 453 PHE A C 1
ATOM 3606 O O . PHE A 1 453 ? 3.755 -31.190 48.597 1.00 61.69 453 PHE A O 1
ATOM 3613 N N . SER A 1 454 ? 5.468 -30.197 49.596 1.00 63.91 454 SER A N 1
ATOM 3614 C CA . SER A 1 454 ? 6.293 -31.426 49.658 1.00 63.91 454 SER A CA 1
ATOM 3615 C C . SER A 1 454 ? 5.670 -32.547 50.492 1.00 63.91 454 SER A C 1
ATOM 3617 O O . SER A 1 454 ? 6.014 -33.711 50.306 1.00 63.91 454 SER A O 1
ATOM 3619 N N . ASN A 1 455 ? 4.724 -32.218 51.373 1.00 57.66 455 ASN A N 1
ATOM 3620 C CA . ASN A 1 455 ? 3.955 -33.210 52.123 1.00 57.66 455 ASN A CA 1
ATOM 3621 C C . ASN A 1 455 ? 2.641 -33.609 51.428 1.00 57.66 455 ASN A C 1
ATOM 3623 O O . ASN A 1 455 ? 2.000 -34.556 51.876 1.00 57.66 455 ASN A O 1
ATOM 3627 N N . ALA A 1 456 ? 2.237 -32.927 50.348 1.00 59.25 456 ALA A N 1
ATOM 3628 C CA . ALA A 1 456 ? 1.001 -33.229 49.623 1.00 59.25 456 ALA A CA 1
ATOM 3629 C C . ALA A 1 456 ? 1.086 -34.591 48.914 1.00 59.25 456 ALA A C 1
ATOM 3631 O O . ALA A 1 456 ? 0.163 -35.390 49.032 1.00 59.25 456 ALA A O 1
ATOM 3632 N N . ASP A 1 457 ? 2.239 -34.921 48.323 1.00 56.78 457 ASP A N 1
ATOM 3633 C CA . ASP A 1 457 ? 2.471 -36.217 47.661 1.00 56.78 457 ASP A CA 1
ATOM 3634 C C . ASP A 1 457 ? 2.482 -37.404 48.647 1.00 56.78 457 ASP A C 1
ATOM 3636 O O . ASP A 1 457 ? 2.215 -38.552 48.281 1.00 56.78 457 ASP A O 1
ATOM 3640 N N . LEU A 1 458 ? 2.807 -37.144 49.919 1.00 58.19 458 LEU A N 1
ATOM 3641 C CA . LEU A 1 458 ? 2.790 -38.137 51.001 1.00 58.19 458 LEU A CA 1
ATOM 3642 C C . LEU A 1 458 ? 1.375 -38.313 51.582 1.00 58.19 458 LEU A C 1
ATOM 3644 O O . LEU A 1 458 ? 1.010 -39.421 51.982 1.00 58.19 458 LEU A O 1
ATOM 3648 N N . LEU A 1 459 ? 0.569 -37.246 51.566 1.00 54.16 459 LEU A N 1
ATOM 3649 C CA . LEU A 1 459 ? -0.853 -37.254 51.925 1.00 54.16 459 LEU A CA 1
ATOM 3650 C C . LEU A 1 459 ? -1.721 -37.908 50.843 1.00 54.16 459 LEU A C 1
ATOM 3652 O O . LEU A 1 459 ? -2.669 -38.606 51.171 1.00 54.16 459 LEU A O 1
ATOM 3656 N N . GLU A 1 460 ? -1.375 -37.753 49.565 1.00 57.12 460 GLU A N 1
ATOM 3657 C CA . GLU A 1 460 ? -2.097 -38.396 48.460 1.00 57.12 460 GLU A CA 1
ATOM 3658 C C . GLU A 1 460 ? -1.873 -39.919 48.433 1.00 57.12 460 GLU A C 1
ATOM 3660 O O . GLU A 1 460 ? -2.782 -40.689 48.128 1.00 57.12 460 GLU A O 1
ATOM 3665 N N . LYS A 1 461 ? -0.675 -40.380 48.824 1.00 53.69 461 LYS A N 1
ATOM 3666 C CA . LYS A 1 461 ? -0.347 -41.816 48.909 1.00 53.69 461 LYS A CA 1
ATOM 3667 C C . LYS A 1 461 ? -0.864 -42.498 50.173 1.00 53.69 461 LYS A C 1
ATOM 3669 O O . LYS A 1 461 ? -0.972 -43.723 50.199 1.00 53.69 461 LYS A O 1
ATOM 3674 N N . THR A 1 462 ? -1.170 -41.742 51.223 1.00 53.00 462 THR A N 1
ATOM 3675 C CA . THR A 1 462 ? -1.808 -42.291 52.418 1.00 53.00 462 THR A CA 1
ATOM 3676 C C . THR A 1 462 ? -3.315 -42.168 52.250 1.00 53.00 462 THR A C 1
ATOM 3678 O O . THR A 1 462 ? -3.900 -41.117 52.456 1.00 53.00 462 THR A O 1
ATOM 3681 N N . GLN A 1 463 ? -3.964 -43.269 51.868 1.00 48.44 463 GLN A N 1
ATOM 3682 C CA . GLN A 1 463 ? -5.420 -43.387 51.731 1.00 48.44 463 GLN A CA 1
ATOM 3683 C C . GLN A 1 463 ? -6.114 -43.383 53.112 1.00 48.44 463 GLN A C 1
ATOM 3685 O O . GLN A 1 463 ? -6.873 -44.282 53.459 1.00 48.44 463 GLN A O 1
ATOM 3690 N N . ALA A 1 464 ? -5.786 -42.392 53.939 1.00 55.91 464 ALA A N 1
ATOM 3691 C CA . ALA A 1 464 ? -6.331 -42.140 55.257 1.00 55.91 464 ALA A CA 1
ATOM 3692 C C . ALA A 1 464 ? -7.129 -40.836 55.185 1.00 55.91 464 ALA A C 1
ATOM 3694 O O . ALA A 1 464 ? -6.607 -39.780 54.836 1.00 55.91 464 ALA A O 1
ATOM 3695 N N . THR A 1 465 ? -8.418 -40.910 55.498 1.00 52.97 465 THR A N 1
ATOM 3696 C CA . THR A 1 465 ? -9.289 -39.737 55.582 1.00 52.97 465 THR A CA 1
ATOM 3697 C C . THR A 1 465 ? -8.774 -38.787 56.661 1.00 52.97 465 THR A C 1
ATOM 3699 O O . THR A 1 465 ? -8.657 -39.169 57.825 1.00 52.97 465 THR A O 1
ATOM 3702 N N . LEU A 1 466 ? -8.466 -37.548 56.272 1.00 53.88 466 LEU A N 1
ATOM 3703 C CA . LEU A 1 466 ? -8.073 -36.474 57.182 1.00 53.88 466 LEU A CA 1
ATOM 3704 C C . LEU A 1 466 ? -9.242 -36.139 58.123 1.00 53.88 466 LEU A C 1
ATOM 3706 O O . LEU A 1 466 ? -10.193 -35.463 57.738 1.00 53.88 466 LEU A O 1
ATOM 3710 N N . GLU A 1 467 ? -9.177 -36.616 59.368 1.00 62.88 467 GLU A N 1
ATOM 3711 C CA . GLU A 1 467 ? -10.091 -36.211 60.440 1.00 62.88 467 GLU A CA 1
ATOM 3712 C C . GLU A 1 467 ? -9.816 -34.744 60.815 1.00 62.88 467 GLU A C 1
ATOM 3714 O O . GLU A 1 467 ? -8.912 -34.435 61.597 1.00 62.88 467 GLU A O 1
ATOM 3719 N N . LEU A 1 468 ? -10.599 -33.832 60.230 1.00 60.09 468 LEU A N 1
ATOM 3720 C CA . LEU A 1 468 ? -10.514 -32.378 60.426 1.00 60.09 468 LEU A CA 1
ATOM 3721 C C . LEU A 1 468 ? -10.542 -31.970 61.911 1.00 60.09 468 LEU A C 1
ATOM 3723 O O . LEU A 1 468 ? -9.841 -31.034 62.297 1.00 60.09 468 LEU A O 1
ATOM 3727 N N . ASP A 1 469 ? -11.248 -32.723 62.757 1.00 64.12 469 ASP A N 1
ATOM 3728 C CA . ASP A 1 469 ? -11.326 -32.471 64.201 1.00 64.12 469 ASP A CA 1
ATOM 3729 C C . ASP A 1 469 ? -9.990 -32.694 64.926 1.00 64.12 469 ASP A C 1
ATOM 3731 O O . ASP A 1 469 ? -9.618 -31.907 65.802 1.00 64.12 469 ASP A 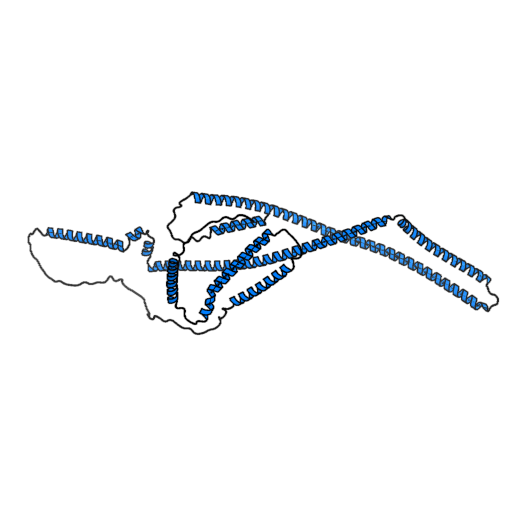O 1
ATOM 3735 N N . LYS A 1 470 ? -9.205 -33.708 64.532 1.00 62.28 470 LYS A N 1
ATOM 3736 C CA . LYS A 1 470 ? -7.863 -33.940 65.098 1.00 62.28 470 LYS A CA 1
ATOM 3737 C C . LYS A 1 470 ? -6.856 -32.899 64.620 1.00 62.28 470 LYS A C 1
ATOM 3739 O O . LYS A 1 470 ? -5.961 -32.525 65.375 1.00 62.28 470 LYS A O 1
ATOM 3744 N N . LEU A 1 471 ? -7.007 -32.409 63.389 1.00 64.25 471 LEU A N 1
ATOM 3745 C CA . LEU A 1 471 ? -6.141 -31.380 62.805 1.00 64.25 471 LEU A CA 1
ATOM 3746 C C . LEU A 1 471 ? -6.388 -30.013 63.456 1.00 64.25 471 LEU A C 1
ATOM 3748 O O . LEU A 1 471 ? -5.438 -29.299 63.782 1.00 64.25 471 LEU A O 1
ATOM 3752 N N . TRP A 1 472 ? -7.651 -29.700 63.750 1.00 63.75 472 TRP A N 1
ATOM 3753 C CA . TRP A 1 472 ? -8.023 -28.530 64.539 1.00 63.75 472 TRP A CA 1
ATOM 3754 C C . TRP A 1 472 ? -7.503 -28.622 65.983 1.00 63.75 472 TRP A C 1
ATOM 3756 O O . TRP A 1 472 ? -6.947 -27.652 66.501 1.00 63.75 472 TRP A O 1
ATOM 3766 N N . GLN A 1 473 ? -7.579 -29.800 66.616 1.00 69.00 473 GLN A N 1
ATOM 3767 C CA . GLN A 1 473 ? -6.974 -30.033 67.935 1.00 69.00 473 GLN A CA 1
ATOM 3768 C C . GLN A 1 473 ? -5.449 -29.862 67.921 1.00 69.00 473 GLN A C 1
ATOM 3770 O O . GLN A 1 473 ? -4.907 -29.211 68.815 1.00 69.00 473 GLN A O 1
ATOM 3775 N N . LEU A 1 474 ? -4.769 -30.380 66.892 1.00 68.31 474 LEU A N 1
ATOM 3776 C CA . LEU A 1 474 ? -3.320 -30.251 66.713 1.00 68.31 474 LEU A CA 1
ATOM 3777 C C . LEU A 1 474 ? -2.884 -28.801 66.490 1.00 68.31 474 LEU A C 1
ATOM 3779 O O . LEU A 1 474 ? -1.885 -28.370 67.067 1.00 68.31 474 LEU A O 1
ATOM 3783 N N . MET A 1 475 ? -3.641 -28.037 65.699 1.00 69.94 475 MET A N 1
ATOM 3784 C CA . MET A 1 475 ? -3.418 -26.602 65.506 1.00 69.94 475 MET A CA 1
ATOM 3785 C C . MET A 1 475 ? -3.535 -25.855 66.838 1.00 69.94 475 MET A C 1
ATOM 3787 O O . MET A 1 475 ? -2.627 -25.117 67.211 1.00 69.94 475 MET A O 1
ATOM 3791 N N . LYS A 1 476 ? -4.564 -26.168 67.633 1.00 71.94 476 LYS A N 1
ATOM 3792 C CA . LYS A 1 476 ? -4.765 -25.575 68.961 1.00 71.94 476 LYS A CA 1
ATOM 3793 C C . LYS A 1 476 ? -3.649 -25.928 69.952 1.00 71.94 476 LYS A C 1
ATOM 3795 O O . LYS A 1 476 ? -3.224 -25.075 70.729 1.00 71.94 476 LYS A O 1
ATOM 3800 N N . THR A 1 477 ? -3.140 -27.164 69.928 1.00 67.25 477 THR A N 1
ATOM 3801 C CA . THR A 1 477 ? -2.003 -27.569 70.775 1.00 67.25 477 THR A CA 1
ATOM 3802 C C . THR A 1 477 ? -0.676 -26.979 70.306 1.00 67.25 477 THR A C 1
ATOM 3804 O O . THR A 1 477 ? 0.163 -26.663 71.144 1.00 67.25 477 THR A O 1
ATOM 3807 N N . LYS A 1 478 ? -0.492 -26.779 68.995 1.00 68.12 478 LYS A N 1
ATOM 3808 C CA . LYS A 1 478 ? 0.728 -26.205 68.411 1.00 68.12 478 LYS A CA 1
ATOM 3809 C C . LYS A 1 478 ? 0.814 -24.695 68.634 1.00 68.12 478 LYS A C 1
ATOM 3811 O O . LYS A 1 478 ? 1.904 -24.183 68.881 1.00 68.12 478 LYS A O 1
ATOM 3816 N N . ASP A 1 479 ? -0.318 -23.999 68.608 1.00 63.91 479 ASP A N 1
ATOM 3817 C CA . ASP A 1 479 ? -0.389 -22.591 69.003 1.00 63.91 479 ASP A CA 1
ATOM 3818 C C . ASP A 1 479 ? -0.109 -22.444 70.509 1.00 63.91 479 ASP A C 1
ATOM 3820 O O . ASP A 1 479 ? 0.710 -21.617 70.904 1.00 63.91 479 ASP A O 1
ATOM 3824 N N . ALA A 1 480 ? -0.633 -23.351 71.345 1.00 62.38 480 ALA A N 1
ATOM 3825 C CA . ALA A 1 480 ? -0.304 -23.397 72.773 1.00 62.38 480 ALA A CA 1
ATOM 3826 C C . ALA A 1 480 ? 1.174 -23.757 73.068 1.00 62.38 480 ALA A C 1
ATOM 3828 O O . ALA A 1 480 ? 1.739 -23.292 74.061 1.00 62.38 480 ALA A O 1
ATOM 3829 N N . GLU A 1 481 ? 1.823 -24.572 72.228 1.00 60.91 481 GLU A N 1
ATOM 3830 C CA . GLU A 1 481 ? 3.257 -24.885 72.333 1.00 60.91 481 GLU A CA 1
ATOM 3831 C C . GLU A 1 481 ? 4.145 -23.714 71.902 1.00 60.91 481 GLU A C 1
ATOM 3833 O O . GLU A 1 481 ? 5.131 -23.417 72.580 1.00 60.91 481 GLU A O 1
ATOM 3838 N N . LYS A 1 482 ? 3.780 -22.999 70.829 1.00 62.59 482 LYS A N 1
ATOM 3839 C CA . LYS A 1 482 ? 4.491 -21.790 70.383 1.00 62.59 482 LYS A CA 1
ATOM 3840 C C . LYS A 1 482 ? 4.410 -20.664 71.414 1.00 62.59 482 LYS A C 1
ATOM 3842 O O . LYS A 1 482 ? 5.416 -19.988 71.637 1.00 62.59 482 LYS A O 1
ATOM 3847 N N . GLU A 1 483 ? 3.274 -20.514 72.097 1.00 57.97 483 GLU A N 1
ATOM 3848 C CA . GLU A 1 483 ? 3.112 -19.573 73.215 1.00 57.97 483 GLU A CA 1
ATOM 3849 C C . GLU A 1 483 ? 4.060 -19.924 74.385 1.00 57.97 483 GLU A C 1
ATOM 3851 O O . GLU A 1 483 ? 4.746 -19.058 74.934 1.00 57.97 483 GLU A O 1
ATOM 3856 N N . LYS A 1 484 ? 4.193 -21.221 74.716 1.00 56.31 484 LYS A N 1
ATOM 3857 C CA . LYS A 1 484 ? 5.110 -21.712 75.766 1.00 56.31 484 LYS A CA 1
ATOM 3858 C C . LYS A 1 484 ? 6.588 -21.618 75.381 1.00 56.31 484 LYS A C 1
ATOM 3860 O O . LYS A 1 484 ? 7.439 -21.462 76.259 1.00 56.31 484 LYS A O 1
ATOM 3865 N N . GLN A 1 485 ? 6.915 -21.704 74.094 1.00 56.06 485 GLN A N 1
ATOM 3866 C CA . GLN A 1 485 ? 8.290 -21.598 73.604 1.00 56.06 485 GLN A CA 1
ATOM 3867 C C . GLN A 1 485 ? 8.769 -20.138 73.560 1.00 56.06 485 GLN A C 1
ATOM 3869 O O . GLN A 1 485 ? 9.936 -19.878 73.851 1.00 56.06 485 GLN A O 1
ATOM 3874 N N . LYS A 1 486 ? 7.861 -19.179 73.325 1.00 54.75 486 LYS A N 1
ATOM 3875 C CA . LYS A 1 486 ? 8.141 -17.737 73.450 1.00 54.75 486 LYS A CA 1
ATOM 3876 C C . LYS A 1 486 ? 8.444 -17.322 74.897 1.00 54.75 486 LYS A C 1
ATOM 3878 O O . LYS A 1 486 ? 9.381 -16.565 75.118 1.00 54.75 486 LYS A O 1
ATOM 3883 N N . GLN A 1 487 ? 7.753 -17.896 75.886 1.00 53.09 487 GLN A N 1
ATOM 3884 C CA . GLN A 1 487 ? 8.000 -17.606 77.310 1.00 53.09 487 GLN A CA 1
ATOM 3885 C C . GLN A 1 487 ? 9.268 -18.264 77.894 1.00 53.09 487 GLN A C 1
ATOM 3887 O O . GLN A 1 487 ? 9.706 -17.891 78.978 1.00 53.09 487 GLN A O 1
ATOM 3892 N N . ARG A 1 488 ? 9.894 -19.227 77.198 1.00 50.16 488 ARG A N 1
ATOM 3893 C CA . ARG A 1 488 ? 11.159 -19.861 77.629 1.00 50.16 488 ARG A CA 1
ATOM 3894 C C . ARG A 1 488 ? 12.425 -19.232 77.025 1.00 50.16 488 ARG A C 1
ATOM 3896 O O . ARG A 1 488 ? 13.520 -19.641 77.405 1.00 50.16 488 ARG A O 1
ATOM 3903 N N . GLY A 1 489 ? 12.291 -18.263 76.114 1.00 44.00 489 GLY A N 1
ATOM 3904 C CA . GLY A 1 489 ? 13.416 -17.578 75.459 1.00 44.00 489 GLY A CA 1
ATOM 3905 C C . GLY A 1 489 ? 13.930 -16.323 76.179 1.00 44.00 489 GLY A C 1
ATOM 3906 O O . GLY A 1 489 ? 15.080 -15.941 75.985 1.00 44.00 489 GLY A O 1
ATOM 3907 N N . GLU A 1 490 ? 13.130 -15.707 77.051 1.00 43.16 490 GLU A N 1
ATOM 3908 C CA . GLU A 1 490 ? 13.510 -14.504 77.811 1.00 43.16 490 GLU A CA 1
ATOM 3909 C C . GLU A 1 490 ? 14.105 -14.869 79.176 1.00 43.16 490 GLU A C 1
ATOM 3911 O O . GLU A 1 490 ? 13.544 -14.591 80.233 1.00 43.16 490 GLU A O 1
ATOM 3916 N N . GLY A 1 491 ? 15.250 -15.549 79.185 1.00 45.22 491 GLY A N 1
ATOM 3917 C CA . GLY A 1 491 ? 15.877 -15.883 80.460 1.00 45.22 491 GLY A CA 1
ATOM 3918 C C . GLY A 1 491 ? 17.131 -16.728 80.372 1.00 45.22 491 GLY A C 1
ATOM 3919 O O . GLY A 1 491 ? 17.111 -17.866 80.833 1.00 45.22 491 GLY A O 1
ATOM 3920 N N . ARG A 1 492 ? 18.225 -16.176 79.825 1.00 36.09 492 ARG A N 1
ATOM 3921 C CA . ARG A 1 492 ? 19.625 -16.475 80.210 1.00 36.09 492 ARG A CA 1
ATOM 3922 C C . ARG A 1 492 ? 20.617 -15.727 79.311 1.00 36.09 492 ARG A C 1
ATOM 3924 O O . ARG A 1 492 ? 20.616 -15.941 78.108 1.00 36.09 492 ARG A O 1
ATOM 3931 N N . GLY A 1 493 ? 21.543 -14.976 79.919 1.00 32.41 493 GLY A N 1
ATOM 3932 C CA . GLY A 1 493 ? 22.900 -14.854 79.361 1.00 32.41 493 GLY A CA 1
ATOM 3933 C C . GLY A 1 493 ? 23.527 -13.463 79.263 1.00 32.41 493 GLY A C 1
ATOM 3934 O O . GLY A 1 493 ? 23.867 -13.017 78.179 1.00 32.41 493 GLY A O 1
ATOM 3935 N N . VAL A 1 494 ? 23.749 -12.817 80.405 1.00 43.66 494 VAL A N 1
ATOM 3936 C CA . VAL A 1 494 ? 24.653 -11.668 80.618 1.00 43.66 494 VAL A CA 1
ATOM 3937 C C . VAL A 1 494 ? 26.129 -12.057 80.381 1.00 43.66 494 VAL A C 1
ATOM 3939 O O . VAL A 1 494 ? 26.517 -13.115 80.872 1.00 43.66 494 VAL A O 1
ATOM 3942 N N . ARG A 1 495 ? 26.968 -11.184 79.772 1.00 35.91 495 ARG A N 1
ATOM 3943 C CA . ARG A 1 495 ? 28.284 -10.719 80.321 1.00 35.91 495 ARG A CA 1
ATOM 3944 C C . ARG A 1 495 ? 29.108 -9.777 79.406 1.00 35.91 495 ARG A C 1
ATOM 3946 O O . ARG A 1 495 ? 29.662 -10.183 78.398 1.00 35.91 495 ARG A O 1
ATOM 3953 N N . GLN A 1 496 ? 29.189 -8.519 79.855 1.00 34.84 496 GLN A N 1
ATOM 3954 C CA . GLN A 1 496 ? 30.347 -7.606 80.006 1.00 34.84 496 GLN A CA 1
ATOM 3955 C C . GLN A 1 496 ? 31.641 -7.772 79.158 1.00 34.84 496 GLN A C 1
ATOM 3957 O O . GLN A 1 496 ? 32.423 -8.670 79.435 1.00 34.84 496 GLN A O 1
ATOM 3962 N N . GLY A 1 497 ? 31.896 -6.765 78.292 1.00 32.50 497 GLY A N 1
ATOM 3963 C CA . GLY A 1 497 ? 33.105 -5.896 78.133 1.00 32.50 497 GLY A CA 1
ATOM 3964 C C . GLY A 1 497 ? 34.511 -6.479 77.839 1.00 32.50 497 GLY A C 1
ATOM 3965 O O . GLY A 1 497 ? 34.712 -7.673 78.015 1.00 32.50 497 GLY A O 1
ATOM 3966 N N . PRO A 1 498 ? 35.546 -5.659 77.496 1.00 44.25 498 PRO A N 1
ATOM 3967 C CA . PRO A 1 498 ? 35.581 -4.213 77.208 1.00 44.25 498 PRO A CA 1
ATOM 3968 C C . PRO A 1 498 ? 36.386 -3.798 75.933 1.00 44.25 498 PRO A C 1
ATOM 3970 O O . PRO A 1 498 ? 37.000 -4.605 75.244 1.00 44.25 498 PRO A O 1
ATOM 3973 N N . ARG A 1 499 ? 36.395 -2.478 75.674 1.00 42.69 499 ARG A N 1
ATOM 3974 C CA . ARG A 1 499 ? 37.261 -1.688 74.764 1.00 42.69 499 ARG A CA 1
ATOM 3975 C C . ARG A 1 499 ? 38.713 -2.182 74.619 1.00 42.69 499 ARG A C 1
ATOM 3977 O O . ARG A 1 499 ? 39.368 -2.397 75.634 1.00 42.69 499 ARG A O 1
ATOM 3984 N N . LYS A 1 500 ? 39.270 -2.055 73.404 1.00 39.25 500 LYS A N 1
ATOM 3985 C CA . LYS A 1 500 ? 40.603 -1.467 73.138 1.00 39.25 500 LYS A CA 1
ATOM 3986 C C . LYS A 1 500 ? 40.674 -0.910 71.709 1.00 39.25 500 LYS A C 1
ATOM 3988 O O . LYS A 1 500 ? 40.189 -1.543 70.780 1.00 39.25 500 LYS A O 1
ATOM 3993 N N . GLY A 1 501 ? 41.244 0.290 71.582 1.00 37.06 501 GLY A N 1
ATOM 3994 C CA . GLY A 1 501 ? 41.640 0.891 70.309 1.00 37.06 501 GLY A CA 1
ATOM 3995 C C . GLY A 1 501 ? 42.911 0.259 69.742 1.00 37.06 501 GLY A C 1
ATOM 3996 O O . GLY A 1 501 ? 43.577 -0.523 70.422 1.00 37.06 501 GLY A O 1
ATOM 3997 N N . GLY A 1 502 ? 43.235 0.624 68.505 1.00 32.22 502 GLY A N 1
ATOM 3998 C CA . GLY A 1 502 ? 44.427 0.162 67.807 1.00 32.22 502 GLY A CA 1
ATOM 3999 C C . GLY A 1 502 ? 44.465 0.688 66.379 1.00 32.22 502 GLY A C 1
ATOM 4000 O O . GLY A 1 502 ? 43.786 0.175 65.502 1.00 32.22 502 GLY A O 1
ATOM 4001 N N . GLU A 1 503 ? 45.232 1.751 66.225 1.00 40.28 503 GLU A N 1
ATOM 4002 C CA . GLU A 1 503 ? 45.717 2.396 65.010 1.00 40.28 503 GLU A CA 1
ATOM 4003 C C . GLU A 1 503 ? 46.607 1.468 64.144 1.00 40.28 503 GLU A C 1
ATOM 4005 O O . GLU A 1 503 ? 47.270 0.585 64.682 1.00 40.28 503 GLU A O 1
ATOM 4010 N N . ILE A 1 504 ? 46.678 1.791 62.840 1.00 40.22 504 ILE A N 1
ATOM 4011 C CA . ILE A 1 504 ? 47.788 1.579 61.877 1.00 40.22 504 ILE A CA 1
ATOM 4012 C C . ILE A 1 504 ? 48.055 0.132 61.387 1.00 40.22 504 ILE A C 1
ATOM 4014 O O . ILE A 1 504 ? 48.630 -0.684 62.103 1.00 40.22 504 ILE A O 1
ATOM 4018 N N . HIS A 1 505 ? 47.768 -0.160 60.108 1.00 38.31 505 HIS A N 1
ATOM 4019 C CA . HIS A 1 505 ? 48.721 0.028 58.996 1.00 38.31 505 HIS A CA 1
ATOM 4020 C C . HIS A 1 505 ? 48.040 0.003 57.626 1.00 38.31 505 HIS A C 1
ATOM 4022 O O . HIS A 1 505 ? 47.063 -0.765 57.473 1.00 38.31 505 HIS A O 1
#

Organism: NCBI:txid433685